Protein AF-0000000079073037 (afdb_homodimer)

Radius of gyration: 27.45 Å; Cα contacts (8 Å, |Δi|>4): 880; chains: 2; bounding box: 109×73×73 Å

Structure (mmCIF, N/CA/C/O backbone):
data_AF-0000000079073037-model_v1
#
loop_
_entity.id
_entity.type
_entity.pdbx_description
1 polymer 'Class 1b ribonucleoside-diphosphate reductase subunit beta'
#
loop_
_atom_site.group_PDB
_atom_site.id
_atom_site.type_symbol
_atom_site.label_atom_id
_atom_site.label_alt_id
_atom_site.label_comp_id
_atom_site.label_asym_id
_atom_site.label_entity_id
_atom_site.label_seq_id
_atom_site.pdbx_PDB_ins_code
_atom_site.Cartn_x
_atom_site.Cartn_y
_atom_site.Cartn_z
_atom_site.occupancy
_atom_site.B_iso_or_equiv
_atom_site.auth_seq_id
_atom_site.auth_comp_id
_atom_site.auth_asym_id
_atom_site.auth_atom_id
_atom_site.pdbx_PDB_model_num
ATOM 1 N N . MET A 1 1 ? 26.812 14.773 14.258 1 72.56 1 MET A N 1
ATOM 2 C CA . MET A 1 1 ? 25.891 13.68 13.961 1 72.56 1 MET A CA 1
ATOM 3 C C . MET A 1 1 ? 24.547 14.211 13.445 1 72.56 1 MET A C 1
ATOM 5 O O . MET A 1 1 ? 24.031 15.195 13.977 1 72.56 1 MET A O 1
ATOM 9 N N . GLY A 1 2 ? 24.109 13.812 12.242 1 87.69 2 GLY A N 1
ATOM 10 C CA . GLY A 1 2 ? 22.922 14.336 11.602 1 87.69 2 GLY A CA 1
ATOM 11 C C . GLY A 1 2 ? 21.641 13.797 12.211 1 87.69 2 GLY A C 1
ATOM 12 O O . GLY A 1 2 ? 21.672 12.891 13.047 1 87.69 2 GLY A O 1
ATOM 13 N N . TYR A 1 3 ? 20.531 14.398 12.07 1 95.12 3 TYR A N 1
ATOM 14 C CA . TYR A 1 3 ? 19.234 14.062 12.648 1 95.12 3 TYR A CA 1
ATOM 15 C C . TYR A 1 3 ? 18.953 12.57 12.531 1 95.12 3 TYR A C 1
ATOM 17 O O . TYR A 1 3 ? 18.281 11.992 13.383 1 95.12 3 TYR A O 1
ATOM 25 N N . TYR A 1 4 ? 19.484 11.969 11.516 1 93.81 4 TYR A N 1
ATOM 26 C CA . TYR A 1 4 ? 19.219 10.562 11.25 1 93.81 4 TYR A CA 1
ATOM 27 C C . TYR A 1 4 ? 19.797 9.68 12.352 1 93.81 4 TYR A C 1
ATOM 29 O O . TYR A 1 4 ? 19.156 8.695 12.75 1 93.81 4 TYR A O 1
ATOM 37 N N . ASP A 1 5 ? 20.891 10.008 12.922 1 93.75 5 ASP A N 1
ATOM 38 C CA . ASP A 1 5 ? 21.609 9.195 13.898 1 93.75 5 ASP A CA 1
ATOM 39 C C . ASP A 1 5 ? 20.922 9.242 15.258 1 93.75 5 ASP A C 1
ATOM 41 O O . ASP A 1 5 ? 21.016 8.297 16.047 1 93.75 5 ASP A O 1
ATOM 45 N N . HIS A 1 6 ? 20.219 10.281 15.562 1 96.5 6 HIS A N 1
ATOM 46 C CA . HIS A 1 6 ? 19.625 10.375 16.891 1 96.5 6 HIS A CA 1
ATOM 47 C C . HIS A 1 6 ? 18.094 10.359 16.812 1 96.5 6 HIS A C 1
ATOM 49 O O . HIS A 1 6 ? 17.422 10.953 17.656 1 96.5 6 HIS A O 1
ATOM 55 N N . SER A 1 7 ? 17.609 9.812 15.781 1 98.25 7 SER A N 1
ATOM 56 C CA . SER A 1 7 ? 16.172 9.656 15.594 1 98.25 7 SER A CA 1
ATOM 57 C C . SER A 1 7 ? 15.82 8.234 15.18 1 98.25 7 SER A C 1
ATOM 59 O O . SER A 1 7 ? 16.703 7.391 15.016 1 98.25 7 SER A O 1
ATOM 61 N N . GLN A 1 8 ? 14.562 7.938 15.117 1 98.31 8 GLN A N 1
ATOM 62 C CA . GLN A 1 8 ? 14.039 6.664 14.633 1 98.31 8 GLN A CA 1
ATOM 63 C C . GLN A 1 8 ? 12.844 6.871 13.711 1 98.31 8 GLN A C 1
ATOM 65 O O . GLN A 1 8 ? 12.219 7.934 13.727 1 98.31 8 GLN A O 1
ATOM 70 N N . SER A 1 9 ? 12.547 5.863 12.867 1 98.25 9 SER A N 1
ATOM 71 C CA . SER A 1 9 ? 11.359 5.961 12.023 1 98.25 9 SER A CA 1
ATOM 72 C C . SER A 1 9 ? 10.086 5.742 12.828 1 98.25 9 SER A C 1
ATOM 74 O O . SER A 1 9 ? 10.125 5.156 13.914 1 98.25 9 SER A O 1
ATOM 76 N N . PRO A 1 10 ? 8.945 6.184 12.305 1 98.81 10 PRO A N 1
ATOM 77 C CA . PRO A 1 10 ? 7.676 5.875 12.969 1 98.81 10 PRO A CA 1
ATOM 78 C C . PRO A 1 10 ? 7.449 4.375 13.148 1 98.81 10 PRO A C 1
ATOM 80 O O . PRO A 1 10 ? 6.859 3.949 14.141 1 98.81 10 PRO A O 1
ATOM 83 N N . VAL A 1 11 ? 7.941 3.6 12.211 1 98.62 11 VAL A N 1
ATOM 84 C CA . VAL A 1 11 ? 7.832 2.148 12.297 1 98.62 11 VAL A CA 1
ATOM 85 C C . VAL A 1 11 ? 8.625 1.64 13.5 1 98.62 11 VAL A C 1
ATOM 87 O O . VAL A 1 11 ? 8.125 0.826 14.281 1 98.62 11 VAL A O 1
ATOM 90 N N . GLU A 1 12 ? 9.836 2.125 13.625 1 98.12 12 GLU A N 1
ATOM 91 C CA . GLU A 1 12 ? 10.648 1.743 14.781 1 98.12 12 GLU A CA 1
ATOM 92 C C . GLU A 1 12 ? 9.984 2.172 16.078 1 98.12 12 GLU A C 1
ATOM 94 O O . GLU A 1 12 ? 9.953 1.409 17.047 1 98.12 12 GLU A O 1
ATOM 99 N N . PHE A 1 13 ? 9.453 3.377 16.094 1 98.69 13 PHE A N 1
ATOM 100 C CA . PHE A 1 13 ? 8.766 3.861 17.297 1 98.69 13 PHE A CA 1
ATOM 101 C C . PHE A 1 13 ? 7.598 2.949 17.656 1 98.69 13 PHE A C 1
ATOM 103 O O . PHE A 1 13 ? 7.398 2.621 18.828 1 98.69 13 PHE A O 1
ATOM 110 N N . ALA A 1 14 ? 6.871 2.496 16.656 1 98.25 14 ALA A N 1
ATOM 111 C CA . ALA A 1 14 ? 5.66 1.704 16.859 1 98.25 14 ALA A CA 1
ATOM 112 C C . ALA A 1 14 ? 6 0.288 17.312 1 98.25 14 ALA A C 1
ATOM 114 O O . ALA A 1 14 ? 5.285 -0.293 18.141 1 98.25 14 ALA A O 1
ATOM 115 N N . TYR A 1 15 ? 7.137 -0.267 16.812 1 96.5 15 TYR A N 1
ATOM 116 C CA . TYR A 1 15 ? 7.309 -1.707 16.969 1 96.5 15 TYR A CA 1
ATOM 117 C C . TYR A 1 15 ? 8.609 -2.025 17.688 1 96.5 15 TYR A C 1
ATOM 119 O O . TYR A 1 15 ? 8.789 -3.129 18.219 1 96.5 15 TYR A O 1
ATOM 127 N N . ASN A 1 16 ? 9.562 -1.134 17.656 1 95.44 16 ASN A N 1
ATOM 128 C CA . ASN A 1 16 ? 10.859 -1.312 18.297 1 95.44 16 ASN A CA 1
ATOM 129 C C . ASN A 1 16 ? 11.391 0.003 18.844 1 95.44 16 ASN A C 1
ATOM 131 O O . ASN A 1 16 ? 12.516 0.404 18.547 1 95.44 16 ASN A O 1
ATOM 135 N N . ASN A 1 17 ? 10.633 0.643 19.719 1 96.94 17 ASN A N 1
ATOM 136 C CA . ASN A 1 17 ? 10.938 1.979 20.219 1 96.94 17 ASN A CA 1
ATOM 137 C C . ASN A 1 17 ? 12.266 2.006 20.969 1 96.94 17 ASN A C 1
ATOM 139 O O . ASN A 1 17 ? 12.453 1.277 21.953 1 96.94 17 ASN A O 1
ATOM 143 N N . ASN A 1 18 ? 13.164 2.811 20.547 1 96.31 18 ASN A N 1
ATOM 144 C CA . ASN A 1 18 ? 14.477 2.902 21.156 1 96.31 18 ASN A CA 1
ATOM 145 C C . ASN A 1 18 ? 14.625 4.18 21.984 1 96.31 18 ASN A C 1
ATOM 147 O O . ASN A 1 18 ? 15.742 4.594 22.297 1 96.31 18 ASN A O 1
ATOM 151 N N . GLY A 1 19 ? 13.523 4.91 22.156 1 97 19 GLY A N 1
ATOM 152 C CA . GLY A 1 19 ? 13.5 6.059 23.047 1 97 19 GLY A CA 1
ATOM 153 C C . GLY A 1 19 ? 13.766 7.371 22.328 1 97 19 GLY A C 1
ATOM 154 O O . GLY A 1 19 ? 13.656 8.445 22.938 1 97 19 GLY A O 1
ATOM 155 N N . LYS A 1 20 ? 14.078 7.363 21.062 1 97.94 20 LYS A N 1
ATOM 156 C CA . LYS A 1 20 ? 14.367 8.578 20.297 1 97.94 20 LYS A CA 1
ATOM 157 C C . LYS A 1 20 ? 13.086 9.156 19.688 1 97.94 20 LYS A C 1
ATOM 159 O O . LYS A 1 20 ? 12.07 8.469 19.609 1 97.94 20 LYS A O 1
ATOM 164 N N . ASN A 1 21 ? 13.195 10.383 19.312 1 98.56 21 ASN A N 1
ATOM 165 C CA . ASN A 1 21 ? 12.117 11.008 18.547 1 98.56 21 ASN A CA 1
ATOM 166 C C . ASN A 1 21 ? 12.047 10.461 17.125 1 98.56 21 ASN A C 1
ATOM 168 O O . ASN A 1 21 ? 13 9.844 16.641 1 98.56 21 ASN A O 1
ATOM 172 N N . MET A 1 22 ? 10.906 10.719 16.547 1 98.81 22 MET A N 1
ATOM 173 C CA . MET A 1 22 ? 10.68 10.18 15.211 1 98.81 22 MET A CA 1
ATOM 174 C C . MET A 1 22 ? 11.18 11.141 14.141 1 98.81 22 MET A C 1
ATOM 176 O O . MET A 1 22 ? 11.07 12.359 14.297 1 98.81 22 MET A O 1
ATOM 180 N N . ARG A 1 23 ? 11.688 10.602 13.055 1 98.75 23 ARG A N 1
ATOM 181 C CA . ARG A 1 23 ? 12.07 11.375 11.875 1 98.75 23 ARG A CA 1
ATOM 182 C C . ARG A 1 23 ? 11.07 11.188 10.742 1 98.75 23 ARG A C 1
ATOM 184 O O . ARG A 1 23 ? 10.383 10.164 10.68 1 98.75 23 ARG A O 1
ATOM 191 N N . ALA A 1 24 ? 11.016 12.133 9.906 1 98.62 24 ALA A N 1
ATOM 192 C CA . ALA A 1 24 ? 10.289 12.031 8.641 1 98.62 24 ALA A CA 1
ATOM 193 C C . ALA A 1 24 ? 11.141 11.32 7.582 1 98.62 24 ALA A C 1
ATOM 195 O O . ALA A 1 24 ? 12.359 11.469 7.559 1 98.62 24 ALA A O 1
ATOM 196 N N . ILE A 1 25 ? 10.461 10.57 6.77 1 98.75 25 ILE A N 1
ATOM 197 C CA . ILE A 1 25 ? 11.172 10.023 5.617 1 98.75 25 ILE A CA 1
ATOM 198 C C . ILE A 1 25 ? 11.797 11.164 4.812 1 98.75 25 ILE A C 1
ATOM 200 O O . ILE A 1 25 ? 11.172 12.203 4.594 1 98.75 25 ILE A O 1
ATOM 204 N N . ASN A 1 26 ? 13.055 11.008 4.492 1 98.44 26 ASN A N 1
ATOM 205 C CA . ASN A 1 26 ? 13.766 12.023 3.73 1 98.44 26 ASN A CA 1
ATOM 206 C C . ASN A 1 26 ? 14.117 11.531 2.328 1 98.44 26 ASN A C 1
ATOM 208 O O . ASN A 1 26 ? 15.078 10.773 2.154 1 98.44 26 ASN A O 1
ATOM 212 N N . TRP A 1 27 ? 13.43 12.016 1.354 1 97.56 27 TRP A N 1
ATOM 213 C CA . TRP A 1 27 ? 13.602 11.609 -0.038 1 97.56 27 TRP A CA 1
ATOM 214 C C . TRP A 1 27 ? 14.773 12.352 -0.679 1 97.56 27 TRP A C 1
ATOM 216 O O . TRP A 1 27 ? 15.109 12.109 -1.839 1 97.56 27 TRP A O 1
ATOM 226 N N . ASN A 1 28 ? 15.383 13.273 0.099 1 97.06 28 ASN A N 1
ATOM 227 C CA . ASN A 1 28 ? 16.5 14.062 -0.389 1 97.06 28 ASN A CA 1
ATOM 228 C C . ASN A 1 28 ? 17.828 13.609 0.24 1 97.06 28 ASN A C 1
ATOM 230 O O . ASN A 1 28 ? 18.859 14.219 0.011 1 97.06 28 ASN A O 1
ATOM 234 N N . ASP A 1 29 ? 17.766 12.617 1.079 1 95.62 29 ASP A N 1
ATOM 235 C CA . ASP A 1 29 ? 18.922 11.938 1.638 1 95.62 29 ASP A CA 1
ATOM 236 C C . ASP A 1 29 ? 18.781 10.422 1.524 1 95.62 29 ASP A C 1
ATOM 238 O O . ASP A 1 29 ? 18.406 9.758 2.492 1 95.62 29 ASP A O 1
ATOM 242 N N . ILE A 1 30 ? 19.219 9.93 0.396 1 96.25 30 ILE A N 1
ATOM 243 C CA . ILE A 1 30 ? 19.016 8.531 0.024 1 96.25 30 ILE A CA 1
ATOM 244 C C . ILE A 1 30 ? 20.062 7.66 0.697 1 96.25 30 ILE A C 1
ATOM 246 O O . ILE A 1 30 ? 21.266 7.863 0.499 1 96.25 30 ILE A O 1
ATOM 250 N N . LYS A 1 31 ? 19.594 6.676 1.419 1 95.75 31 LYS A N 1
ATOM 251 C CA . LYS A 1 31 ? 20.5 5.809 2.166 1 95.75 31 LYS A CA 1
ATOM 252 C C . LYS A 1 31 ? 20.922 4.602 1.331 1 95.75 31 LYS A C 1
ATOM 254 O O . LYS A 1 31 ? 21.984 4.02 1.564 1 95.75 31 LYS A O 1
ATOM 259 N N . ASP A 1 32 ? 20.109 4.184 0.413 1 97.69 32 ASP A N 1
ATOM 260 C CA . ASP A 1 32 ? 20.328 3.104 -0.542 1 97.69 32 ASP A CA 1
ATOM 261 C C . ASP A 1 32 ? 19.859 3.496 -1.938 1 97.69 32 ASP A C 1
ATOM 263 O O . ASP A 1 32 ? 18.656 3.535 -2.201 1 97.69 32 ASP A O 1
ATOM 267 N N . ASP A 1 33 ? 20.75 3.674 -2.865 1 97.62 33 ASP A N 1
ATOM 268 C CA . ASP A 1 33 ? 20.438 4.164 -4.203 1 97.62 33 ASP A CA 1
ATOM 269 C C . ASP A 1 33 ? 19.453 3.234 -4.91 1 97.62 33 ASP A C 1
ATOM 271 O O . ASP A 1 33 ? 18.625 3.686 -5.715 1 97.62 33 ASP A O 1
ATOM 275 N N . LYS A 1 34 ? 19.516 1.991 -4.605 1 98.44 34 LYS A N 1
ATOM 276 C CA . LYS A 1 34 ? 18.609 1.03 -5.227 1 98.44 34 LYS A CA 1
ATOM 277 C C . LYS A 1 34 ? 17.172 1.29 -4.82 1 98.44 34 LYS A C 1
ATOM 279 O O . LYS A 1 34 ? 16.234 1.026 -5.59 1 98.44 34 LYS A O 1
ATOM 284 N N . ASP A 1 35 ? 16.984 1.847 -3.602 1 98.62 35 ASP A N 1
ATOM 285 C CA . ASP A 1 35 ? 15.641 2.201 -3.164 1 98.62 35 ASP A CA 1
ATOM 286 C C . ASP A 1 35 ? 14.992 3.197 -4.125 1 98.62 35 ASP A C 1
ATOM 288 O O . ASP A 1 35 ? 13.859 2.992 -4.57 1 98.62 35 ASP A O 1
ATOM 292 N N . LEU A 1 36 ? 15.734 4.207 -4.418 1 98.06 36 LEU A N 1
ATOM 293 C CA . LEU A 1 36 ? 15.188 5.234 -5.301 1 98.06 36 LEU A CA 1
ATOM 294 C C . LEU A 1 36 ? 14.953 4.68 -6.699 1 98.06 36 LEU A C 1
ATOM 296 O O . LEU A 1 36 ? 13.938 4.984 -7.328 1 98.06 36 LEU A O 1
ATOM 300 N N . GLU A 1 37 ? 15.875 3.912 -7.191 1 98.31 37 GLU A N 1
ATOM 301 C CA . GLU A 1 37 ? 15.734 3.293 -8.508 1 98.31 37 GLU A CA 1
ATOM 302 C C . GLU A 1 37 ? 14.461 2.457 -8.586 1 98.31 37 GLU A C 1
ATOM 304 O O . GLU A 1 37 ? 13.68 2.592 -9.531 1 98.31 37 GLU A O 1
ATOM 309 N N . VAL A 1 38 ? 14.266 1.644 -7.582 1 98.75 38 VAL A N 1
ATOM 310 C CA . VAL A 1 38 ? 13.117 0.751 -7.562 1 98.75 38 VAL A CA 1
ATOM 311 C C . VAL A 1 38 ? 11.836 1.567 -7.402 1 98.75 38 VAL A C 1
ATOM 313 O O . VAL A 1 38 ? 10.844 1.325 -8.102 1 98.75 38 VAL A O 1
ATOM 316 N N . TRP A 1 39 ? 11.852 2.572 -6.477 1 98.75 39 TRP A N 1
ATOM 317 C CA . TRP A 1 39 ? 10.688 3.443 -6.312 1 98.75 39 TRP A CA 1
ATOM 318 C C . TRP A 1 39 ? 10.273 4.055 -7.645 1 98.75 39 TRP A C 1
ATOM 320 O O . TRP A 1 39 ? 9.102 3.992 -8.023 1 98.75 39 TRP A O 1
ATOM 330 N N . ASN A 1 40 ? 11.227 4.629 -8.344 1 97.88 40 ASN A N 1
ATOM 331 C CA . ASN A 1 40 ? 10.938 5.277 -9.617 1 97.88 40 ASN A CA 1
ATOM 332 C C . ASN A 1 40 ? 10.375 4.289 -10.633 1 97.88 40 ASN A C 1
ATOM 334 O O . ASN A 1 40 ? 9.398 4.594 -11.328 1 97.88 40 ASN A O 1
ATOM 338 N N . ARG A 1 41 ? 10.914 3.104 -10.648 1 98 41 ARG A N 1
ATOM 339 C CA . ARG A 1 41 ? 10.484 2.1 -11.617 1 98 41 ARG A CA 1
ATOM 340 C C . ARG A 1 41 ? 9.062 1.635 -11.328 1 98 41 ARG A C 1
ATOM 342 O O . ARG A 1 41 ? 8.219 1.611 -12.227 1 98 41 ARG A O 1
ATOM 349 N N . VAL A 1 42 ? 8.758 1.312 -10.086 1 98.44 42 VAL A N 1
ATOM 350 C CA . VAL A 1 42 ? 7.473 0.703 -9.773 1 98.44 42 VAL A CA 1
ATOM 351 C C . VAL A 1 42 ? 6.367 1.755 -9.852 1 98.44 42 VAL A C 1
ATOM 353 O O . VAL A 1 42 ? 5.219 1.435 -10.164 1 98.44 42 VAL A O 1
ATOM 356 N N . THR A 1 43 ? 6.668 3.027 -9.609 1 98.12 43 THR A N 1
ATOM 357 C CA . THR A 1 43 ? 5.645 4.062 -9.695 1 98.12 43 THR A CA 1
ATOM 358 C C . THR A 1 43 ? 5.391 4.445 -11.148 1 98.12 43 THR A C 1
ATOM 360 O O . THR A 1 43 ? 4.25 4.703 -11.539 1 98.12 43 THR A O 1
ATOM 363 N N . GLN A 1 44 ? 6.387 4.406 -11.969 1 95.75 44 GLN A N 1
ATOM 364 C CA . GLN A 1 44 ? 6.234 4.715 -13.391 1 95.75 44 GLN A CA 1
ATOM 365 C C . GLN A 1 44 ? 5.516 3.588 -14.125 1 95.75 44 GLN A C 1
ATOM 367 O O . GLN A 1 44 ? 4.84 3.826 -15.125 1 95.75 44 GLN A O 1
ATOM 372 N N . ASN A 1 45 ? 5.664 2.422 -13.594 1 95.5 45 ASN A N 1
ATOM 373 C CA . ASN A 1 45 ? 5.086 1.236 -14.219 1 95.5 45 ASN A CA 1
ATOM 374 C C . ASN A 1 45 ? 3.625 1.047 -13.812 1 95.5 45 ASN A C 1
ATOM 376 O O . ASN A 1 45 ? 3.021 0.016 -14.117 1 95.5 45 ASN A O 1
ATOM 380 N N . PHE A 1 46 ? 3.041 2.014 -13.203 1 97.56 46 PHE A N 1
ATOM 381 C CA . PHE A 1 46 ? 1.674 1.868 -12.719 1 97.56 46 PHE A CA 1
ATOM 382 C C . PHE A 1 46 ? 0.731 1.5 -13.859 1 97.56 46 PHE A C 1
ATOM 384 O O . PHE A 1 46 ? 0.838 2.043 -14.961 1 97.56 46 PHE A O 1
ATOM 391 N N . TRP A 1 47 ? -0.176 0.562 -13.633 1 97.44 47 TRP A N 1
ATOM 392 C CA . TRP A 1 47 ? -1.188 0.148 -14.594 1 97.44 47 TRP A CA 1
ATOM 393 C C . TRP A 1 47 ? -2.436 -0.371 -13.891 1 97.44 47 TRP A C 1
ATOM 395 O O . 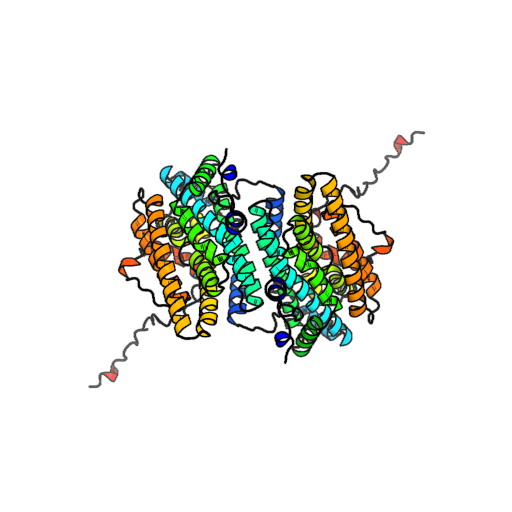TRP A 1 47 ? -2.391 -0.705 -12.703 1 97.44 47 TRP A O 1
ATOM 405 N N . LEU A 1 48 ? -3.568 -0.328 -14.57 1 98.12 48 LEU A N 1
ATOM 406 C CA . LEU A 1 48 ? -4.836 -0.888 -14.109 1 98.12 48 LEU A CA 1
ATOM 407 C C . LEU A 1 48 ? -5.426 -1.819 -15.164 1 98.12 48 LEU A C 1
ATOM 409 O O . LEU A 1 48 ? -5.27 -1.587 -16.359 1 98.12 48 LEU A O 1
ATOM 413 N N . PRO A 1 49 ? -6.07 -2.855 -14.719 1 97.62 49 PRO A N 1
ATOM 414 C CA . PRO A 1 49 ? -6.586 -3.842 -15.672 1 97.62 49 PRO A CA 1
ATOM 415 C C . PRO A 1 49 ? -7.668 -3.271 -16.578 1 97.62 49 PRO A C 1
ATOM 417 O O . PRO A 1 49 ? -7.879 -3.775 -17.688 1 97.62 49 PRO A O 1
ATOM 420 N N . GLU A 1 50 ? -8.289 -2.162 -16.203 1 95.06 50 GLU A N 1
ATOM 421 C CA . GLU A 1 50 ? -9.383 -1.574 -16.969 1 95.06 50 GLU A CA 1
ATOM 422 C C . GLU A 1 50 ? -8.891 -1.001 -18.297 1 95.06 50 GLU A C 1
ATOM 424 O O . GLU A 1 50 ? -9.68 -0.763 -19.203 1 95.06 50 GLU A O 1
ATOM 429 N N . LYS A 1 51 ? -7.652 -0.833 -18.359 1 95.06 51 LYS A N 1
ATOM 430 C CA . LYS A 1 51 ? -7.082 -0.258 -19.578 1 95.06 51 LYS A CA 1
ATOM 431 C C . LYS A 1 51 ? -6.789 -1.341 -20.609 1 95.06 51 LYS A C 1
ATOM 433 O O . LYS A 1 51 ? -6.41 -1.037 -21.75 1 95.06 51 LYS A O 1
ATOM 438 N N . ILE A 1 52 ? -6.914 -2.656 -20.281 1 96.94 52 ILE A N 1
ATOM 439 C CA . ILE A 1 52 ? -6.684 -3.781 -21.188 1 96.94 52 ILE A CA 1
ATOM 440 C C . ILE A 1 52 ? -8.016 -4.297 -21.719 1 96.94 52 ILE A C 1
ATOM 442 O O . ILE A 1 52 ? -8.93 -4.59 -20.938 1 96.94 52 ILE A O 1
ATOM 446 N N . PRO A 1 53 ? -8.172 -4.414 -23 1 97.62 53 PRO A N 1
ATOM 447 C CA . PRO A 1 53 ? -9.461 -4.812 -23.578 1 97.62 53 PRO A CA 1
ATOM 448 C C . PRO A 1 53 ? -9.68 -6.324 -23.547 1 97.62 53 PRO A C 1
ATOM 450 O O . PRO A 1 53 ? -9.758 -6.969 -24.594 1 97.62 53 PRO A O 1
ATOM 453 N N . VAL A 1 54 ? -9.977 -6.879 -22.453 1 98.12 54 VAL A N 1
ATOM 454 C CA . VAL A 1 54 ? -10.188 -8.312 -22.25 1 98.12 54 VAL A CA 1
ATOM 455 C C . VAL A 1 54 ? -11.422 -8.773 -23.016 1 98.12 54 VAL A C 1
ATOM 457 O O . VAL A 1 54 ? -11.539 -9.945 -23.359 1 98.12 54 VAL A O 1
ATOM 460 N N . SER A 1 55 ? -12.305 -7.855 -23.312 1 98.12 55 SER A N 1
ATOM 461 C CA . SER A 1 55 ? -13.516 -8.18 -24.062 1 98.12 55 SER A CA 1
ATOM 462 C C . SER A 1 55 ? -13.195 -8.75 -25.438 1 98.12 55 SER A C 1
ATOM 464 O O . SER A 1 55 ? -13.977 -9.523 -25.984 1 98.12 55 SER A O 1
ATOM 466 N N . ASN A 1 56 ? -12.086 -8.43 -25.953 1 98.31 56 ASN A N 1
ATOM 467 C CA . ASN A 1 56 ? -11.656 -8.945 -27.25 1 98.31 56 ASN A CA 1
ATOM 468 C C . ASN A 1 56 ? -11.352 -10.445 -27.172 1 98.31 56 ASN A C 1
ATOM 470 O O . ASN A 1 56 ? -11.227 -11.102 -28.219 1 98.31 56 ASN A O 1
ATOM 474 N N . ASP A 1 57 ? -11.305 -11.055 -26 1 98.62 57 ASP A N 1
ATOM 475 C CA . ASP A 1 57 ? -10.992 -12.469 -25.828 1 98.62 57 ASP A CA 1
ATOM 476 C C . ASP A 1 57 ? -12.273 -13.305 -25.781 1 98.62 57 ASP A C 1
ATOM 478 O O . ASP A 1 57 ? -12.211 -14.531 -25.672 1 98.62 57 ASP A O 1
ATOM 482 N N . ILE A 1 58 ? -13.43 -12.711 -25.891 1 98.62 58 ILE A N 1
ATOM 483 C CA . ILE A 1 58 ? -14.695 -13.414 -25.688 1 98.62 58 ILE A CA 1
ATOM 484 C C . ILE A 1 58 ? -14.836 -14.523 -26.734 1 98.62 58 ILE A C 1
ATOM 486 O O . ILE A 1 58 ? -15.219 -15.648 -26.391 1 98.62 58 ILE A O 1
ATOM 490 N N . SER A 1 59 ? -14.562 -14.219 -27.969 1 98.19 59 SER A N 1
ATOM 491 C CA . SER A 1 59 ? -14.672 -15.234 -29.016 1 98.19 59 SER A CA 1
ATOM 492 C C . SER A 1 59 ? -13.727 -16.406 -28.75 1 98.19 59 SER A C 1
ATOM 494 O O . SER A 1 59 ? -14.125 -17.562 -28.859 1 98.19 59 SER A O 1
ATOM 496 N N . SER A 1 60 ? -12.516 -16.094 -28.438 1 98.31 60 SER A N 1
ATOM 497 C CA . SER A 1 60 ? -11.531 -17.125 -28.109 1 98.31 60 SER A CA 1
ATOM 498 C C . SER A 1 60 ? -11.977 -17.953 -26.906 1 98.31 60 SER A C 1
ATOM 500 O O . SER A 1 60 ? -11.859 -19.172 -26.906 1 98.31 60 SER A O 1
ATOM 502 N N . TRP A 1 61 ? -12.516 -17.359 -25.875 1 98.69 61 TRP A N 1
ATOM 503 C CA . TRP A 1 61 ? -13 -18 -24.656 1 98.69 61 TRP A CA 1
ATOM 504 C C . TRP A 1 61 ? -14.141 -18.969 -24.969 1 98.69 61 TRP A C 1
ATOM 506 O O . TRP A 1 61 ? -14.133 -20.109 -24.516 1 98.69 61 TRP A O 1
ATOM 516 N N . ASN A 1 62 ? -14.992 -18.547 -25.828 1 98.25 62 ASN A N 1
ATOM 517 C CA . ASN A 1 62 ? -16.172 -19.328 -26.156 1 98.25 62 ASN A CA 1
ATOM 518 C C . ASN A 1 62 ? -15.828 -20.562 -26.984 1 98.25 62 ASN A C 1
ATOM 520 O O . ASN A 1 62 ? -16.625 -21.5 -27.094 1 98.25 62 ASN A O 1
ATOM 524 N N . GLN A 1 63 ? -14.68 -20.547 -27.578 1 97.94 63 GLN A N 1
ATOM 525 C CA . GLN A 1 63 ? -14.25 -21.688 -28.391 1 97.94 63 GLN A CA 1
ATOM 526 C C . GLN A 1 63 ? -13.602 -22.766 -27.531 1 97.94 63 GLN A C 1
ATOM 528 O O . GLN A 1 63 ? -13.406 -23.891 -27.984 1 97.94 63 GLN A O 1
ATOM 533 N N . LEU A 1 64 ? -13.312 -22.438 -26.297 1 98.31 64 LEU A N 1
ATOM 534 C CA . LEU A 1 64 ? -12.703 -23.391 -25.391 1 98.31 64 LEU A CA 1
ATOM 535 C C . LEU A 1 64 ? -13.758 -24.344 -24.828 1 98.31 64 LEU A C 1
ATOM 537 O O . LEU A 1 64 ? -14.914 -23.953 -24.641 1 98.31 64 LEU A O 1
ATOM 541 N N . SER A 1 65 ? -13.32 -25.578 -24.578 1 97.88 65 SER A N 1
ATOM 542 C CA . SER A 1 65 ? -14.211 -26.531 -23.906 1 97.88 65 SER A CA 1
ATOM 543 C C . SER A 1 65 ? -14.461 -26.125 -22.469 1 97.88 65 SER A C 1
ATOM 545 O O . SER A 1 65 ? -13.711 -25.312 -21.906 1 97.88 65 SER A O 1
ATOM 547 N N . ASP A 1 66 ? -15.445 -26.734 -21.828 1 97.88 66 ASP A N 1
ATOM 548 C CA . ASP A 1 66 ? -15.773 -26.469 -20.422 1 97.88 66 ASP A CA 1
ATOM 549 C C . ASP A 1 66 ? -14.594 -26.828 -19.516 1 97.88 66 ASP A C 1
ATOM 551 O O . ASP A 1 66 ? -14.336 -26.125 -18.531 1 97.88 66 ASP A O 1
ATOM 555 N N . ASP A 1 67 ? -13.914 -27.891 -19.859 1 97.94 67 ASP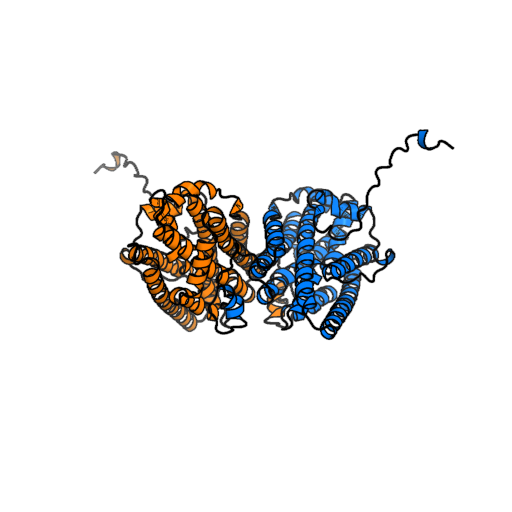 A N 1
ATOM 556 C CA . ASP A 1 67 ? -12.789 -28.328 -19.047 1 97.94 67 ASP A CA 1
ATOM 557 C C . ASP A 1 67 ? -11.664 -27.281 -19.062 1 97.94 67 ASP A C 1
ATOM 559 O O . ASP A 1 67 ? -11.07 -27 -18.016 1 97.94 67 ASP A O 1
ATOM 563 N N . TRP A 1 68 ? -11.438 -26.734 -20.203 1 98.44 68 TRP A N 1
ATOM 564 C CA . TRP A 1 68 ? -10.398 -25.719 -20.328 1 98.44 68 TRP A CA 1
ATOM 565 C C . TRP A 1 68 ? -10.805 -24.438 -19.625 1 98.44 68 TRP A C 1
ATOM 567 O O . TRP A 1 68 ? -9.984 -23.797 -18.953 1 98.44 68 TRP A O 1
ATOM 577 N N . GLN A 1 69 ? -12.039 -24.047 -19.781 1 98.75 69 GLN A N 1
ATOM 578 C CA . GLN A 1 69 ? -12.523 -22.859 -19.094 1 98.75 69 GLN A CA 1
ATOM 579 C C . GLN A 1 69 ? -12.43 -23.031 -17.578 1 98.75 69 GLN A C 1
ATOM 581 O O . GLN A 1 69 ? -12.023 -22.109 -16.875 1 98.75 69 GLN A O 1
ATOM 586 N N . GLN A 1 70 ? -12.742 -24.203 -17.141 1 98.62 70 GLN A N 1
ATOM 587 C CA . GLN A 1 70 ? -12.648 -24.484 -15.711 1 98.62 70 GLN A CA 1
ATOM 588 C C . GLN A 1 70 ? -11.203 -24.422 -15.227 1 98.62 70 GLN A C 1
ATOM 590 O O . GLN A 1 70 ? -10.914 -23.859 -14.172 1 98.62 70 GLN A O 1
ATOM 595 N N . LEU A 1 71 ? -10.297 -25 -15.984 1 98.69 71 LEU A N 1
ATOM 596 C CA . LEU A 1 71 ? -8.883 -24.969 -15.633 1 98.69 71 LEU A CA 1
ATOM 597 C C . LEU A 1 71 ? -8.375 -23.531 -15.516 1 98.69 71 LEU A C 1
ATOM 599 O O . LEU A 1 71 ? -7.719 -23.188 -14.531 1 98.69 71 LEU A O 1
ATOM 603 N N . ILE A 1 72 ? -8.734 -22.734 -16.5 1 98.81 72 ILE A N 1
ATOM 604 C CA . ILE A 1 72 ? -8.273 -21.359 -16.547 1 98.81 72 ILE A CA 1
ATOM 605 C C . ILE A 1 72 ? -8.828 -20.578 -15.352 1 98.81 72 ILE A C 1
ATOM 607 O O . ILE A 1 72 ? -8.086 -19.891 -14.648 1 98.81 72 ILE A O 1
ATOM 611 N N . THR A 1 73 ? -10.094 -20.75 -15.086 1 98.81 73 THR A N 1
ATOM 612 C CA . THR A 1 73 ? -10.75 -20.016 -14 1 98.81 73 THR A CA 1
ATOM 613 C C . THR A 1 73 ? -10.18 -20.438 -12.648 1 98.81 73 THR A C 1
ATOM 615 O O . THR A 1 73 ? -9.891 -19.594 -11.797 1 98.81 73 THR A O 1
ATOM 618 N N . ARG A 1 74 ? -9.93 -21.734 -12.461 1 98.69 74 ARG A N 1
ATOM 619 C CA . ARG A 1 74 ? -9.352 -22.25 -11.219 1 98.69 74 ARG A CA 1
ATOM 620 C C . ARG A 1 74 ? -7.91 -21.766 -11.055 1 98.69 74 ARG A C 1
ATOM 622 O O . ARG A 1 74 ? -7.504 -21.375 -9.961 1 98.69 74 ARG A O 1
ATOM 629 N N . THR A 1 75 ? -7.184 -21.766 -12.125 1 98.81 75 THR A N 1
ATOM 630 C CA . THR A 1 75 ? -5.797 -21.312 -12.078 1 98.81 75 THR A CA 1
ATOM 631 C C . THR A 1 75 ? -5.715 -19.859 -11.656 1 98.81 75 THR A C 1
ATOM 633 O O . THR A 1 75 ? -4.973 -19.516 -10.734 1 98.81 75 THR A O 1
ATOM 636 N N . PHE A 1 76 ? -6.566 -19.016 -12.273 1 98.88 76 PHE A N 1
ATOM 637 C CA . PHE A 1 76 ? -6.523 -17.594 -11.969 1 98.88 76 PHE A CA 1
ATOM 638 C C . PHE A 1 76 ? -7.066 -17.312 -10.57 1 98.88 76 PHE A C 1
ATOM 640 O O . PHE A 1 76 ? -6.605 -16.406 -9.883 1 98.88 76 PHE A O 1
ATOM 647 N N . THR A 1 77 ? -8.031 -18.109 -10.125 1 98.88 77 THR A N 1
ATOM 648 C CA . THR A 1 77 ? -8.523 -17.953 -8.758 1 98.88 77 THR A CA 1
ATOM 649 C C . THR A 1 77 ? -7.465 -18.359 -7.746 1 98.88 77 THR A C 1
ATOM 651 O O . THR A 1 77 ? -7.309 -17.719 -6.703 1 98.88 77 THR A O 1
ATOM 654 N N . GLY A 1 78 ? -6.734 -19.438 -8.031 1 98.81 78 GLY A N 1
ATOM 655 C CA . GLY A 1 78 ? -5.613 -19.812 -7.191 1 98.81 78 GLY A CA 1
ATOM 656 C C . GLY A 1 78 ? -4.531 -18.75 -7.113 1 98.81 78 GLY A C 1
ATOM 657 O O . GLY A 1 78 ? -4 -18.484 -6.035 1 98.81 78 GLY A O 1
ATOM 658 N N . LEU A 1 79 ? -4.203 -18.172 -8.266 1 98.88 79 LEU A N 1
ATOM 659 C CA . LEU A 1 79 ? -3.244 -17.078 -8.305 1 98.88 79 LEU A CA 1
ATOM 660 C C . LEU A 1 79 ? -3.752 -15.883 -7.496 1 98.88 79 LEU A C 1
ATOM 662 O O . LEU A 1 79 ? -2.969 -15.195 -6.836 1 98.88 79 LEU A O 1
ATOM 666 N N . THR A 1 80 ? -5.055 -15.648 -7.535 1 98.88 80 THR A N 1
ATOM 667 C CA . THR A 1 80 ? -5.66 -14.586 -6.734 1 98.88 80 THR A CA 1
ATOM 668 C C . THR A 1 80 ? -5.414 -14.82 -5.25 1 98.88 80 THR A C 1
ATOM 670 O O . THR A 1 80 ? -5.105 -13.883 -4.512 1 98.88 80 THR A O 1
ATOM 673 N N . LEU A 1 81 ? -5.535 -16.062 -4.805 1 98.88 81 LEU A N 1
ATOM 674 C CA . LEU A 1 81 ? -5.297 -16.375 -3.4 1 98.88 81 LEU A CA 1
ATOM 675 C C . LEU A 1 81 ? -3.865 -16.031 -3.004 1 98.88 81 LEU A C 1
ATOM 677 O O . LEU A 1 81 ? -3.637 -15.406 -1.97 1 98.88 81 LEU A O 1
ATOM 681 N N . LEU A 1 82 ? -2.941 -16.438 -3.811 1 98.88 82 LEU A N 1
ATOM 682 C CA . LEU A 1 82 ? -1.533 -16.203 -3.51 1 98.88 82 LEU A CA 1
ATOM 683 C C . LEU A 1 82 ? -1.228 -14.703 -3.5 1 98.88 82 LEU A C 1
ATOM 685 O O . LEU A 1 82 ? -0.533 -14.211 -2.605 1 98.88 82 LEU A O 1
ATOM 689 N N . ASP A 1 83 ? -1.803 -13.961 -4.453 1 98.88 83 ASP A N 1
ATOM 690 C CA . ASP A 1 83 ? -1.61 -12.516 -4.492 1 98.88 83 ASP A CA 1
ATOM 691 C C . ASP A 1 83 ? -2.297 -11.844 -3.307 1 98.88 83 ASP A C 1
ATOM 693 O O . ASP A 1 83 ? -1.785 -10.859 -2.764 1 98.88 83 ASP A O 1
ATOM 697 N N . THR A 1 84 ? -3.486 -12.336 -2.973 1 98.88 84 THR A N 1
ATOM 698 C CA . THR A 1 84 ? -4.164 -11.812 -1.791 1 98.88 84 THR A CA 1
ATOM 699 C C . THR A 1 84 ? -3.297 -11.992 -0.548 1 98.88 84 THR A C 1
ATOM 701 O O . THR A 1 84 ? -3.168 -11.078 0.264 1 98.88 84 THR A O 1
ATOM 704 N N . THR A 1 85 ? -2.666 -13.133 -0.412 1 98.88 85 THR A N 1
ATOM 705 C CA . THR A 1 85 ? -1.793 -13.445 0.714 1 98.88 85 THR A CA 1
ATOM 706 C C . THR A 1 85 ? -0.584 -12.516 0.739 1 98.88 85 THR A C 1
ATOM 708 O O . THR A 1 85 ? -0.249 -11.953 1.782 1 98.88 85 THR A O 1
ATOM 711 N N . GLN A 1 86 ? -0.029 -12.344 -0.43 1 98.88 86 GLN A N 1
ATOM 712 C CA . GLN A 1 86 ? 1.173 -11.523 -0.527 1 98.88 86 GLN A CA 1
ATOM 713 C C . GLN A 1 86 ? 0.857 -10.055 -0.259 1 98.88 86 GLN A C 1
ATOM 715 O O . GLN A 1 86 ? 1.574 -9.383 0.49 1 98.88 86 GLN A O 1
ATOM 720 N N . SER A 1 87 ? -0.206 -9.5 -0.809 1 98.81 87 SER A N 1
ATOM 721 C CA . SER A 1 87 ? -0.539 -8.086 -0.716 1 98.81 87 SER A CA 1
ATOM 722 C C . SER A 1 87 ? -0.995 -7.715 0.691 1 98.81 87 SER A C 1
ATOM 724 O O . SER A 1 87 ? -0.712 -6.613 1.171 1 98.81 87 SER A O 1
ATOM 726 N N . SER A 1 88 ? -1.646 -8.664 1.402 1 98.75 88 SER A N 1
ATOM 727 C CA . SER A 1 88 ? -2.311 -8.305 2.65 1 98.75 88 SER A CA 1
ATOM 728 C C . SER A 1 88 ? -1.49 -8.742 3.859 1 98.75 88 SER A C 1
ATOM 73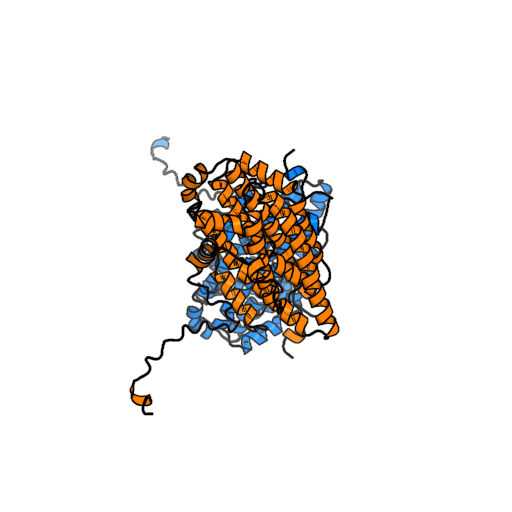0 O O . SER A 1 88 ? -1.715 -8.266 4.973 1 98.75 88 SER A O 1
ATOM 732 N N . VAL A 1 89 ? -0.527 -9.688 3.648 1 98.81 89 VAL A N 1
ATOM 733 C CA . VAL A 1 89 ? 0.262 -10.164 4.777 1 98.81 89 VAL A CA 1
ATOM 734 C C . VAL A 1 89 ? 1.75 -10.031 4.461 1 98.81 89 VAL A C 1
ATOM 736 O O . VAL A 1 89 ? 2.488 -9.359 5.184 1 98.81 89 VAL A O 1
ATOM 739 N N . GLY A 1 90 ? 2.188 -10.602 3.332 1 98.75 90 GLY A N 1
ATOM 740 C CA . GLY A 1 90 ? 3.602 -10.719 3.014 1 98.75 90 GLY A CA 1
ATOM 741 C C . GLY A 1 90 ? 4.281 -9.375 2.83 1 98.75 90 GLY A C 1
ATOM 742 O O . GLY A 1 90 ? 5.219 -9.039 3.557 1 98.75 90 GLY A O 1
ATOM 743 N N . ASP A 1 91 ? 3.777 -8.609 1.847 1 98.81 91 ASP A N 1
ATOM 744 C CA . ASP A 1 91 ? 4.367 -7.309 1.556 1 98.81 91 ASP A CA 1
ATOM 745 C C . ASP A 1 91 ? 4.195 -6.355 2.734 1 98.81 91 ASP A C 1
ATOM 747 O O . ASP A 1 91 ? 5.098 -5.574 3.045 1 98.81 91 ASP A O 1
ATOM 751 N N . VAL A 1 92 ? 3.131 -6.461 3.436 1 98.5 92 VAL A N 1
ATOM 752 C CA . VAL A 1 92 ? 2.828 -5.629 4.598 1 98.5 92 VAL A CA 1
ATOM 753 C C . VAL A 1 92 ? 3.844 -5.898 5.703 1 98.5 92 VAL A C 1
ATOM 755 O O . VAL A 1 92 ? 4.332 -4.969 6.352 1 98.5 92 VAL A O 1
ATOM 758 N N . ALA A 1 93 ? 4.176 -7.113 5.898 1 98.38 93 ALA A N 1
ATOM 759 C CA . ALA A 1 93 ? 5.137 -7.5 6.93 1 98.38 93 ALA A CA 1
ATOM 760 C C . ALA A 1 93 ? 6.508 -6.887 6.664 1 98.38 93 ALA A C 1
ATOM 762 O O . ALA A 1 93 ? 7.262 -6.609 7.602 1 98.38 93 ALA A O 1
ATOM 763 N N . GLN A 1 94 ? 6.797 -6.609 5.406 1 98.75 94 GLN A N 1
ATOM 764 C CA . GLN A 1 94 ? 8.125 -6.113 5.059 1 98.75 94 GLN A CA 1
ATOM 765 C C . GLN A 1 94 ? 8.266 -4.633 5.402 1 98.75 94 GLN A C 1
ATOM 767 O O . GLN A 1 94 ? 9.383 -4.105 5.449 1 98.75 94 GLN A O 1
ATOM 772 N N . ILE A 1 95 ? 7.168 -3.953 5.613 1 98.62 95 ILE A N 1
ATOM 773 C CA . ILE A 1 95 ? 7.238 -2.562 6.047 1 98.62 95 ILE A CA 1
ATOM 774 C C . ILE A 1 95 ? 7.883 -2.482 7.43 1 98.62 95 ILE A C 1
ATOM 776 O O . ILE A 1 95 ? 8.797 -1.686 7.648 1 98.62 95 ILE A O 1
ATOM 780 N N . LYS A 1 96 ? 7.504 -3.383 8.289 1 96.88 96 LYS A N 1
ATOM 781 C CA . LYS A 1 96 ? 8.094 -3.465 9.625 1 96.88 96 LYS A CA 1
ATOM 782 C C . LYS A 1 96 ? 9.531 -3.969 9.562 1 96.88 96 LYS A C 1
ATOM 784 O O . LYS A 1 96 ? 10.367 -3.578 10.375 1 96.88 96 LYS A O 1
ATOM 789 N N . ASN A 1 97 ? 9.805 -4.75 8.555 1 97.56 97 ASN A N 1
ATOM 790 C CA . ASN A 1 97 ? 11.102 -5.418 8.469 1 97.56 97 ASN A CA 1
ATOM 791 C C . ASN A 1 97 ? 12.047 -4.684 7.52 1 97.56 97 ASN A C 1
ATOM 793 O O . ASN A 1 97 ? 13.023 -5.262 7.043 1 97.56 97 ASN A O 1
ATOM 797 N N . SER A 1 98 ? 11.781 -3.436 7.238 1 97.94 98 SER A N 1
ATOM 798 C CA . SER A 1 98 ? 12.57 -2.66 6.285 1 97.94 98 SER A CA 1
ATOM 799 C C . SER A 1 98 ? 13.906 -2.24 6.883 1 97.94 98 SER A C 1
ATOM 801 O O . SER A 1 98 ? 14.031 -2.08 8.102 1 97.94 98 SER A O 1
ATOM 803 N N . GLN A 1 99 ? 14.898 -2.064 6.023 1 97.38 99 GLN A N 1
ATOM 804 C CA . GLN A 1 99 ? 16.234 -1.636 6.418 1 97.38 99 GLN A CA 1
ATOM 805 C C . GLN A 1 99 ? 16.391 -0.123 6.285 1 97.38 99 GLN A C 1
ATOM 807 O O . GLN A 1 99 ? 17.312 0.464 6.852 1 97.38 99 GLN A O 1
ATOM 812 N N . THR A 1 100 ? 15.602 0.523 5.469 1 98.12 100 THR A N 1
ATOM 813 C CA . THR A 1 100 ? 15.586 1.969 5.273 1 98.12 100 THR A CA 1
ATOM 814 C C . THR A 1 100 ? 14.156 2.5 5.27 1 98.12 100 THR A C 1
ATOM 816 O O . THR A 1 100 ? 13.203 1.739 5.07 1 98.12 100 THR A O 1
ATOM 819 N N . ASP A 1 101 ? 13.984 3.752 5.5 1 98.19 101 ASP A N 1
ATOM 820 C CA . ASP A 1 101 ? 12.664 4.367 5.5 1 98.19 101 ASP A CA 1
ATOM 821 C C . ASP A 1 101 ? 12.016 4.277 4.121 1 98.19 101 ASP A C 1
ATOM 823 O O . ASP A 1 101 ? 10.82 4.004 4.008 1 98.19 101 ASP A O 1
ATOM 827 N N . ILE A 1 102 ? 12.797 4.48 3.064 1 98.75 102 ILE A N 1
ATOM 828 C CA . ILE A 1 102 ? 12.273 4.469 1.704 1 98.75 102 ILE A CA 1
ATOM 829 C C . ILE A 1 102 ? 11.82 3.055 1.336 1 98.75 102 ILE A C 1
ATOM 831 O O . ILE A 1 102 ? 10.844 2.879 0.609 1 98.75 102 ILE A O 1
ATOM 835 N N . GLU A 1 103 ? 12.477 1.995 1.903 1 98.88 103 GLU A N 1
ATOM 836 C CA . GLU A 1 103 ? 12.047 0.614 1.696 1 98.88 103 GLU A CA 1
ATOM 837 C C . GLU A 1 103 ? 10.617 0.399 2.186 1 98.88 103 GLU A C 1
ATOM 839 O O . GLU A 1 103 ? 9.859 -0.37 1.59 1 98.88 103 GLU A O 1
ATOM 844 N N . GLN A 1 104 ? 10.258 1.109 3.273 1 98.88 104 GLN A N 1
ATOM 845 C CA . GLN A 1 104 ? 8.891 1.022 3.783 1 98.88 104 GLN A CA 1
ATOM 846 C C . GLN A 1 104 ? 7.883 1.492 2.738 1 98.88 104 GLN A C 1
ATOM 848 O O . GLN A 1 104 ? 6.867 0.836 2.51 1 98.88 104 GLN A O 1
ATOM 853 N N . ALA A 1 105 ? 8.195 2.578 2.088 1 98.94 105 ALA A N 1
ATOM 854 C CA . ALA A 1 105 ? 7.328 3.133 1.054 1 98.94 105 ALA A CA 1
ATOM 855 C C . ALA A 1 105 ? 7.23 2.191 -0.144 1 98.94 105 ALA A C 1
ATOM 857 O O . ALA A 1 105 ? 6.16 2.037 -0.735 1 98.94 105 ALA A O 1
ATOM 858 N N . ILE A 1 106 ? 8.328 1.589 -0.494 1 98.94 106 ILE A N 1
ATOM 859 C CA . ILE A 1 106 ? 8.367 0.68 -1.635 1 98.94 106 ILE A CA 1
ATOM 860 C C . ILE A 1 106 ? 7.469 -0.524 -1.366 1 98.94 106 ILE A C 1
ATOM 862 O O . ILE A 1 106 ? 6.695 -0.933 -2.234 1 98.94 106 ILE A O 1
ATOM 866 N N . TYR A 1 107 ? 7.527 -1.07 -0.148 1 98.94 107 TYR A N 1
ATOM 867 C CA . TYR A 1 107 ? 6.703 -2.234 0.151 1 98.94 107 TYR A CA 1
ATOM 868 C C . TYR A 1 107 ? 5.23 -1.85 0.254 1 98.94 107 TYR A C 1
ATOM 870 O O . TYR A 1 107 ? 4.348 -2.676 0.01 1 98.94 107 TYR A O 1
ATOM 878 N N . ALA A 1 108 ? 4.957 -0.593 0.583 1 98.94 108 ALA A N 1
ATOM 879 C CA . ALA A 1 108 ? 3.576 -0.131 0.473 1 98.94 108 ALA A CA 1
ATOM 880 C C . ALA A 1 108 ? 3.1 -0.166 -0.977 1 98.94 108 ALA A C 1
ATOM 882 O O . ALA A 1 108 ? 1.96 -0.545 -1.253 1 98.94 108 ALA A O 1
ATOM 883 N N . ASN A 1 109 ? 3.992 0.224 -1.876 1 98.94 109 ASN A N 1
ATOM 884 C CA . ASN A 1 109 ? 3.668 0.111 -3.293 1 98.94 109 ASN A CA 1
ATOM 885 C C . ASN A 1 109 ? 3.455 -1.342 -3.707 1 98.94 109 ASN A C 1
ATOM 887 O O . ASN A 1 109 ? 2.504 -1.656 -4.422 1 98.94 109 ASN A O 1
ATOM 891 N N . PHE A 1 110 ? 4.363 -2.24 -3.25 1 98.94 110 PHE A N 1
ATOM 892 C CA . PHE A 1 110 ? 4.238 -3.65 -3.596 1 98.94 110 PHE A CA 1
ATOM 893 C C . PHE A 1 110 ? 2.885 -4.199 -3.156 1 98.94 110 PHE A C 1
ATOM 895 O O . PHE A 1 110 ? 2.188 -4.848 -3.938 1 98.94 110 PHE A O 1
ATOM 902 N N . ALA A 1 111 ? 2.51 -3.881 -1.938 1 98.94 111 ALA A N 1
ATOM 903 C CA . ALA A 1 111 ? 1.239 -4.375 -1.414 1 98.94 111 ALA A CA 1
ATOM 904 C C . ALA A 1 111 ? 0.071 -3.906 -2.277 1 98.94 111 ALA A C 1
ATOM 906 O O . ALA A 1 111 ? -0.813 -4.695 -2.617 1 98.94 111 ALA A O 1
ATOM 907 N N . PHE A 1 112 ? 0.112 -2.664 -2.666 1 98.94 112 PHE A N 1
ATOM 908 C CA . PHE A 1 112 ? -0.959 -2.098 -3.477 1 98.94 112 PHE A CA 1
ATOM 909 C C . PHE A 1 112 ? -0.974 -2.721 -4.867 1 98.94 112 PHE A C 1
ATOM 911 O O . PHE A 1 112 ? -2.023 -3.148 -5.352 1 98.94 112 PHE A O 1
ATOM 918 N N . MET A 1 113 ? 0.162 -2.775 -5.516 1 98.94 113 MET A N 1
ATOM 919 C CA . MET A 1 113 ? 0.19 -3.281 -6.883 1 98.94 113 MET A CA 1
ATOM 920 C C . MET A 1 113 ? -0.156 -4.766 -6.922 1 98.94 113 MET A C 1
ATOM 922 O O . MET A 1 113 ? -0.776 -5.238 -7.875 1 98.94 113 MET A O 1
ATOM 926 N N . VAL A 1 114 ? 0.241 -5.531 -5.914 1 98.94 114 VAL A N 1
ATOM 927 C CA . VAL A 1 114 ? -0.149 -6.938 -5.859 1 98.94 114 VAL A CA 1
ATOM 928 C C . VAL A 1 114 ? -1.658 -7.047 -5.652 1 98.94 114 VAL A C 1
ATOM 930 O O . VAL A 1 114 ? -2.299 -7.957 -6.188 1 98.94 114 VAL A O 1
ATOM 933 N N . ALA A 1 115 ? -2.234 -6.109 -4.941 1 98.94 115 ALA A N 1
ATOM 934 C CA . ALA A 1 115 ? -3.691 -6.059 -4.863 1 98.94 115 ALA A CA 1
ATOM 935 C C . ALA A 1 115 ? -4.305 -5.77 -6.23 1 98.94 115 ALA A C 1
ATOM 937 O O . ALA A 1 115 ? -5.363 -6.305 -6.57 1 98.94 115 ALA A O 1
ATOM 938 N N . VAL A 1 116 ? -3.656 -4.926 -7 1 98.88 116 VAL A N 1
ATOM 939 C CA . VAL A 1 116 ? -4.094 -4.66 -8.367 1 98.88 116 VAL A CA 1
ATOM 940 C C . VAL A 1 116 ? -4.02 -5.945 -9.195 1 98.88 116 VAL A C 1
ATOM 942 O O . VAL A 1 116 ? -4.91 -6.223 -10 1 98.88 116 VAL A O 1
ATOM 945 N N . HIS A 1 117 ? -2.918 -6.766 -8.984 1 98.88 117 HIS A N 1
ATOM 946 C CA . HIS A 1 117 ? -2.834 -8.062 -9.648 1 98.88 117 HIS A CA 1
ATOM 947 C C . HIS A 1 117 ? -4.047 -8.93 -9.328 1 98.88 117 HIS A C 1
ATOM 949 O O . HIS A 1 117 ? -4.676 -9.484 -10.227 1 98.88 117 HIS A O 1
ATOM 955 N N . ALA A 1 118 ? -4.383 -8.984 -8.031 1 98.81 118 ALA A N 1
ATOM 956 C CA . ALA A 1 118 ? -5.543 -9.766 -7.602 1 98.81 118 ALA A CA 1
ATOM 957 C C . ALA A 1 118 ? -6.824 -9.242 -8.242 1 98.81 118 ALA A C 1
ATOM 959 O O . ALA A 1 118 ? -7.68 -10.031 -8.664 1 98.81 118 ALA A O 1
ATOM 960 N N . ARG A 1 119 ? -6.945 -7.957 -8.312 1 98.56 119 ARG A N 1
ATOM 961 C CA . ARG A 1 119 ? -8.094 -7.336 -8.969 1 98.56 119 ARG A CA 1
ATOM 962 C C . ARG A 1 119 ? -8.125 -7.668 -10.461 1 98.56 119 ARG A C 1
ATOM 964 O O . ARG A 1 119 ? -9.195 -7.82 -11.047 1 98.56 119 ARG A O 1
ATOM 971 N N . SER A 1 120 ? -7.043 -7.766 -11.086 1 98.81 120 SER A N 1
ATOM 972 C CA . SER A 1 120 ? -6.941 -8.023 -12.516 1 98.81 120 SER A CA 1
ATOM 973 C C . SER A 1 120 ? -7.566 -9.359 -12.891 1 98.81 120 SER A C 1
ATOM 975 O O . SER A 1 120 ? -8.227 -9.477 -13.922 1 98.81 120 SER A O 1
ATOM 977 N N . TYR A 1 121 ? -7.387 -10.375 -12.023 1 98.81 121 TYR A N 1
ATOM 978 C CA . TYR A 1 121 ? -8.062 -11.641 -12.273 1 98.81 121 TYR A CA 1
ATOM 979 C C . TYR A 1 121 ? -9.57 -11.477 -12.219 1 98.81 121 TYR A C 1
ATOM 981 O O . TYR A 1 121 ? -10.297 -12.062 -13.031 1 98.81 121 TYR A O 1
ATOM 989 N N . GLY A 1 122 ? -9.992 -10.633 -11.258 1 98.19 122 GLY A N 1
ATOM 990 C CA . GLY A 1 122 ? -11.414 -10.328 -11.188 1 98.19 122 GLY A CA 1
ATOM 991 C C . GLY A 1 122 ? -11.953 -9.688 -12.445 1 98.19 122 GLY A C 1
ATOM 992 O O . GLY A 1 122 ? -13.07 -9.977 -12.875 1 98.19 122 GLY A O 1
ATOM 993 N N . THR A 1 123 ? -11.172 -8.875 -13.023 1 98 123 THR A N 1
ATOM 994 C CA . THR A 1 123 ? -11.555 -8.211 -14.266 1 98 123 THR A CA 1
ATOM 995 C C . THR A 1 123 ? -11.68 -9.227 -15.406 1 98 123 THR A C 1
ATOM 997 O O . THR A 1 123 ? -12.617 -9.164 -16.203 1 98 123 THR A O 1
ATOM 1000 N N . ILE A 1 124 ? -10.797 -10.148 -15.453 1 98.75 124 ILE A N 1
ATOM 1001 C CA . ILE A 1 124 ? -10.867 -11.227 -16.438 1 98.75 124 ILE A CA 1
ATOM 1002 C C . ILE A 1 124 ? -12.141 -12.031 -16.234 1 98.75 124 ILE A C 1
ATOM 1004 O O . ILE A 1 124 ? -12.883 -12.297 -17.188 1 98.75 124 ILE A O 1
ATOM 1008 N N . PHE A 1 125 ? -12.461 -12.359 -14.969 1 98.62 125 PHE A N 1
ATOM 1009 C CA . PHE A 1 125 ? -13.633 -13.164 -14.633 1 98.62 125 PHE A CA 1
ATOM 1010 C C . PHE A 1 125 ? -14.914 -12.438 -15.023 1 98.62 125 PHE A C 1
ATOM 1012 O O . PHE A 1 125 ? -15.805 -13.031 -15.633 1 98.62 125 PHE A O 1
ATOM 1019 N N . SER A 1 126 ? -14.953 -11.172 -14.672 1 97.44 126 SER A N 1
ATOM 1020 C CA . SER A 1 126 ? -16.172 -10.414 -14.914 1 97.44 126 SER A CA 1
ATOM 1021 C C . SER A 1 126 ? -16.469 -10.305 -16.406 1 97.44 126 SER A C 1
ATOM 1023 O O . SER A 1 126 ? -17.625 -10.172 -16.812 1 97.44 126 SER A O 1
ATOM 1025 N N . THR A 1 127 ? -15.438 -10.398 -17.219 1 98.12 127 THR A N 1
ATOM 1026 C CA . THR A 1 127 ? -15.578 -10.25 -18.656 1 98.12 127 THR A CA 1
ATOM 1027 C C . THR A 1 127 ? -15.875 -11.594 -19.312 1 98.12 127 THR A C 1
ATOM 1029 O O . THR A 1 127 ? -16.719 -11.688 -20.203 1 98.12 127 THR A O 1
ATOM 1032 N N . LEU A 1 128 ? -15.305 -12.711 -18.859 1 98.62 128 LEU A N 1
ATOM 1033 C CA . LEU A 1 128 ? -15.289 -13.953 -19.641 1 98.62 128 LEU A CA 1
ATOM 1034 C C . LEU A 1 128 ? -16.172 -15.016 -18.969 1 98.62 128 LEU A C 1
ATOM 1036 O O . LEU A 1 128 ? -16.688 -15.906 -19.641 1 98.62 128 LEU A O 1
ATOM 1040 N N . CYS A 1 129 ? -16.328 -14.914 -17.688 1 98.62 129 CYS A N 1
ATOM 1041 C CA . CYS A 1 129 ? -16.891 -16.047 -16.953 1 98.62 129 CYS A CA 1
ATOM 1042 C C . CYS A 1 129 ? -18.312 -15.75 -16.516 1 98.62 129 CYS A C 1
ATOM 1044 O O . CYS A 1 129 ? -18.688 -14.586 -16.297 1 98.62 129 CYS A O 1
ATOM 1046 N N . THR A 1 130 ? -19.125 -16.828 -16.344 1 97.81 130 THR A N 1
ATOM 1047 C CA . THR A 1 130 ? -20.422 -16.719 -15.672 1 97.81 130 THR A CA 1
ATOM 1048 C C . THR A 1 130 ? -20.25 -16.703 -14.156 1 97.81 130 THR A C 1
ATOM 1050 O O . THR A 1 130 ? -19.203 -17.078 -13.641 1 97.81 130 THR A O 1
ATOM 1053 N N . SER A 1 131 ? -21.266 -16.297 -13.453 1 96.75 131 SER A N 1
ATOM 1054 C CA . SER A 1 131 ? -21.25 -16.266 -11.992 1 96.75 131 SER A CA 1
ATOM 1055 C C . SER A 1 131 ? -21.062 -17.672 -11.414 1 96.75 131 SER A C 1
ATOM 1057 O O . SER A 1 131 ? -20.406 -17.844 -10.383 1 96.75 131 SER A O 1
ATOM 1059 N N . GLU A 1 132 ? -21.609 -18.609 -12.07 1 97.31 132 GLU A N 1
ATOM 1060 C CA . GLU A 1 132 ? -21.5 -20 -11.625 1 97.31 132 GLU A CA 1
ATOM 1061 C C . GLU A 1 132 ? -20.062 -20.5 -11.719 1 97.31 132 GLU A C 1
ATOM 1063 O O . GLU A 1 132 ? -19.578 -21.172 -10.812 1 97.31 132 GLU A O 1
ATOM 1068 N N . GLN A 1 133 ? -19.391 -20.156 -12.812 1 98.44 133 GLN A N 1
ATOM 1069 C CA . GLN A 1 133 ? -18 -20.531 -13 1 98.44 133 GLN A CA 1
ATOM 1070 C C . GLN A 1 133 ? -17.109 -19.906 -11.922 1 98.44 133 GLN A C 1
ATOM 1072 O O . GLN A 1 133 ? -16.234 -20.562 -11.367 1 98.44 133 GLN A O 1
ATOM 1077 N N . ILE A 1 134 ? -17.375 -18.672 -11.617 1 98.44 134 ILE A N 1
ATOM 1078 C CA . ILE A 1 134 ? -16.594 -17.938 -10.625 1 98.44 134 ILE A CA 1
ATOM 1079 C C . ILE A 1 134 ? -16.812 -18.547 -9.242 1 98.44 134 ILE A C 1
ATOM 1081 O O . ILE A 1 134 ? -15.852 -18.812 -8.516 1 98.44 134 ILE A O 1
ATOM 1085 N N . GLU A 1 135 ? -18.016 -18.812 -8.898 1 97.75 135 GLU A N 1
ATOM 1086 C CA . GLU A 1 135 ? -18.344 -19.406 -7.605 1 97.75 135 GLU A CA 1
ATOM 1087 C C . GLU A 1 135 ? -17.688 -20.781 -7.449 1 97.75 135 GLU A C 1
ATOM 1089 O O . GLU A 1 135 ? -17.156 -21.094 -6.387 1 97.75 135 GLU A O 1
ATOM 1094 N N . GLU A 1 136 ? -17.797 -21.516 -8.461 1 98.25 136 GLU A N 1
ATOM 1095 C CA . GLU A 1 136 ? -17.188 -22.844 -8.438 1 98.25 136 GLU A CA 1
ATOM 1096 C C . GLU A 1 136 ? -15.688 -22.766 -8.203 1 98.25 136 GLU A C 1
ATOM 1098 O O . GLU A 1 136 ? -15.133 -23.547 -7.43 1 98.25 136 GLU A O 1
ATOM 1103 N N . ALA A 1 137 ? -15.031 -21.859 -8.867 1 98.62 137 ALA A N 1
ATOM 1104 C CA . ALA A 1 137 ? -13.578 -21.719 -8.75 1 98.62 137 ALA A CA 1
ATOM 1105 C C . ALA A 1 137 ? -13.188 -21.266 -7.344 1 98.62 137 ALA A C 1
ATOM 1107 O O . ALA A 1 137 ? -12.195 -21.75 -6.789 1 98.62 137 ALA A O 1
ATOM 1108 N N . HIS A 1 138 ? -13.922 -20.344 -6.762 1 98.69 138 HIS A N 1
ATOM 1109 C CA . HIS A 1 138 ? -13.633 -19.906 -5.402 1 98.69 138 HIS A CA 1
ATOM 1110 C C . HIS A 1 138 ? -13.852 -21.031 -4.398 1 98.69 138 HIS A C 1
ATOM 1112 O O . HIS A 1 138 ? -13.094 -21.172 -3.439 1 98.69 138 HIS A O 1
ATOM 1118 N N . GLU A 1 139 ? -14.898 -21.828 -4.641 1 98.56 139 GLU A N 1
ATOM 1119 C CA . GLU A 1 139 ? -15.117 -23.016 -3.824 1 98.56 139 GLU A CA 1
ATOM 1120 C C . GLU A 1 139 ? -13.953 -24 -3.957 1 98.56 139 GLU A C 1
ATOM 1122 O O . GLU A 1 139 ? -13.492 -24.562 -2.961 1 98.56 139 GLU A O 1
ATOM 1127 N N . TRP A 1 140 ? -13.531 -24.156 -5.129 1 98.5 140 TRP A N 1
ATOM 1128 C CA . TRP A 1 140 ? -12.43 -25.062 -5.402 1 98.5 140 TRP A CA 1
ATOM 1129 C C . TRP A 1 140 ? -11.164 -24.625 -4.668 1 98.5 140 TRP A C 1
ATOM 1131 O O . TRP A 1 140 ? -10.477 -25.453 -4.059 1 98.5 140 TRP A O 1
ATOM 1141 N N . VAL A 1 141 ? -10.844 -23.359 -4.691 1 98.5 141 VAL A N 1
ATOM 1142 C CA . VAL A 1 141 ? -9.641 -22.812 -4.074 1 98.5 141 VAL A CA 1
ATOM 1143 C C . VAL A 1 141 ? -9.688 -23.031 -2.564 1 98.5 141 VAL A C 1
ATOM 1145 O O . VAL A 1 141 ? -8.688 -23.406 -1.953 1 98.5 141 VAL A O 1
ATOM 1148 N N . VAL A 1 142 ? -10.828 -22.828 -1.962 1 98.69 142 VAL A N 1
ATOM 1149 C CA . VAL A 1 142 ? -10.984 -23 -0.521 1 98.69 142 VAL A CA 1
ATOM 1150 C C . VAL A 1 142 ? -10.805 -24.469 -0.15 1 98.69 142 VAL A C 1
ATOM 1152 O O . VAL A 1 142 ? -10.203 -24.781 0.88 1 98.69 142 VAL A O 1
ATOM 1155 N N . ASN A 1 143 ? -11.195 -25.328 -1.063 1 98.19 143 ASN A N 1
ATOM 1156 C CA . ASN A 1 143 ? -11.234 -26.75 -0.726 1 98.19 143 ASN A CA 1
ATOM 1157 C C . ASN A 1 143 ? -10.008 -27.484 -1.261 1 98.19 143 ASN A C 1
ATOM 1159 O O . ASN A 1 143 ? -9.867 -28.688 -1.059 1 98.19 143 ASN A O 1
ATOM 1163 N N . ASN A 1 144 ? -9.117 -26.828 -1.938 1 98.31 144 ASN A N 1
ATOM 1164 C CA . ASN A 1 144 ? -7.934 -27.484 -2.488 1 98.31 144 ASN A CA 1
ATOM 1165 C C . ASN A 1 144 ? -6.77 -27.453 -1.503 1 98.31 144 ASN A C 1
ATOM 1167 O O . ASN A 1 144 ? -6.016 -26.484 -1.448 1 98.31 144 ASN A O 1
ATOM 1171 N N . ASP A 1 145 ? -6.496 -28.562 -0.903 1 98.12 145 ASP A N 1
ATOM 1172 C CA . ASP A 1 145 ? -5.508 -28.656 0.17 1 98.12 145 ASP A CA 1
ATOM 1173 C C . ASP A 1 145 ? -4.098 -28.422 -0.361 1 98.12 145 ASP A C 1
ATOM 1175 O O . ASP A 1 145 ? -3.258 -27.844 0.331 1 98.12 145 ASP A O 1
ATOM 1179 N N . ALA A 1 146 ? -3.859 -28.875 -1.531 1 98.25 146 ALA A N 1
ATOM 1180 C CA . ALA A 1 146 ? -2.527 -28.703 -2.104 1 98.25 146 ALA A CA 1
ATOM 1181 C C . ALA A 1 146 ? -2.23 -27.234 -2.352 1 98.25 146 ALA A C 1
ATOM 1183 O O . ALA A 1 146 ? -1.122 -26.766 -2.082 1 98.25 146 ALA A O 1
ATOM 1184 N N . LEU A 1 147 ? -3.201 -26.516 -2.871 1 98.38 147 LEU A N 1
ATOM 1185 C CA . LEU A 1 147 ? -3.062 -25.078 -3.07 1 98.38 147 LEU A CA 1
ATOM 1186 C C . LEU A 1 147 ? -2.898 -24.359 -1.738 1 98.38 147 LEU A C 1
ATOM 1188 O O . LEU A 1 147 ? -2.01 -23.516 -1.589 1 98.38 147 LEU A O 1
ATOM 1192 N N . GLN A 1 148 ? -3.689 -24.734 -0.743 1 98.75 148 GLN A N 1
ATOM 1193 C CA . GLN A 1 148 ? -3.674 -24.109 0.582 1 98.75 148 GLN A CA 1
ATOM 1194 C C . GLN A 1 148 ? -2.326 -24.312 1.267 1 98.75 148 GLN A C 1
ATOM 1196 O O . GLN A 1 148 ? -1.83 -23.422 1.951 1 98.75 148 GLN A O 1
ATOM 1201 N N . ALA A 1 149 ? -1.738 -25.422 1.081 1 98.69 149 ALA A N 1
ATOM 1202 C CA . ALA A 1 149 ? -0.515 -25.812 1.781 1 98.69 149 ALA A CA 1
ATOM 1203 C C . ALA A 1 149 ? 0.636 -24.875 1.425 1 98.69 149 ALA A C 1
ATOM 1205 O O . ALA A 1 149 ? 1.494 -24.594 2.264 1 98.69 149 ALA A O 1
ATOM 1206 N N . ARG A 1 150 ? 0.681 -24.391 0.233 1 98.19 150 ARG A N 1
ATOM 1207 C CA . ARG A 1 150 ? 1.748 -23.5 -0.211 1 98.19 150 ARG A CA 1
ATOM 1208 C C . ARG A 1 150 ? 1.68 -22.156 0.517 1 98.19 150 ARG A C 1
ATOM 1210 O O . ARG A 1 150 ? 2.68 -21.703 1.07 1 98.19 150 ARG A O 1
ATOM 1217 N N . ALA A 1 151 ? 0.445 -21.578 0.537 1 98.12 151 ALA A N 1
ATOM 1218 C CA . ALA A 1 151 ? 0.262 -20.312 1.255 1 98.12 151 ALA A CA 1
ATOM 1219 C C . ALA A 1 151 ? 0.5 -20.5 2.75 1 98.12 151 ALA A C 1
ATOM 1221 O O . ALA A 1 151 ? 1.149 -19.656 3.389 1 98.12 151 ALA A O 1
ATOM 1222 N N . LYS A 1 152 ? 0.038 -21.641 3.312 1 98.56 152 LYS A N 1
ATOM 1223 C CA . LYS A 1 152 ? 0.174 -21.938 4.738 1 98.56 152 LYS A CA 1
ATOM 1224 C C . LYS A 1 152 ? 1.64 -22.109 5.125 1 98.56 152 LYS A C 1
ATOM 1226 O O . LYS A 1 152 ? 2.029 -21.812 6.254 1 98.56 152 LY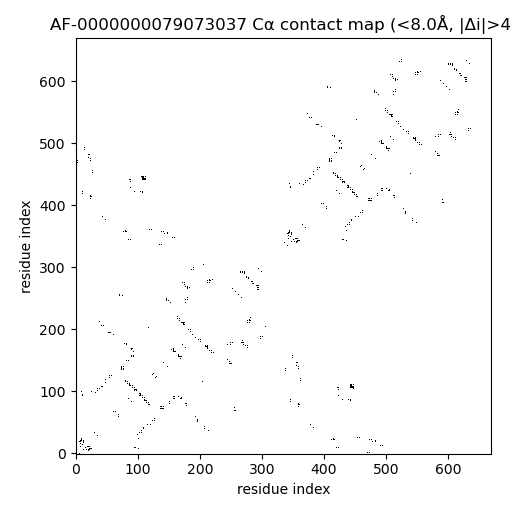S A O 1
ATOM 1231 N N . ALA A 1 153 ? 2.426 -22.516 4.207 1 98.62 153 ALA A N 1
ATOM 1232 C CA . ALA A 1 153 ? 3.84 -22.766 4.477 1 98.62 153 ALA A CA 1
ATOM 1233 C C . ALA A 1 153 ? 4.613 -21.453 4.582 1 98.62 153 ALA A C 1
ATOM 1235 O O . ALA A 1 153 ? 5.602 -21.359 5.312 1 98.62 153 ALA A O 1
ATOM 1236 N N . VAL A 1 154 ? 4.199 -20.406 3.883 1 98.62 154 VAL A N 1
ATOM 1237 C CA . VAL A 1 154 ? 5 -19.188 3.777 1 98.62 154 VAL A CA 1
ATOM 1238 C C . VAL A 1 154 ? 4.559 -18.188 4.836 1 98.62 154 VAL A C 1
ATOM 1240 O O . VAL A 1 154 ? 5.371 -17.406 5.344 1 98.62 154 VAL A O 1
ATOM 1243 N N . ILE A 1 155 ? 3.297 -18.172 5.305 1 98.69 155 ILE A N 1
ATOM 1244 C CA . ILE A 1 155 ? 2.682 -17.125 6.125 1 98.69 155 ILE A CA 1
ATOM 1245 C C . ILE A 1 155 ? 3.387 -17.047 7.477 1 98.69 155 ILE A C 1
ATOM 1247 O O . ILE A 1 155 ? 3.641 -15.961 7.992 1 98.69 155 ILE A O 1
ATOM 1251 N N . PRO A 1 156 ? 3.836 -18.219 8.086 1 98.38 156 PRO A N 1
ATOM 1252 C CA . PRO A 1 156 ? 4.512 -18.125 9.383 1 98.38 156 PRO A CA 1
ATOM 1253 C C . PRO A 1 156 ? 5.812 -17.328 9.32 1 98.38 156 PRO A C 1
ATOM 1255 O O . PRO A 1 156 ? 6.219 -16.719 10.305 1 98.38 156 PRO A O 1
ATOM 1258 N N . TYR A 1 157 ? 6.418 -17.312 8.188 1 98.62 157 TYR A N 1
ATOM 1259 C CA . TYR A 1 157 ? 7.648 -16.547 8.039 1 98.62 157 TYR A CA 1
ATOM 1260 C C . TYR A 1 157 ? 7.352 -15.062 7.82 1 98.62 157 TYR A C 1
ATOM 1262 O O . TYR A 1 157 ? 8.133 -14.195 8.227 1 98.62 157 TYR A O 1
ATOM 1270 N N . TYR A 1 158 ? 6.191 -14.742 7.145 1 98.31 158 TYR A N 1
ATOM 1271 C CA . TYR A 1 158 ? 5.773 -13.352 7.031 1 98.31 158 TYR A CA 1
ATOM 1272 C C . TYR A 1 158 ? 5.617 -12.711 8.406 1 98.31 158 TYR A C 1
ATOM 1274 O O . TYR A 1 158 ? 6.145 -11.625 8.656 1 98.31 158 TYR A O 1
ATOM 1282 N N . THR A 1 159 ? 4.969 -13.406 9.312 1 95.19 159 THR A N 1
ATOM 1283 C CA . THR A 1 159 ? 4.516 -12.828 10.57 1 95.19 159 THR A CA 1
ATOM 1284 C C . THR A 1 159 ? 5.48 -13.164 11.703 1 95.19 159 THR A C 1
ATOM 1286 O O . THR A 1 159 ? 5.293 -12.727 12.836 1 95.19 159 THR A O 1
ATOM 1289 N N . GLY A 1 160 ? 6.484 -13.992 11.375 1 95.88 160 GLY A N 1
ATOM 1290 C CA . GLY A 1 160 ? 7.445 -14.391 12.391 1 95.88 160 GLY A CA 1
ATOM 1291 C C . GLY A 1 160 ? 8.367 -13.258 12.82 1 95.88 160 GLY A C 1
ATOM 1292 O O . GLY A 1 160 ? 8.227 -12.125 12.352 1 95.88 160 GLY A O 1
ATOM 1293 N N . ASN A 1 161 ? 9.367 -13.57 13.695 1 95 161 ASN A N 1
ATOM 1294 C CA . ASN A 1 161 ? 10.195 -12.547 14.328 1 95 161 ASN A CA 1
ATOM 1295 C C . ASN A 1 161 ? 11.57 -12.461 13.68 1 95 161 ASN A C 1
ATOM 1297 O O . ASN A 1 161 ? 12.43 -11.703 14.133 1 95 161 ASN A O 1
ATOM 1301 N N . ASP A 1 162 ? 11.844 -13.234 12.664 1 97.88 162 ASP A N 1
ATOM 1302 C CA . ASP A 1 162 ? 13.117 -13.188 11.945 1 97.88 162 ASP A CA 1
ATOM 1303 C C . ASP A 1 162 ? 12.992 -12.406 10.641 1 97.88 162 ASP A C 1
ATOM 1305 O O . ASP A 1 162 ? 12.516 -12.945 9.641 1 97.88 162 ASP A O 1
ATOM 1309 N N . PRO A 1 163 ? 13.492 -11.203 10.625 1 97.62 163 PRO A N 1
ATOM 1310 C CA . PRO A 1 163 ? 13.312 -10.359 9.445 1 97.62 163 PRO A CA 1
ATOM 1311 C C . PRO A 1 163 ? 13.984 -10.938 8.203 1 97.62 163 PRO A C 1
ATOM 1313 O O . PRO A 1 163 ? 13.516 -10.703 7.082 1 97.62 163 PRO A O 1
ATOM 1316 N N . LEU A 1 164 ? 15.047 -11.703 8.352 1 98.5 164 LEU A N 1
ATOM 1317 C CA . LEU A 1 164 ? 15.727 -12.289 7.199 1 98.5 164 LEU A CA 1
ATOM 1318 C C . LEU A 1 164 ? 14.883 -13.398 6.574 1 98.5 164 LEU A C 1
ATOM 1320 O O . LEU A 1 164 ? 14.711 -13.438 5.352 1 98.5 164 LEU A O 1
ATOM 1324 N N . LYS A 1 165 ? 14.32 -14.25 7.41 1 98.75 165 LYS A N 1
ATOM 1325 C CA . LYS A 1 165 ? 13.453 -15.312 6.902 1 98.75 165 LYS A CA 1
ATOM 1326 C C . LYS A 1 165 ? 12.18 -14.734 6.301 1 98.75 165 LYS A C 1
ATOM 1328 O O . LYS A 1 165 ? 11.648 -15.266 5.316 1 98.75 165 LYS A O 1
ATOM 1333 N N . SER A 1 166 ? 11.734 -13.641 6.922 1 98.75 166 SER A N 1
ATOM 1334 C CA . SER A 1 166 ? 10.57 -12.945 6.371 1 98.75 166 SER A CA 1
ATOM 1335 C C . SER A 1 166 ? 10.867 -12.406 4.977 1 98.75 166 SER A C 1
ATOM 1337 O O . SER A 1 166 ? 10.023 -12.492 4.082 1 98.75 166 SER A O 1
ATOM 1339 N N . LYS A 1 167 ? 12.016 -11.836 4.785 1 98.81 167 LYS A N 1
ATOM 1340 C CA . LYS A 1 167 ? 12.414 -11.297 3.488 1 98.81 167 LYS A CA 1
ATOM 1341 C C . LYS A 1 167 ? 12.5 -12.406 2.438 1 98.81 167 LYS A C 1
ATOM 1343 O O . LYS A 1 167 ? 12.117 -12.203 1.284 1 98.81 167 LYS A O 1
ATOM 1348 N N . VAL A 1 168 ? 12.977 -13.578 2.812 1 98.88 168 VAL A N 1
ATOM 1349 C CA . VAL A 1 168 ? 13.047 -14.719 1.911 1 98.88 168 VAL A CA 1
ATOM 1350 C C . VAL A 1 168 ? 11.633 -15.133 1.485 1 98.88 168 VAL A C 1
ATOM 1352 O O . VAL A 1 168 ? 11.383 -15.359 0.301 1 98.88 168 VAL A O 1
ATOM 1355 N N . ALA A 1 169 ? 10.758 -15.18 2.465 1 98.75 169 ALA A N 1
ATOM 1356 C CA . ALA A 1 169 ? 9.375 -15.547 2.176 1 98.75 169 ALA A CA 1
ATOM 1357 C C . ALA A 1 169 ? 8.734 -14.539 1.23 1 98.75 169 ALA A C 1
ATOM 1359 O O . ALA A 1 169 ? 8.008 -14.914 0.309 1 98.75 169 ALA A O 1
ATOM 1360 N N . ALA A 1 170 ? 9.078 -13.25 1.46 1 98.44 170 ALA A N 1
ATOM 1361 C CA . ALA A 1 170 ? 8.531 -12.195 0.606 1 98.44 170 ALA A CA 1
ATOM 1362 C C . ALA A 1 170 ? 9.062 -12.32 -0.822 1 98.44 170 ALA A C 1
ATOM 1364 O O . ALA A 1 170 ? 8.359 -11.992 -1.779 1 98.44 170 ALA A O 1
ATOM 1365 N N . ALA A 1 171 ? 10.242 -12.805 -0.993 1 98.75 171 ALA A N 1
ATOM 1366 C CA . ALA A 1 171 ? 10.859 -12.961 -2.309 1 98.75 171 ALA A CA 1
ATOM 1367 C C . ALA A 1 171 ? 10.352 -14.219 -3.006 1 98.75 171 ALA A C 1
ATOM 1369 O O . ALA A 1 171 ? 10.227 -14.25 -4.234 1 98.75 171 ALA A O 1
ATOM 1370 N N . ILE A 1 172 ? 9.984 -15.234 -2.264 1 98.62 172 ILE A N 1
ATOM 1371 C CA . ILE A 1 172 ? 9.727 -16.531 -2.859 1 98.62 172 ILE A CA 1
ATOM 1372 C C . ILE A 1 172 ? 8.344 -16.547 -3.514 1 98.62 172 ILE A C 1
ATOM 1374 O O . ILE A 1 172 ? 8.133 -17.219 -4.527 1 98.62 172 ILE A O 1
ATOM 1378 N N . MET A 1 173 ? 7.414 -15.773 -2.977 1 98.38 173 MET A N 1
ATOM 1379 C CA . MET A 1 173 ? 6.078 -15.719 -3.562 1 98.38 173 MET A CA 1
ATOM 1380 C C . MET A 1 173 ? 6.133 -15.188 -4.992 1 98.38 173 MET A C 1
ATOM 1382 O O . MET A 1 173 ? 5.812 -15.906 -5.938 1 98.38 173 MET A O 1
ATOM 1386 N N . PRO A 1 174 ? 6.66 -13.977 -5.195 1 98.31 174 PRO A N 1
ATOM 1387 C CA . PRO A 1 174 ? 6.715 -13.484 -6.574 1 98.31 174 PRO A CA 1
ATOM 1388 C C . PRO A 1 174 ? 7.805 -14.172 -7.398 1 98.31 174 PRO A C 1
ATOM 1390 O O . PRO A 1 174 ? 7.82 -14.055 -8.625 1 98.31 174 PRO A O 1
ATOM 1393 N N . GLY A 1 175 ? 8.664 -14.922 -6.785 1 98.06 175 GLY A N 1
ATOM 1394 C CA . GLY A 1 175 ? 9.805 -15.477 -7.492 1 98.06 175 GLY A CA 1
ATOM 1395 C C . GLY A 1 175 ? 9.625 -16.938 -7.855 1 98.06 175 GLY A C 1
ATOM 1396 O O . GLY A 1 175 ? 10.336 -17.453 -8.727 1 98.06 175 GLY A O 1
ATOM 1397 N N . PHE A 1 176 ? 8.648 -17.594 -7.195 1 98.44 176 PHE A N 1
ATOM 1398 C CA . PHE A 1 176 ? 8.539 -19.031 -7.43 1 98.44 176 PHE A CA 1
ATOM 1399 C C . PHE A 1 176 ? 7.09 -19.484 -7.367 1 98.44 176 PHE A C 1
ATOM 1401 O O . PHE A 1 176 ? 6.562 -20.047 -8.328 1 98.44 176 PHE A O 1
ATOM 1408 N N . LEU A 1 177 ? 6.344 -19.156 -6.398 1 97.94 177 LEU A N 1
ATOM 1409 C CA . LEU A 1 177 ? 5.082 -19.797 -6.062 1 97.94 177 LEU A CA 1
ATOM 1410 C C . LEU A 1 177 ? 3.998 -19.453 -7.074 1 97.94 177 LEU A C 1
ATOM 1412 O O . LEU A 1 177 ? 2.979 -20.141 -7.164 1 97.94 177 LEU A O 1
ATOM 1416 N N . LEU A 1 178 ? 4.199 -18.422 -7.848 1 97.31 178 LEU A N 1
ATOM 1417 C CA . LEU A 1 178 ? 3.168 -18 -8.789 1 97.31 178 LEU A CA 1
ATOM 1418 C C . LEU A 1 178 ? 3.396 -18.609 -10.164 1 97.31 178 LEU A C 1
ATOM 1420 O O . LEU A 1 178 ? 2.479 -18.656 -10.984 1 97.31 178 LEU A O 1
ATOM 1424 N N . TYR A 1 179 ? 4.5 -19.109 -10.453 1 96.25 179 TYR A N 1
ATOM 1425 C CA . TYR A 1 179 ? 4.938 -19.328 -11.82 1 96.25 179 TYR A CA 1
ATOM 1426 C C . TYR A 1 179 ? 4.359 -20.625 -12.375 1 96.25 179 TYR A C 1
ATOM 1428 O O . TYR A 1 179 ? 4.195 -20.781 -13.586 1 96.25 179 TYR A O 1
ATOM 1436 N N . GLY A 1 180 ? 4.031 -21.609 -11.492 1 96.69 180 GLY A N 1
ATOM 1437 C CA . GLY A 1 180 ? 3.275 -22.75 -11.977 1 96.69 180 GLY A CA 1
ATOM 1438 C C . GLY A 1 180 ? 1.961 -22.359 -12.633 1 96.69 180 GLY A C 1
ATOM 1439 O O . GLY A 1 180 ? 1.572 -22.938 -13.648 1 96.69 180 GLY A O 1
ATOM 1440 N N . GLY A 1 181 ? 1.324 -21.344 -11.984 1 97.5 181 GLY A N 1
ATOM 1441 C CA . GLY A 1 181 ? 0.088 -20.812 -12.539 1 97.5 181 GLY A CA 1
ATOM 1442 C C . GLY A 1 181 ? 0.307 -19.938 -13.758 1 97.5 181 GLY A C 1
ATOM 1443 O O . GLY A 1 181 ? -0.484 -19.984 -14.703 1 97.5 181 GLY A O 1
ATOM 1444 N N . PHE A 1 182 ? 1.372 -19.25 -13.82 1 97.19 182 PHE A N 1
ATOM 1445 C CA . PHE A 1 182 ? 1.662 -18.312 -14.898 1 97.19 182 PHE A CA 1
ATOM 1446 C C . PHE A 1 182 ? 2 -19.062 -16.188 1 97.19 182 PHE A C 1
ATOM 1448 O O . PHE A 1 182 ? 1.984 -18.469 -17.266 1 97.19 182 PHE A O 1
ATOM 1455 N N . TYR A 1 183 ? 2.301 -20.359 -16.094 1 97.56 183 TYR A N 1
ATOM 1456 C CA . TYR A 1 183 ? 2.619 -21.125 -17.297 1 97.56 183 TYR A CA 1
ATOM 1457 C C . TYR A 1 183 ? 1.42 -21.188 -18.234 1 97.56 183 TYR A C 1
ATOM 1459 O O . TYR A 1 183 ? 1.572 -21.062 -19.453 1 97.56 183 TYR A O 1
ATOM 1467 N N . LEU A 1 184 ? 0.262 -21.297 -17.734 1 98.19 184 LEU A N 1
ATOM 1468 C CA . LEU A 1 184 ? -0.953 -21.594 -18.484 1 98.19 184 LEU A CA 1
ATOM 1469 C C . LEU A 1 184 ? -1.28 -20.484 -19.469 1 98.19 184 LEU A C 1
ATOM 1471 O O . LEU A 1 184 ? -1.48 -20.719 -20.656 1 98.19 184 LEU A O 1
ATOM 1475 N N . PRO A 1 185 ? -1.347 -19.203 -19.016 1 97.75 185 PRO A N 1
ATOM 1476 C CA . PRO A 1 185 ? -1.698 -18.156 -19.984 1 97.75 185 PRO A CA 1
ATOM 1477 C C . PRO A 1 185 ? -0.672 -18.016 -21.109 1 97.75 185 PRO A C 1
ATOM 1479 O O . PRO A 1 185 ? -1.032 -17.688 -22.234 1 97.75 185 PRO A O 1
ATOM 1482 N N . PHE A 1 186 ? 0.533 -18.312 -20.859 1 96.25 186 PHE A N 1
ATOM 1483 C CA . PHE A 1 186 ? 1.548 -18.203 -21.891 1 96.25 186 PHE A CA 1
ATOM 1484 C C . PHE A 1 186 ? 1.495 -19.406 -22.828 1 96.25 186 PHE A C 1
ATOM 1486 O O . PHE A 1 186 ? 1.757 -19.266 -24.031 1 96.25 186 PHE A O 1
ATOM 1493 N N . TYR A 1 187 ? 1.169 -20.562 -22.266 1 97.31 187 TYR A N 1
ATOM 1494 C CA . TYR A 1 187 ? 0.888 -21.734 -23.094 1 97.31 187 TYR A CA 1
ATOM 1495 C C . TYR A 1 187 ? -0.25 -21.453 -24.062 1 97.31 187 TYR A C 1
ATOM 1497 O O . TYR A 1 187 ? -0.147 -21.766 -25.25 1 97.31 187 TYR A O 1
ATOM 1505 N N . LEU A 1 188 ? -1.305 -20.875 -23.578 1 97.88 188 LEU A N 1
ATOM 1506 C CA . LEU A 1 188 ? -2.479 -20.562 -24.391 1 97.88 188 LEU A CA 1
ATOM 1507 C C . LEU A 1 188 ? -2.154 -19.484 -25.422 1 97.88 188 LEU A C 1
ATOM 1509 O O . LEU A 1 188 ? -2.535 -19.609 -26.594 1 97.88 188 LEU A O 1
ATOM 1513 N N . ALA A 1 189 ? -1.433 -18.484 -25 1 96.56 189 ALA A N 1
ATOM 1514 C CA . ALA A 1 189 ? -1.066 -17.406 -25.922 1 96.56 189 ALA A CA 1
ATOM 1515 C C . ALA A 1 189 ? -0.203 -17.922 -27.062 1 96.56 189 ALA A C 1
ATOM 1517 O O . ALA A 1 189 ? -0.346 -17.484 -28.203 1 96.56 189 ALA A O 1
ATOM 1518 N N . ALA A 1 190 ? 0.689 -18.812 -26.766 1 96 190 ALA A N 1
ATOM 1519 C CA . ALA A 1 190 ? 1.544 -19.422 -27.797 1 96 190 ALA A CA 1
ATOM 1520 C C . ALA A 1 190 ? 0.714 -20.156 -28.828 1 96 190 ALA A C 1
ATOM 1522 O O . ALA A 1 190 ? 1.178 -20.391 -29.953 1 96 190 ALA A O 1
ATOM 1523 N N . ARG A 1 191 ? -0.49 -20.391 -28.562 1 96.25 191 ARG A N 1
ATOM 1524 C CA . ARG A 1 191 ? -1.391 -21.125 -29.453 1 96.25 191 ARG A CA 1
ATOM 1525 C C . ARG A 1 191 ? -2.521 -20.234 -29.938 1 96.25 191 ARG A C 1
ATOM 1527 O O . ARG A 1 191 ? -3.553 -20.719 -30.406 1 96.25 191 ARG A O 1
ATOM 1534 N N . GLY A 1 192 ? -2.355 -18.938 -29.688 1 96.12 192 GLY A N 1
ATOM 1535 C CA . GLY A 1 192 ? -3.264 -17.938 -30.234 1 96.12 192 GLY A CA 1
ATOM 1536 C C . GLY A 1 192 ? -4.551 -17.812 -29.438 1 96.12 192 GLY A C 1
ATOM 1537 O O . GLY A 1 192 ? -5.574 -17.375 -29.969 1 96.12 192 GLY A O 1
ATOM 1538 N N . LYS A 1 193 ? -4.52 -18.266 -28.156 1 98.12 193 LYS A N 1
ATOM 1539 C CA . LYS A 1 193 ? -5.723 -18.203 -27.344 1 98.12 193 LYS A CA 1
ATOM 1540 C C . LYS A 1 193 ? -5.598 -17.141 -26.25 1 98.12 193 LYS A C 1
ATOM 1542 O O . LYS A 1 193 ? -4.562 -17.031 -25.594 1 98.12 193 LYS A O 1
ATOM 1547 N N . LEU A 1 194 ? -6.637 -16.281 -26.125 1 98.5 194 LEU A N 1
ATOM 1548 C CA . LEU A 1 194 ? -6.809 -15.305 -25.062 1 98.5 194 LEU A CA 1
ATOM 1549 C C . LEU A 1 194 ? -5.625 -14.344 -25.016 1 98.5 194 LEU A C 1
ATOM 1551 O O . LEU A 1 194 ? -5.016 -14.164 -23.953 1 98.5 194 LEU A O 1
ATOM 1555 N N . PRO A 1 195 ? -5.34 -13.664 -26.031 1 97.25 195 PRO A N 1
ATOM 1556 C CA . PRO A 1 195 ? -4.152 -12.805 -26.078 1 97.25 195 PRO A CA 1
ATOM 1557 C C . PRO A 1 195 ? -4.242 -11.617 -25.141 1 97.25 195 PRO A C 1
ATOM 1559 O O . PRO A 1 195 ? -3.23 -11.195 -24.562 1 97.25 195 PRO A O 1
ATOM 1562 N N . ASN A 1 196 ? -5.418 -11.016 -24.938 1 98.06 196 ASN A N 1
ATOM 1563 C CA . ASN A 1 196 ? -5.555 -9.859 -24.047 1 98.06 196 ASN A CA 1
ATOM 1564 C C . ASN A 1 196 ? -5.445 -10.25 -22.578 1 98.06 196 ASN A C 1
ATOM 1566 O O . ASN A 1 196 ? -4.902 -9.5 -21.781 1 98.06 196 ASN A O 1
ATOM 1570 N N . THR A 1 197 ? -5.961 -11.438 -22.25 1 98.38 197 THR A N 1
ATOM 1571 C CA . THR A 1 197 ? -5.73 -12.008 -20.938 1 98.38 197 THR A CA 1
ATOM 1572 C C . THR A 1 197 ? -4.238 -12.188 -20.672 1 98.38 197 THR A C 1
ATOM 1574 O O . THR A 1 197 ? -3.74 -11.836 -19.609 1 98.38 197 THR A O 1
ATOM 1577 N N . ALA A 1 198 ? -3.549 -12.656 -21.672 1 97.5 198 ALA A N 1
ATOM 1578 C CA . ALA A 1 198 ? -2.107 -12.852 -21.547 1 97.5 198 ALA A CA 1
ATOM 1579 C C . ALA A 1 198 ? -1.395 -11.516 -21.328 1 97.5 198 ALA A C 1
ATOM 1581 O O . ALA A 1 198 ? -0.385 -11.445 -20.625 1 97.5 198 ALA A O 1
ATOM 1582 N N . ASP A 1 199 ? -1.927 -10.43 -21.922 1 97.06 199 ASP A N 1
ATOM 1583 C CA . ASP A 1 199 ? -1.35 -9.102 -21.734 1 97.06 199 ASP A CA 1
ATOM 1584 C C . ASP A 1 199 ? -1.412 -8.68 -20.266 1 97.06 199 ASP A C 1
ATOM 1586 O O . ASP A 1 199 ? -0.461 -8.094 -19.75 1 97.06 199 ASP A O 1
ATOM 1590 N N . ILE A 1 200 ? -2.494 -8.969 -19.625 1 98.12 200 ILE A N 1
ATOM 1591 C CA . ILE A 1 200 ? -2.631 -8.672 -18.203 1 98.12 200 ILE A CA 1
ATOM 1592 C C . ILE A 1 200 ? -1.582 -9.453 -17.406 1 98.12 200 ILE A C 1
ATOM 1594 O O . ILE A 1 200 ? -0.914 -8.898 -16.531 1 98.12 200 ILE A O 1
ATOM 1598 N N . ILE A 1 201 ? -1.396 -10.703 -17.734 1 98.19 201 ILE A N 1
ATOM 1599 C CA . ILE A 1 201 ? -0.462 -11.555 -17 1 98.19 201 ILE A CA 1
ATOM 1600 C C . ILE A 1 201 ? 0.967 -11.078 -17.25 1 98.19 201 ILE A C 1
ATOM 1602 O O . ILE A 1 201 ? 1.805 -11.125 -16.344 1 98.19 201 ILE A O 1
ATOM 1606 N N . ARG A 1 202 ? 1.226 -10.586 -18.438 1 96.62 202 ARG A N 1
ATOM 1607 C CA . ARG A 1 202 ? 2.547 -10.039 -18.719 1 96.62 202 ARG A CA 1
ATOM 1608 C C . ARG A 1 202 ? 2.832 -8.812 -17.859 1 96.62 202 ARG A C 1
ATOM 1610 O O . ARG A 1 202 ? 3.953 -8.633 -17.375 1 96.62 202 ARG A O 1
ATOM 1617 N N . LEU A 1 203 ? 1.846 -7.949 -17.703 1 97.25 203 LEU A N 1
ATOM 1618 C CA . LEU A 1 203 ? 2.004 -6.785 -16.844 1 97.25 203 LEU A CA 1
ATOM 1619 C C . LEU A 1 203 ? 2.236 -7.203 -15.398 1 97.25 203 LEU A C 1
ATOM 1621 O O . LEU A 1 203 ? 3.076 -6.625 -14.711 1 97.25 203 LEU A O 1
ATOM 1625 N N . ILE A 1 204 ? 1.532 -8.258 -14.93 1 98.38 204 ILE A N 1
ATOM 1626 C CA . ILE A 1 204 ? 1.722 -8.789 -13.586 1 98.38 204 ILE A CA 1
ATOM 1627 C C . ILE A 1 204 ? 3.143 -9.328 -13.438 1 98.38 204 ILE A C 1
ATOM 1629 O O . ILE A 1 204 ? 3.824 -9.039 -12.453 1 98.38 204 ILE A O 1
ATOM 1633 N N . LEU A 1 205 ? 3.564 -10.031 -14.422 1 96.81 205 LEU A N 1
ATOM 1634 C CA . LEU A 1 205 ? 4.895 -10.625 -14.383 1 96.81 205 LEU A CA 1
ATOM 1635 C C . LEU A 1 205 ? 5.973 -9.547 -14.344 1 96.81 205 LEU A C 1
ATOM 1637 O O . LEU A 1 205 ? 6.969 -9.688 -13.633 1 96.81 205 LEU A O 1
ATOM 1641 N N . ARG A 1 206 ? 5.777 -8.5 -15.125 1 95.81 206 ARG A N 1
ATOM 1642 C CA . ARG A 1 206 ? 6.707 -7.375 -15.109 1 95.81 206 ARG A CA 1
ATOM 1643 C C . ARG A 1 206 ? 6.898 -6.848 -13.688 1 95.81 206 ARG A C 1
ATOM 1645 O O . ARG A 1 206 ? 8.023 -6.59 -13.266 1 95.81 206 ARG A O 1
ATOM 1652 N N . ASP A 1 207 ? 5.867 -6.727 -12.984 1 97.94 207 ASP A N 1
ATOM 1653 C CA . ASP A 1 207 ? 5.926 -6.258 -11.602 1 97.94 207 ASP A CA 1
ATOM 1654 C C . ASP A 1 207 ? 6.605 -7.285 -10.703 1 97.94 207 ASP A C 1
ATOM 1656 O O . ASP A 1 207 ? 7.434 -6.934 -9.859 1 97.94 207 ASP A O 1
ATOM 1660 N N . LYS A 1 208 ? 6.25 -8.609 -10.906 1 97.94 208 LYS A N 1
ATOM 1661 C CA . LYS A 1 208 ? 6.742 -9.672 -10.031 1 97.94 208 LYS A CA 1
ATOM 1662 C C . LYS A 1 208 ? 8.258 -9.797 -10.125 1 97.94 208 LYS A C 1
ATOM 1664 O O . LYS A 1 208 ? 8.922 -10.125 -9.141 1 97.94 208 LYS A O 1
ATOM 1669 N N . VAL A 1 209 ? 8.734 -9.516 -11.266 1 96.44 209 VAL A N 1
ATOM 1670 C CA . VAL A 1 209 ? 10.18 -9.57 -11.453 1 96.44 209 VAL A CA 1
ATOM 1671 C C . VAL A 1 209 ? 10.859 -8.547 -10.555 1 96.44 209 VAL A C 1
ATOM 1673 O O . VAL A 1 209 ? 11.859 -8.852 -9.891 1 96.44 209 VAL A O 1
ATOM 1676 N N . ILE A 1 210 ? 10.336 -7.359 -10.477 1 98.19 210 ILE A N 1
ATOM 1677 C CA . ILE A 1 210 ? 10.898 -6.301 -9.648 1 98.19 210 ILE A CA 1
ATOM 1678 C C . ILE A 1 210 ? 10.703 -6.637 -8.172 1 98.19 210 ILE A C 1
ATOM 1680 O O . ILE A 1 210 ? 11.609 -6.434 -7.355 1 98.19 210 ILE A O 1
ATOM 1684 N N . HIS A 1 211 ? 9.523 -7.195 -7.805 1 98.81 211 HIS A N 1
ATOM 1685 C CA . HIS A 1 211 ? 9.242 -7.551 -6.418 1 98.81 211 HIS A CA 1
ATOM 1686 C C . HIS A 1 211 ? 10.234 -8.594 -5.902 1 98.81 211 HIS A C 1
ATOM 1688 O O . HIS A 1 211 ? 10.773 -8.445 -4.805 1 98.81 211 HIS A O 1
ATOM 1694 N N . ASN A 1 212 ? 10.438 -9.594 -6.742 1 98.69 212 ASN A N 1
ATOM 1695 C CA . ASN A 1 212 ? 11.383 -10.641 -6.375 1 98.69 212 ASN A CA 1
ATOM 1696 C C . ASN A 1 212 ? 12.805 -10.102 -6.266 1 98.69 212 ASN A C 1
ATOM 1698 O O . ASN A 1 212 ? 13.492 -10.336 -5.27 1 98.69 212 ASN A O 1
ATOM 1702 N N . TYR A 1 213 ? 13.211 -9.352 -7.219 1 98.44 213 TYR A N 1
ATOM 1703 C CA . TYR A 1 213 ? 14.555 -8.789 -7.246 1 98.44 213 TYR A CA 1
ATOM 1704 C C . TYR A 1 213 ? 14.82 -7.941 -6.008 1 98.44 213 TYR A C 1
ATOM 1706 O O . TYR A 1 213 ? 15.836 -8.117 -5.332 1 98.44 213 TYR A O 1
ATOM 1714 N N . TYR A 1 214 ? 13.961 -7.035 -5.754 1 98.88 214 TYR A N 1
ATOM 1715 C CA . TYR A 1 214 ? 14.188 -6.062 -4.688 1 98.88 214 TYR A CA 1
ATOM 1716 C C . TYR A 1 214 ? 14.25 -6.746 -3.328 1 98.88 214 TYR A C 1
ATOM 1718 O O . TYR A 1 214 ? 15.125 -6.441 -2.514 1 98.88 214 TYR A O 1
ATOM 1726 N N . SER A 1 215 ? 13.297 -7.68 -3.061 1 98.88 215 SER A N 1
ATOM 1727 C CA . SER A 1 215 ? 13.328 -8.414 -1.8 1 98.88 215 SER A CA 1
ATOM 1728 C C . SER A 1 215 ? 14.602 -9.242 -1.672 1 98.88 215 SER A C 1
ATOM 1730 O O . SER A 1 215 ? 15.195 -9.32 -0.592 1 98.88 215 SER A O 1
ATOM 1732 N N . GLY A 1 216 ? 14.992 -9.828 -2.773 1 98.81 216 GLY A N 1
ATOM 1733 C CA . GLY A 1 216 ? 16.25 -10.562 -2.771 1 98.81 216 GLY A CA 1
ATOM 1734 C C . GLY A 1 216 ? 17.453 -9.672 -2.504 1 98.81 216 GLY A C 1
ATOM 1735 O O . GLY A 1 216 ? 18.328 -10.031 -1.723 1 98.81 216 GLY A O 1
ATOM 1736 N N . TYR A 1 217 ? 17.484 -8.508 -3.146 1 98.75 217 TYR A N 1
ATOM 1737 C CA . TYR A 1 217 ? 18.547 -7.531 -2.967 1 98.75 217 TYR A CA 1
ATOM 1738 C C . TYR A 1 217 ? 18.656 -7.109 -1.507 1 98.75 217 TYR A C 1
ATOM 1740 O O . TYR A 1 217 ? 19.75 -7.078 -0.944 1 98.75 217 TYR A O 1
ATOM 1748 N N . LYS A 1 218 ? 17.547 -6.805 -0.871 1 98.88 218 LYS A N 1
ATOM 1749 C CA . LYS A 1 218 ? 17.562 -6.359 0.521 1 98.88 218 LYS A CA 1
ATOM 1750 C C . LYS A 1 218 ? 17.984 -7.488 1.455 1 98.88 218 LYS A C 1
ATOM 1752 O O . LYS A 1 218 ? 18.641 -7.246 2.465 1 98.88 218 LYS A O 1
ATOM 1757 N N . TYR A 1 219 ? 17.547 -8.734 1.118 1 98.88 219 TYR A N 1
ATOM 1758 C CA . TYR A 1 219 ? 18.031 -9.891 1.861 1 98.88 219 TYR A CA 1
ATOM 1759 C C . TYR A 1 219 ? 19.547 -9.984 1.804 1 98.88 219 TYR A C 1
ATOM 1761 O O . TYR A 1 219 ? 20.203 -10.164 2.832 1 98.88 219 TYR A O 1
ATOM 1769 N N . GLN A 1 220 ? 20.156 -9.859 0.612 1 98.69 220 GLN A N 1
ATOM 1770 C CA . GLN A 1 220 ? 21.594 -9.938 0.429 1 98.69 220 GLN A CA 1
ATOM 1771 C C . GLN A 1 220 ? 22.312 -8.891 1.268 1 98.69 220 GLN A C 1
ATOM 1773 O O . GLN A 1 220 ? 23.328 -9.188 1.909 1 98.69 220 GLN A O 1
ATOM 1778 N N . LEU A 1 221 ? 21.828 -7.648 1.242 1 98.38 221 LEU A N 1
ATOM 1779 C CA . LEU A 1 221 ? 22.438 -6.562 1.991 1 98.38 221 LEU A CA 1
ATOM 1780 C C . LEU A 1 221 ? 22.5 -6.891 3.479 1 98.38 221 LEU A C 1
ATOM 1782 O O . LEU A 1 221 ? 23.516 -6.625 4.137 1 98.38 221 LEU A O 1
ATOM 1786 N N . ALA A 1 222 ? 21.438 -7.508 3.975 1 98.19 222 ALA A N 1
ATOM 1787 C CA . ALA A 1 222 ? 21.359 -7.809 5.402 1 98.19 222 ALA A CA 1
ATOM 1788 C C . ALA A 1 222 ? 22.234 -9 5.758 1 98.19 222 ALA A C 1
ATOM 1790 O O . ALA A 1 222 ? 22.953 -8.977 6.77 1 98.19 222 ALA A O 1
ATOM 1791 N N . VAL A 1 223 ? 22.203 -10.031 4.93 1 98.06 223 VAL A N 1
ATOM 1792 C CA . VAL A 1 223 ? 22.906 -11.273 5.242 1 98.06 223 VAL A CA 1
ATOM 1793 C C . VAL A 1 223 ? 24.406 -11.062 5.152 1 98.06 223 VAL A C 1
ATOM 1795 O O . VAL A 1 223 ? 25.172 -11.648 5.922 1 98.06 223 VAL A O 1
ATOM 1798 N N . LYS A 1 224 ? 24.844 -10.18 4.266 1 97.25 224 LYS A N 1
ATOM 1799 C CA . LYS A 1 224 ? 26.266 -9.914 4.062 1 97.25 224 LYS A CA 1
ATOM 1800 C C . LYS A 1 224 ? 26.906 -9.344 5.324 1 97.25 224 LYS A C 1
ATOM 1802 O O . LYS A 1 224 ? 28.109 -9.461 5.523 1 97.25 224 LYS A O 1
ATOM 1807 N N . LYS A 1 225 ? 26.141 -8.711 6.18 1 97.25 225 LYS A N 1
ATOM 1808 C CA . LYS A 1 225 ? 26.641 -8.062 7.391 1 97.25 225 LYS A CA 1
ATOM 1809 C C . LYS A 1 225 ? 26.781 -9.062 8.531 1 97.25 225 LYS A C 1
ATOM 1811 O O . LYS A 1 225 ? 27.359 -8.75 9.578 1 97.25 225 LYS A O 1
ATOM 1816 N N . LEU A 1 226 ? 26.359 -10.312 8.328 1 97.94 226 LEU A N 1
ATOM 1817 C CA . LEU A 1 226 ? 26.344 -11.32 9.391 1 97.94 226 LEU A CA 1
ATOM 1818 C C . LEU A 1 226 ? 27.641 -12.102 9.422 1 97.94 226 LEU A C 1
ATOM 1820 O O . LEU A 1 226 ? 28.422 -12.062 8.461 1 97.94 226 LEU A O 1
ATOM 1824 N N . ALA A 1 227 ? 27.859 -12.789 10.594 1 98.06 227 ALA A N 1
ATOM 1825 C CA . ALA A 1 227 ? 29 -13.695 10.711 1 98.06 227 ALA A CA 1
ATOM 1826 C C . ALA A 1 227 ? 28.875 -14.859 9.734 1 98.06 227 ALA A C 1
ATOM 1828 O O . ALA A 1 227 ? 27.766 -15.25 9.359 1 98.06 227 ALA A O 1
ATOM 1829 N N . PRO A 1 228 ? 29.969 -15.406 9.297 1 97.88 228 PRO A N 1
ATOM 1830 C CA . PRO A 1 228 ? 29.953 -16.484 8.305 1 97.88 228 PRO A CA 1
ATOM 1831 C C . PRO A 1 228 ? 29.062 -17.656 8.719 1 97.88 228 PRO A C 1
ATOM 1833 O O . PRO A 1 228 ? 28.375 -18.234 7.883 1 97.88 228 PRO A O 1
ATOM 1836 N N . ALA A 1 229 ? 29.094 -17.969 9.961 1 98.06 229 ALA A N 1
ATOM 1837 C CA . ALA A 1 229 ? 28.281 -19.078 10.445 1 98.06 229 ALA A CA 1
ATOM 1838 C C . ALA A 1 229 ? 26.781 -18.812 10.234 1 98.06 229 ALA A C 1
ATOM 1840 O O . ALA A 1 229 ? 26.031 -19.703 9.852 1 98.06 229 ALA A O 1
ATOM 1841 N N . LYS A 1 230 ? 26.391 -17.547 10.484 1 97.88 230 LYS A N 1
ATOM 1842 C CA . LYS A 1 230 ? 24.984 -17.172 10.305 1 97.88 230 LYS A CA 1
ATOM 1843 C C . LYS A 1 230 ? 24.625 -17.094 8.828 1 97.88 230 LYS A C 1
ATOM 1845 O O . LYS A 1 230 ? 23.5 -17.391 8.445 1 97.88 230 LYS A O 1
ATOM 1850 N N . GLN A 1 231 ? 25.594 -16.672 8.031 1 98.44 231 GLN A N 1
ATOM 1851 C CA . GLN A 1 231 ? 25.391 -16.688 6.586 1 98.44 231 GLN A CA 1
ATOM 1852 C C . GLN A 1 231 ? 25.125 -18.109 6.078 1 98.44 231 GLN A C 1
ATOM 1854 O O . GLN A 1 231 ? 24.219 -18.328 5.27 1 98.44 231 GLN A O 1
ATOM 1859 N N . ALA A 1 232 ? 25.859 -19.031 6.547 1 98.44 232 ALA A N 1
ATOM 1860 C CA . ALA A 1 232 ? 25.703 -20.422 6.145 1 98.44 232 ALA A CA 1
ATOM 1861 C C . ALA A 1 232 ? 24.359 -20.984 6.609 1 98.44 232 ALA A C 1
ATOM 1863 O O . ALA A 1 232 ? 23.703 -21.75 5.891 1 98.44 232 ALA A O 1
ATOM 1864 N N . GLU A 1 233 ? 23.984 -20.578 7.789 1 98.56 233 GLU A N 1
ATOM 1865 C CA . GLU A 1 233 ? 22.688 -20.984 8.328 1 98.56 233 GLU A CA 1
ATOM 1866 C C . GLU A 1 233 ? 21.547 -20.484 7.453 1 98.56 233 GLU A C 1
ATOM 1868 O O . GLU A 1 233 ? 20.594 -21.219 7.172 1 98.56 233 GLU A O 1
ATOM 1873 N N . MET A 1 234 ? 21.641 -19.25 7.008 1 98.69 234 MET A N 1
ATOM 1874 C CA . MET A 1 234 ? 20.578 -18.672 6.188 1 98.69 234 MET A CA 1
ATOM 1875 C C . MET A 1 234 ? 20.547 -19.312 4.805 1 98.69 234 MET A C 1
ATOM 1877 O O . MET A 1 234 ? 19.469 -19.531 4.246 1 98.69 234 MET A O 1
ATOM 1881 N N . LYS A 1 235 ? 21.703 -19.578 4.258 1 98.75 235 LYS A N 1
ATOM 1882 C CA . LYS A 1 235 ? 21.75 -20.281 2.984 1 98.75 235 LYS A CA 1
ATOM 1883 C C . LYS A 1 235 ? 21.047 -21.641 3.086 1 98.75 235 LYS A C 1
ATOM 1885 O O . LYS A 1 235 ? 20.219 -21.984 2.232 1 98.75 235 LYS A O 1
ATOM 1890 N N . LYS A 1 236 ? 21.375 -22.375 4.117 1 98.75 236 LYS A N 1
ATOM 1891 C CA . LYS A 1 236 ? 20.734 -23.672 4.328 1 98.75 236 LYS A CA 1
ATOM 1892 C C . LYS A 1 236 ? 19.219 -23.516 4.461 1 98.75 236 LYS A C 1
ATOM 1894 O O . LYS A 1 236 ? 18.453 -24.312 3.912 1 98.75 236 LYS A O 1
ATOM 1899 N N . PHE A 1 237 ? 18.781 -22.516 5.207 1 98.81 237 PHE A N 1
ATOM 1900 C CA . PHE A 1 237 ? 17.344 -22.266 5.367 1 98.81 237 PHE A CA 1
ATOM 1901 C C . PHE A 1 237 ? 16.688 -22.016 4.02 1 98.81 237 PHE A C 1
ATOM 1903 O O . PHE A 1 237 ? 15.633 -22.578 3.725 1 98.81 237 PHE A O 1
ATOM 1910 N N . VAL A 1 238 ? 17.312 -21.156 3.189 1 98.88 238 VAL A N 1
ATOM 1911 C CA . VAL A 1 238 ? 16.75 -20.781 1.901 1 98.88 238 VAL A CA 1
ATOM 1912 C C . VAL A 1 238 ? 16.562 -22.031 1.032 1 98.88 238 VAL A C 1
ATOM 1914 O O . VAL A 1 238 ? 15.484 -22.25 0.476 1 98.88 238 VAL A O 1
ATOM 1917 N N . PHE A 1 239 ? 17.562 -22.844 0.914 1 98.81 239 PHE A N 1
ATOM 1918 C CA . PHE A 1 239 ? 17.516 -24.031 0.052 1 98.81 239 PHE A CA 1
ATOM 1919 C C . PHE A 1 239 ? 16.516 -25.047 0.596 1 98.81 239 PHE A C 1
ATOM 1921 O O . PHE A 1 239 ? 15.75 -25.641 -0.163 1 98.81 239 PHE A O 1
ATOM 1928 N N . ASP A 1 240 ? 16.516 -25.266 1.935 1 98.81 240 ASP A N 1
ATOM 1929 C CA . ASP A 1 240 ? 15.57 -26.203 2.541 1 98.81 240 ASP A CA 1
ATOM 1930 C C . ASP A 1 240 ? 14.133 -25.734 2.334 1 98.81 240 ASP A C 1
ATOM 1932 O O . ASP A 1 240 ? 13.25 -26.547 2.023 1 98.81 240 ASP A O 1
ATOM 1936 N N . PHE A 1 241 ? 13.922 -24.453 2.533 1 98.81 241 PHE A N 1
ATOM 1937 C CA . PHE A 1 241 ? 12.594 -23.891 2.389 1 98.81 241 PHE A CA 1
ATOM 1938 C C . PHE A 1 241 ? 12.117 -23.984 0.942 1 98.81 241 PHE A C 1
ATOM 1940 O O . PHE A 1 241 ? 10.977 -24.375 0.682 1 98.81 241 PHE A O 1
ATOM 1947 N N . LEU A 1 242 ? 12.992 -23.688 0.012 1 98.81 242 LEU A N 1
ATOM 1948 C CA . LEU A 1 242 ? 12.656 -23.781 -1.403 1 98.81 242 LEU A CA 1
ATOM 1949 C C . LEU A 1 242 ? 12.328 -25.234 -1.778 1 98.81 242 LEU A C 1
ATOM 1951 O O . LEU A 1 242 ? 11.367 -25.484 -2.506 1 98.81 242 LEU A O 1
ATOM 1955 N N . ASP A 1 243 ? 13.109 -26.156 -1.288 1 98.62 243 ASP A N 1
ATOM 1956 C CA . ASP A 1 243 ? 12.875 -27.578 -1.583 1 98.62 243 ASP A CA 1
ATOM 1957 C C . ASP A 1 243 ? 11.508 -28.016 -1.09 1 98.62 243 ASP A C 1
ATOM 1959 O O . ASP A 1 243 ? 10.781 -28.734 -1.799 1 98.62 243 ASP A O 1
ATOM 1963 N N . LYS A 1 244 ? 11.211 -27.594 0.074 1 98.75 244 LYS A N 1
ATOM 1964 C CA . LYS A 1 244 ? 9.891 -27.891 0.619 1 98.75 244 LYS A CA 1
ATOM 1965 C C . LYS A 1 244 ? 8.781 -27.312 -0.26 1 98.75 244 LYS A C 1
ATOM 1967 O O . LYS A 1 244 ? 7.801 -27.984 -0.559 1 98.75 244 LYS A O 1
ATOM 1972 N N . LEU A 1 245 ? 8.938 -26.094 -0.694 1 98.81 245 LEU A N 1
ATOM 1973 C CA . LEU A 1 245 ? 7.918 -25.438 -1.498 1 98.81 245 LEU A CA 1
ATOM 1974 C C . LEU A 1 245 ? 7.84 -26.047 -2.893 1 98.81 245 LEU A C 1
ATOM 1976 O O . LEU A 1 245 ? 6.762 -26.109 -3.488 1 98.81 245 LEU A O 1
ATOM 1980 N N . ILE A 1 246 ? 8.977 -26.531 -3.455 1 98.81 246 ILE A N 1
ATOM 1981 C CA . ILE A 1 246 ? 8.977 -27.219 -4.742 1 98.81 246 ILE A CA 1
ATOM 1982 C C . ILE A 1 246 ? 8.125 -28.484 -4.652 1 98.81 246 ILE A C 1
ATOM 1984 O O . ILE A 1 246 ? 7.328 -28.766 -5.551 1 98.81 246 ILE A O 1
ATOM 1988 N N . ASP A 1 247 ? 8.227 -29.219 -3.559 1 98.75 247 ASP A N 1
ATOM 1989 C CA . ASP A 1 247 ? 7.414 -30.406 -3.369 1 98.75 247 ASP A CA 1
ATOM 1990 C C . ASP A 1 247 ? 5.93 -30.062 -3.303 1 98.75 247 ASP A C 1
ATOM 1992 O O . ASP A 1 247 ? 5.102 -30.734 -3.922 1 98.75 247 ASP A O 1
ATOM 1996 N N . LEU A 1 248 ? 5.617 -29.047 -2.582 1 98.75 248 LEU A N 1
ATOM 1997 C CA . LEU A 1 248 ? 4.23 -28.609 -2.477 1 98.75 248 LEU A CA 1
ATOM 1998 C C . LEU A 1 248 ? 3.707 -28.125 -3.826 1 98.75 248 LEU A C 1
ATOM 2000 O O . LEU A 1 248 ? 2.562 -28.422 -4.191 1 98.75 248 LEU A O 1
ATOM 2004 N N . GLU A 1 249 ? 4.582 -27.422 -4.566 1 98.5 249 GLU A N 1
ATOM 2005 C CA . GLU A 1 249 ? 4.215 -26.938 -5.887 1 98.5 249 GLU A CA 1
ATOM 2006 C C . GLU A 1 249 ? 3.947 -28.078 -6.855 1 98.5 249 GLU A C 1
ATOM 2008 O O . GLU A 1 249 ? 2.969 -28.047 -7.602 1 98.5 249 GLU A O 1
ATOM 2013 N N . LYS A 1 250 ? 4.785 -29.062 -6.859 1 98.38 250 LYS A N 1
ATOM 2014 C CA . LYS A 1 250 ? 4.613 -30.219 -7.738 1 98.38 250 LYS A CA 1
ATOM 2015 C C . LYS A 1 250 ? 3.295 -30.938 -7.453 1 98.38 250 LYS A C 1
ATOM 2017 O O . LYS A 1 250 ? 2.568 -31.297 -8.375 1 98.38 250 LYS A O 1
ATOM 2022 N N . LYS A 1 251 ? 3.018 -31.094 -6.199 1 98.5 251 LYS A N 1
ATOM 2023 C CA . LYS A 1 251 ? 1.758 -31.734 -5.824 1 98.5 251 LYS A CA 1
ATOM 2024 C C . LYS A 1 251 ? 0.565 -30.938 -6.348 1 98.5 251 LYS A C 1
ATOM 2026 O O . LYS A 1 251 ? -0.368 -31.5 -6.918 1 98.5 251 LYS A O 1
ATOM 2031 N N . TYR A 1 252 ? 0.562 -29.703 -6.211 1 98.5 252 TYR A N 1
ATOM 2032 C CA . TYR A 1 252 ? -0.509 -28.828 -6.676 1 98.5 252 TYR A CA 1
ATOM 2033 C C . TYR A 1 252 ? -0.634 -28.875 -8.195 1 98.5 252 TYR A C 1
ATOM 2035 O O . TYR A 1 252 ? -1.741 -28.969 -8.727 1 98.5 252 TYR A O 1
ATOM 2043 N N . LEU A 1 253 ? 0.502 -28.781 -8.898 1 98.38 253 LEU A N 1
ATOM 2044 C CA . LEU A 1 253 ? 0.479 -28.75 -10.359 1 98.38 253 LEU A CA 1
ATOM 2045 C C . LEU A 1 253 ? -0.044 -30.062 -10.93 1 98.38 253 LEU A C 1
ATOM 2047 O O . LEU A 1 253 ? -0.708 -30.078 -11.969 1 98.38 253 LEU A O 1
ATOM 2051 N N . HIS A 1 254 ? 0.245 -31.156 -10.234 1 97.75 254 HIS A N 1
ATOM 2052 C CA . HIS A 1 254 ? -0.332 -32.438 -10.656 1 97.75 254 HIS A CA 1
ATOM 2053 C C . HIS A 1 254 ? -1.853 -32.406 -10.531 1 97.75 254 HIS A C 1
ATOM 2055 O O . HIS A 1 254 ? -2.557 -32.875 -11.43 1 97.75 254 HIS A O 1
ATOM 2061 N N . GLU A 1 255 ? -2.316 -31.844 -9.492 1 96.38 255 GLU A N 1
ATOM 2062 C CA . GLU A 1 255 ? -3.76 -31.766 -9.289 1 96.38 255 GLU A CA 1
ATOM 2063 C C . GLU A 1 255 ? -4.41 -30.828 -10.312 1 96.38 255 GLU A C 1
ATOM 2065 O O . GLU A 1 255 ? -5.527 -31.078 -10.766 1 96.38 255 GLU A O 1
ATOM 2070 N N . LEU A 1 256 ? -3.727 -29.844 -10.695 1 96.69 256 LEU A N 1
ATOM 2071 C CA . LEU A 1 256 ? -4.266 -28.797 -11.555 1 96.69 256 LEU A CA 1
ATOM 2072 C C . LEU A 1 256 ? -4.195 -29.219 -13.023 1 96.69 256 LEU A C 1
ATOM 2074 O O . LEU A 1 256 ? -5.156 -29.031 -13.773 1 96.69 256 LEU A O 1
ATOM 2078 N N . TYR A 1 257 ? -3.078 -29.828 -13.453 1 97.06 257 TYR A N 1
ATOM 2079 C CA . TYR A 1 257 ? -2.758 -29.906 -14.875 1 97.06 257 TYR A CA 1
ATOM 2080 C C . TYR A 1 257 ? -2.777 -31.359 -15.359 1 97.06 257 TYR A C 1
ATOM 2082 O O . TYR A 1 257 ? -2.621 -31.625 -16.547 1 97.06 257 TYR A O 1
ATOM 2090 N N . ASP A 1 258 ? -2.984 -32.344 -14.531 1 92.44 258 ASP A N 1
ATOM 2091 C CA . ASP A 1 258 ? -2.805 -33.75 -14.914 1 92.44 258 ASP A CA 1
ATOM 2092 C C . ASP A 1 258 ? -3.674 -34.094 -16.125 1 92.44 258 ASP A C 1
ATOM 2094 O O . ASP A 1 258 ? -3.234 -34.812 -17.016 1 92.44 258 ASP A O 1
ATOM 2098 N N . ASP A 1 259 ? -4.836 -33.625 -16.203 1 94.5 259 ASP A N 1
ATOM 2099 C CA . ASP A 1 259 ? -5.77 -34 -17.266 1 94.5 259 ASP A CA 1
ATOM 2100 C C . ASP A 1 259 ? -5.48 -33.25 -18.547 1 94.5 259 ASP A C 1
ATOM 2102 O O . ASP A 1 259 ? -6.117 -33.5 -19.578 1 94.5 259 ASP A O 1
ATOM 2106 N N . PHE A 1 260 ? -4.453 -32.375 -18.594 1 96.44 260 PHE A N 1
ATOM 2107 C CA . PHE A 1 260 ? -4.238 -31.516 -19.734 1 96.44 260 PHE A CA 1
ATOM 2108 C C . PHE A 1 260 ? -2.838 -31.703 -20.312 1 96.44 260 PHE A C 1
ATOM 2110 O O . PHE A 1 260 ? -2.438 -30.984 -21.234 1 96.44 260 PHE A O 1
ATOM 2117 N N . ASP A 1 261 ? -2.023 -32.656 -19.781 1 94.19 261 ASP A N 1
ATOM 2118 C CA . ASP A 1 261 ? -0.669 -32.969 -20.234 1 94.19 261 ASP A CA 1
ATOM 2119 C C . ASP A 1 261 ? 0.218 -31.719 -20.172 1 94.19 261 ASP A C 1
ATOM 2121 O O . ASP A 1 261 ? 0.943 -31.422 -21.125 1 94.19 261 ASP A O 1
ATOM 2125 N N . LEU A 1 262 ? 0.103 -30.859 -19.141 1 96.69 262 LEU A N 1
ATOM 2126 C CA . LEU A 1 262 ? 0.857 -29.625 -18.984 1 96.69 262 LEU A CA 1
ATOM 2127 C C . LEU A 1 262 ? 1.792 -29.719 -17.781 1 96.69 262 LEU A C 1
ATOM 2129 O O . LEU A 1 262 ? 2.635 -28.844 -17.578 1 96.69 262 LEU A O 1
ATOM 2133 N N . VAL A 1 263 ? 1.717 -30.766 -16.969 1 97.44 263 VAL A N 1
ATOM 2134 C CA . VAL A 1 263 ? 2.326 -30.812 -15.641 1 97.44 263 VAL A CA 1
ATOM 2135 C C . VAL A 1 263 ? 3.844 -30.703 -15.766 1 97.44 263 VAL A C 1
ATOM 2137 O O . VAL A 1 263 ? 4.469 -29.875 -15.094 1 97.44 263 VAL A O 1
ATOM 2140 N N . ASP A 1 264 ? 4.434 -31.484 -16.625 1 97.19 264 ASP A N 1
ATOM 2141 C CA . ASP A 1 264 ? 5.891 -31.516 -16.75 1 97.19 264 ASP A CA 1
ATOM 2142 C C . ASP A 1 264 ? 6.426 -30.156 -17.188 1 97.19 264 ASP A C 1
ATOM 2144 O O . ASP A 1 264 ? 7.391 -29.641 -16.609 1 97.19 264 ASP A O 1
ATOM 2148 N N . ASP A 1 265 ? 5.797 -29.578 -18.156 1 97.19 265 ASP A N 1
ATOM 2149 C CA . ASP A 1 265 ? 6.238 -28.281 -18.672 1 97.19 265 ASP A CA 1
ATOM 2150 C C . ASP A 1 265 ? 6.074 -27.203 -17.609 1 97.19 265 ASP A C 1
ATOM 2152 O O . ASP A 1 265 ? 6.938 -26.328 -17.469 1 97.19 265 ASP A O 1
ATOM 2156 N N . ALA A 1 266 ? 4.98 -27.25 -16.922 1 98.06 266 ALA A N 1
ATOM 2157 C CA . ALA A 1 266 ? 4.742 -26.281 -15.867 1 98.06 266 ALA A CA 1
ATOM 2158 C C . ALA A 1 266 ? 5.773 -26.406 -14.75 1 98.06 266 ALA A C 1
ATOM 2160 O O . ALA A 1 266 ? 6.227 -25.406 -14.188 1 98.06 266 ALA A O 1
ATOM 2161 N N . ILE A 1 267 ? 6.137 -27.688 -14.414 1 98.31 267 ILE A N 1
ATOM 2162 C CA . ILE A 1 267 ? 7.148 -27.922 -13.398 1 98.31 267 ILE A CA 1
ATOM 2163 C C . ILE A 1 267 ? 8.5 -27.391 -13.867 1 98.31 267 ILE A C 1
ATOM 2165 O O . ILE A 1 267 ? 9.211 -26.734 -13.102 1 98.31 267 ILE A O 1
ATOM 2169 N N . HIS A 1 268 ? 8.836 -27.609 -15.133 1 98.25 268 HIS A N 1
ATOM 2170 C CA . HIS A 1 268 ? 10.07 -27.062 -15.688 1 98.25 268 HIS A CA 1
ATOM 2171 C C . HIS A 1 268 ? 10.102 -25.547 -15.57 1 98.25 268 HIS A C 1
ATOM 2173 O O . HIS A 1 268 ? 11.109 -24.969 -15.172 1 98.25 268 HIS A O 1
ATOM 2179 N N . PHE A 1 269 ? 8.992 -24.953 -15.945 1 97.75 269 PHE A N 1
ATOM 2180 C CA . PHE A 1 269 ? 8.875 -23.5 -15.883 1 97.75 269 PHE A CA 1
ATOM 2181 C C . PHE A 1 269 ? 9.031 -23.016 -14.445 1 97.75 269 PHE A C 1
ATOM 2183 O O . PHE A 1 269 ? 9.711 -22.016 -14.195 1 97.75 269 PHE A O 1
ATOM 2190 N N . SER A 1 270 ? 8.453 -23.703 -13.461 1 98.12 270 SER A N 1
ATOM 2191 C CA . SER A 1 270 ? 8.57 -23.359 -12.047 1 98.12 270 SER A CA 1
ATOM 2192 C C . SER A 1 270 ? 10.016 -23.469 -11.578 1 98.12 270 SER A C 1
ATOM 2194 O O . SER A 1 270 ? 10.508 -22.578 -10.875 1 98.12 270 SER A O 1
ATOM 2196 N N . LEU A 1 271 ? 10.695 -24.547 -12.008 1 98.56 271 LEU A N 1
ATOM 2197 C CA . LEU A 1 271 ? 12.07 -24.75 -11.57 1 98.56 271 LEU A CA 1
ATOM 2198 C C . LEU A 1 271 ? 13 -23.719 -12.195 1 98.56 271 LEU A C 1
ATOM 2200 O O . LEU A 1 271 ? 13.977 -23.312 -11.562 1 98.56 271 LEU A O 1
ATOM 2204 N N . TYR A 1 272 ? 12.688 -23.328 -13.406 1 97.69 272 TYR A N 1
ATOM 2205 C CA . TYR A 1 272 ? 13.422 -22.234 -14.031 1 97.69 272 TYR A CA 1
ATOM 2206 C C . TYR A 1 272 ? 13.352 -20.969 -13.172 1 97.69 272 TYR A C 1
ATOM 2208 O O . TYR A 1 272 ? 14.375 -20.359 -12.883 1 97.69 272 TYR A O 1
ATOM 2216 N N . ASN A 1 273 ? 12.227 -20.656 -12.727 1 97.56 273 ASN A N 1
ATOM 2217 C CA . ASN A 1 273 ? 12.031 -19.438 -11.93 1 97.56 273 ASN A CA 1
ATOM 2218 C C . ASN A 1 273 ? 12.555 -19.625 -10.508 1 97.56 273 ASN A C 1
ATOM 2220 O O . ASN A 1 273 ? 13.008 -18.656 -9.891 1 97.56 273 ASN A O 1
ATOM 2224 N N . ALA A 1 274 ? 12.539 -20.891 -9.969 1 98.62 274 ALA A N 1
ATOM 2225 C CA . ALA A 1 274 ? 13.188 -21.156 -8.695 1 98.62 274 ALA A CA 1
ATOM 2226 C C . ALA A 1 274 ? 14.664 -20.797 -8.742 1 98.62 274 ALA A C 1
ATOM 2228 O O . ALA A 1 274 ? 15.211 -20.25 -7.781 1 98.62 274 ALA A O 1
ATOM 2229 N N . GLY A 1 275 ? 15.258 -21.141 -9.836 1 98.31 275 GLY A N 1
ATOM 2230 C CA . GLY A 1 275 ? 16.656 -20.766 -10.023 1 98.31 275 GLY A CA 1
ATOM 2231 C C . GLY A 1 275 ? 16.859 -19.25 -10.016 1 98.31 275 GLY A C 1
ATOM 2232 O O . GLY A 1 275 ? 17.797 -18.766 -9.391 1 98.31 275 GLY A O 1
ATOM 2233 N N . LYS A 1 276 ? 15.992 -18.516 -10.703 1 97.44 276 LYS A N 1
ATOM 2234 C CA . LYS A 1 276 ? 16.078 -17.062 -10.734 1 97.44 276 LYS A CA 1
ATOM 2235 C C . LYS A 1 276 ? 15.867 -16.469 -9.344 1 97.44 276 LYS A C 1
ATOM 2237 O O . LYS A 1 276 ? 16.531 -15.508 -8.969 1 97.44 276 LYS A O 1
ATOM 2242 N N . PHE A 1 277 ? 14.961 -17.078 -8.602 1 98.56 277 PHE A N 1
ATOM 2243 C CA . PHE A 1 277 ? 14.742 -16.688 -7.215 1 98.56 277 PHE A CA 1
ATOM 2244 C C . PHE A 1 277 ? 16.031 -16.812 -6.406 1 98.56 277 PHE A C 1
ATOM 2246 O O . PHE A 1 277 ? 16.406 -15.883 -5.707 1 98.56 277 PHE A O 1
ATOM 2253 N N . LEU A 1 278 ? 16.688 -17.938 -6.52 1 98.81 278 LEU A N 1
ATOM 2254 C CA . LEU A 1 278 ? 17.938 -18.172 -5.801 1 98.81 278 LEU A CA 1
ATOM 2255 C C . LEU A 1 278 ? 19 -17.156 -6.227 1 98.81 278 LEU A C 1
ATOM 2257 O O . LEU A 1 278 ? 19.719 -16.609 -5.387 1 98.81 278 LEU A O 1
ATOM 2261 N N . GLN A 1 279 ? 19.078 -16.875 -7.457 1 98.44 279 GLN A N 1
ATOM 2262 C CA . GLN A 1 279 ? 20.047 -15.914 -7.969 1 98.44 279 GLN A CA 1
ATOM 2263 C C . GLN A 1 279 ? 19.797 -14.516 -7.41 1 98.44 279 GLN A C 1
ATOM 2265 O O . GLN A 1 279 ? 20.734 -13.805 -7.055 1 98.44 279 GLN A O 1
ATOM 2270 N N . ASN A 1 280 ? 18.547 -14.125 -7.344 1 98.25 280 ASN A N 1
ATOM 2271 C CA . ASN A 1 280 ? 18.203 -12.828 -6.773 1 98.25 280 ASN A CA 1
ATOM 2272 C C . ASN A 1 280 ? 18.594 -12.742 -5.301 1 98.25 280 ASN A C 1
ATOM 2274 O O . ASN A 1 280 ? 18.812 -11.648 -4.781 1 98.25 280 ASN A O 1
ATOM 2278 N N . LEU A 1 281 ? 18.703 -13.906 -4.613 1 98.69 281 LEU A N 1
ATOM 2279 C CA . LEU A 1 281 ? 19.141 -13.938 -3.223 1 98.69 281 LEU A CA 1
ATOM 2280 C C . LEU A 1 281 ? 20.672 -14.062 -3.141 1 98.69 281 LEU A C 1
ATOM 2282 O O . LEU A 1 281 ? 21.234 -14.086 -2.045 1 98.69 281 LEU A O 1
ATOM 2286 N N . GLY A 1 282 ? 21.375 -14.133 -4.281 1 98.25 282 GLY A N 1
ATOM 2287 C CA . GLY A 1 282 ? 22.828 -14.211 -4.305 1 98.25 282 GLY A CA 1
ATOM 2288 C C . GLY A 1 282 ? 23.359 -15.633 -4.328 1 98.25 282 GLY A C 1
ATOM 2289 O O . GLY A 1 282 ? 24.531 -15.875 -4.047 1 98.25 282 GLY A O 1
ATOM 2290 N N . TYR A 1 283 ? 22.5 -16.656 -4.66 1 98.62 283 TYR A N 1
ATOM 2291 C CA . TYR A 1 283 ? 22.906 -18.062 -4.656 1 98.62 283 TYR A CA 1
ATOM 2292 C C . TYR A 1 283 ? 22.844 -18.656 -6.059 1 98.62 283 TYR A C 1
ATOM 2294 O O . TYR A 1 283 ? 22.094 -18.172 -6.91 1 98.62 283 TYR A O 1
ATOM 2302 N N . ASP A 1 284 ? 23.594 -19.672 -6.281 1 97.88 284 ASP A N 1
ATOM 2303 C CA . ASP A 1 284 ? 23.594 -20.375 -7.562 1 97.88 284 ASP A CA 1
ATOM 2304 C C . ASP A 1 284 ? 22.391 -21.312 -7.668 1 97.88 284 ASP A C 1
ATOM 2306 O O . ASP A 1 284 ? 22 -21.938 -6.68 1 97.88 284 ASP A O 1
ATOM 2310 N N . SER A 1 285 ? 21.891 -21.406 -8.891 1 97.88 285 SER A N 1
ATOM 2311 C CA . SER A 1 285 ? 20.828 -22.359 -9.148 1 97.88 285 SER A CA 1
ATOM 2312 C C . SER A 1 285 ? 21.359 -23.797 -9.164 1 97.88 285 SER A C 1
ATOM 2314 O O . SER A 1 285 ? 22.344 -24.094 -9.852 1 97.88 285 SER A O 1
ATOM 2316 N N . PRO A 1 286 ? 20.719 -24.672 -8.492 1 98.12 286 PRO A N 1
ATOM 2317 C CA . PRO A 1 286 ? 21.156 -26.062 -8.516 1 98.12 286 PRO A CA 1
ATOM 2318 C C . PRO A 1 286 ? 20.516 -26.875 -9.648 1 98.12 286 PRO A C 1
ATOM 2320 O O . PRO A 1 286 ? 20.797 -28.062 -9.805 1 98.12 286 PRO A O 1
ATOM 2323 N N . PHE A 1 287 ? 19.688 -26.266 -10.398 1 98.44 287 PHE A N 1
ATOM 2324 C CA . PHE A 1 287 ? 18.875 -27 -11.367 1 98.44 287 PHE A CA 1
ATOM 2325 C C . PHE A 1 287 ? 19.594 -27.094 -12.711 1 98.44 287 PHE A C 1
ATOM 2327 O O . PHE A 1 287 ? 20.25 -26.141 -13.133 1 98.44 287 PHE A O 1
ATOM 2334 N N . THR A 1 288 ? 19.391 -28.25 -13.43 1 98 288 THR A N 1
ATOM 2335 C CA . THR A 1 288 ? 20.031 -28.484 -14.711 1 98 288 THR A CA 1
ATOM 2336 C C . THR A 1 288 ? 19.234 -27.844 -15.844 1 98 288 THR A C 1
ATOM 2338 O O . THR A 1 288 ? 18.094 -27.453 -15.656 1 98 288 THR A O 1
ATOM 2341 N N . ALA A 1 289 ? 19.891 -27.75 -16.984 1 96.5 289 ALA A N 1
ATOM 2342 C CA . ALA A 1 289 ? 19.219 -27.234 -18.172 1 96.5 289 ALA A CA 1
ATOM 2343 C C . ALA A 1 289 ? 18.016 -28.094 -18.547 1 96.5 289 ALA A C 1
ATOM 2345 O O . ALA A 1 289 ? 17.016 -27.594 -19.047 1 96.5 289 ALA A O 1
ATOM 2346 N N . GLU A 1 290 ? 18.125 -29.344 -18.328 1 97.44 290 GLU A N 1
ATOM 2347 C CA . GLU A 1 290 ? 17.047 -30.266 -18.641 1 97.44 290 GLU A CA 1
ATOM 2348 C C . GLU A 1 290 ? 15.852 -30.062 -17.703 1 97.44 290 GLU A C 1
ATOM 2350 O O . GLU A 1 290 ? 14.703 -30.047 -18.156 1 97.44 290 GLU A O 1
ATOM 2355 N N . GLU A 1 291 ? 16.094 -29.828 -16.438 1 97.81 291 GLU A N 1
ATOM 2356 C CA . GLU A 1 291 ? 15.047 -29.641 -15.438 1 97.81 291 GLU A CA 1
ATOM 2357 C C . GLU A 1 291 ? 14.312 -28.328 -15.633 1 97.81 291 GLU A C 1
ATOM 2359 O O . GLU A 1 291 ? 13.172 -28.172 -15.188 1 97.81 291 GLU A O 1
ATOM 2364 N N . THR A 1 292 ? 14.977 -27.359 -16.344 1 97.75 292 THR A N 1
ATOM 2365 C CA . THR A 1 292 ? 14.43 -26.016 -16.438 1 97.75 292 THR A CA 1
ATOM 2366 C C . THR A 1 292 ? 14.047 -25.672 -17.875 1 97.75 292 THR A C 1
ATOM 2368 O O . THR A 1 292 ? 13.891 -24.5 -18.219 1 97.75 292 THR A O 1
ATOM 2371 N N . TYR A 1 293 ? 13.922 -26.688 -18.672 1 96.81 293 TYR A N 1
ATOM 2372 C CA . TYR A 1 293 ? 13.641 -26.453 -20.078 1 96.81 293 TYR A CA 1
ATOM 2373 C C . TYR A 1 293 ? 12.25 -25.859 -20.266 1 96.81 293 TYR A C 1
ATOM 2375 O O . TYR A 1 293 ? 11.258 -26.406 -19.781 1 96.81 293 TYR A O 1
ATOM 2383 N N . VAL A 1 294 ? 12.172 -24.766 -20.969 1 94.69 294 VAL A N 1
ATOM 2384 C CA . VAL A 1 294 ? 10.93 -24.125 -21.375 1 94.69 294 VAL A CA 1
ATOM 2385 C C . VAL A 1 294 ? 10.883 -24.016 -22.906 1 94.69 294 VAL A C 1
ATOM 2387 O O . VAL A 1 294 ? 11.844 -23.562 -23.531 1 94.69 294 VAL A O 1
ATOM 2390 N N . SER A 1 295 ? 9.789 -24.422 -23.484 1 94.44 295 SER A N 1
ATOM 2391 C CA . SER A 1 295 ? 9.68 -24.391 -24.938 1 94.44 295 SER A CA 1
ATOM 2392 C C . SER A 1 295 ? 9.844 -22.969 -25.469 1 94.44 295 SER A C 1
ATOM 2394 O O . SER A 1 295 ? 9.375 -22.016 -24.859 1 94.44 295 SER A O 1
ATOM 2396 N N . PRO A 1 296 ? 10.469 -22.828 -26.625 1 93.44 296 PRO A N 1
ATOM 2397 C CA . PRO A 1 296 ? 10.695 -21.5 -27.203 1 93.44 296 PRO A CA 1
ATOM 2398 C C . PRO A 1 296 ? 9.398 -20.734 -27.469 1 93.44 296 PRO A C 1
ATOM 2400 O O . PRO A 1 296 ? 9.367 -19.516 -27.344 1 93.44 296 PRO A O 1
ATOM 2403 N N . GLU A 1 297 ? 8.414 -21.438 -27.844 1 92.62 297 GLU A N 1
ATOM 2404 C CA . GLU A 1 297 ? 7.145 -20.781 -28.141 1 92.62 297 GLU A CA 1
ATOM 2405 C C . GLU A 1 297 ? 6.559 -20.109 -26.906 1 92.62 297 GLU A C 1
ATOM 2407 O O . GLU A 1 297 ? 5.965 -19.047 -27 1 92.62 297 GLU A O 1
ATOM 2412 N N . VAL A 1 298 ? 6.738 -20.781 -25.75 1 91.44 298 VAL A N 1
ATOM 2413 C CA . VAL A 1 298 ? 6.242 -20.219 -24.5 1 91.44 298 VAL A CA 1
ATOM 2414 C C . VAL A 1 298 ? 7.16 -19.078 -24.047 1 91.44 298 VAL A C 1
ATOM 2416 O O . VAL A 1 298 ? 6.688 -18.016 -23.625 1 91.44 298 VAL A O 1
ATOM 2419 N N . PHE A 1 299 ? 8.453 -19.25 -24.203 1 90.12 299 PHE A N 1
ATOM 2420 C CA . PHE A 1 299 ? 9.422 -18.234 -23.812 1 90.12 299 PHE A CA 1
ATOM 2421 C C . PHE A 1 299 ? 9.211 -16.938 -24.609 1 90.12 299 PHE A C 1
ATOM 2423 O O . PHE A 1 299 ? 9.375 -15.844 -24.078 1 90.12 299 PHE A O 1
ATOM 2430 N N . ALA A 1 300 ? 8.875 -17.094 -25.844 1 89.56 300 ALA A N 1
ATOM 2431 C CA . ALA A 1 300 ? 8.656 -15.945 -26.719 1 89.56 300 ALA A CA 1
ATOM 2432 C C . ALA A 1 300 ? 7.477 -15.094 -26.234 1 89.56 300 ALA A C 1
ATOM 2434 O O . ALA A 1 300 ? 7.422 -13.891 -26.5 1 89.56 300 ALA A O 1
ATOM 2435 N N . GLN A 1 301 ? 6.559 -15.719 -25.5 1 87.69 301 GLN A N 1
ATOM 2436 C CA . GLN A 1 301 ? 5.375 -15.016 -25.016 1 87.69 301 GLN A CA 1
ATOM 2437 C C . GLN A 1 301 ? 5.707 -14.148 -23.812 1 87.69 301 GLN A C 1
ATOM 2439 O O . GLN A 1 301 ? 4.949 -13.242 -23.453 1 87.69 301 GLN A O 1
ATOM 2444 N N . LEU A 1 302 ? 6.816 -14.445 -23.125 1 85.81 302 LEU A N 1
ATOM 2445 C CA . LEU A 1 302 ? 7.211 -13.695 -21.938 1 85.81 302 LEU A CA 1
ATOM 2446 C C . LEU A 1 302 ? 7.766 -12.328 -22.328 1 85.81 302 LEU A C 1
ATOM 2448 O O . LEU A 1 302 ? 7.598 -11.359 -21.578 1 85.81 302 LEU A O 1
ATOM 2452 N N . SER A 1 303 ? 8.516 -12.195 -23.531 1 70.44 303 SER A N 1
ATOM 2453 C CA . SER A 1 303 ? 9.242 -11.008 -23.953 1 70.44 303 SER A CA 1
ATOM 2454 C C . SER A 1 303 ? 8.422 -10.172 -24.922 1 70.44 303 SER A C 1
ATOM 2456 O O . SER A 1 303 ? 8.812 -9.062 -25.297 1 70.44 303 SER A O 1
ATOM 2458 N N . ALA A 1 304 ? 7.488 -10.75 -25.578 1 53.59 304 ALA A N 1
ATOM 2459 C CA . ALA A 1 304 ? 6.82 -10.102 -26.703 1 53.59 304 ALA A CA 1
ATOM 2460 C C . ALA A 1 304 ? 6.492 -8.648 -26.375 1 53.59 304 ALA A C 1
ATOM 2462 O O . ALA A 1 304 ? 6.531 -7.785 -27.266 1 53.59 304 ALA A O 1
ATOM 2463 N N . GLN A 1 305 ? 6.059 -8.234 -25.281 1 50.69 305 GLN A N 1
ATOM 2464 C CA . GLN A 1 305 ? 5.812 -6.805 -25.094 1 50.69 305 GLN A CA 1
ATOM 2465 C C . GLN A 1 305 ? 6.84 -6.191 -24.156 1 50.69 305 GLN A C 1
ATOM 2467 O O . GLN A 1 305 ? 6.762 -5 -23.828 1 50.69 305 GLN A O 1
ATOM 2472 N N . ALA A 1 306 ? 7.746 -7.156 -23.703 1 45.78 306 ALA A N 1
ATOM 2473 C CA . ALA A 1 306 ? 8.773 -6.668 -22.781 1 45.78 306 ALA A CA 1
ATOM 2474 C C . ALA A 1 306 ? 9.82 -5.84 -23.531 1 45.78 306 ALA A C 1
ATOM 2476 O O . ALA A 1 306 ? 10.867 -5.504 -22.969 1 45.78 306 ALA A O 1
ATOM 2477 N N . ASP A 1 307 ? 9.789 -5.73 -24.828 1 41 307 ASP A N 1
ATOM 2478 C CA . ASP A 1 307 ? 10.836 -5.012 -25.547 1 41 307 ASP A CA 1
ATOM 2479 C C . ASP A 1 307 ? 11.297 -3.785 -24.75 1 41 307 ASP A C 1
ATOM 2481 O O . ASP A 1 307 ? 12.391 -3.273 -24.984 1 41 307 ASP A O 1
ATOM 2485 N N . GLU A 1 308 ? 10.352 -3.066 -24.156 1 39.47 308 GLU A N 1
ATOM 2486 C CA . GLU A 1 308 ? 10.891 -1.835 -23.578 1 39.47 308 GLU A CA 1
ATOM 2487 C C . GLU A 1 308 ? 11.828 -2.133 -22.422 1 39.47 308 GLU A C 1
ATOM 2489 O O . GLU A 1 308 ? 12.781 -1.382 -22.172 1 39.47 308 GLU A O 1
ATOM 2494 N N . ASN A 1 309 ? 11.469 -2.994 -21.406 1 38.91 309 ASN A N 1
ATOM 2495 C CA . ASN A 1 309 ? 12.102 -2.961 -20.078 1 38.91 309 ASN A CA 1
ATOM 2496 C C . ASN A 1 309 ? 13.094 -4.105 -19.906 1 38.91 309 ASN A C 1
ATOM 2498 O O . ASN A 1 309 ? 13.398 -4.504 -18.781 1 38.91 309 ASN A O 1
ATOM 2502 N N . HIS A 1 310 ? 13.539 -4.773 -20.922 1 37.72 310 HIS A N 1
ATOM 2503 C CA . HIS A 1 310 ? 14.461 -5.867 -20.656 1 37.72 310 HIS A CA 1
ATOM 2504 C C . HIS A 1 310 ? 15.766 -5.355 -20.047 1 37.72 310 HIS A C 1
ATOM 2506 O O . HIS A 1 310 ? 16.703 -6.129 -19.844 1 37.72 310 HIS A O 1
ATOM 2512 N N . ASP A 1 311 ? 16.109 -4.133 -20.297 1 37.25 311 ASP A N 1
ATOM 2513 C CA . ASP A 1 311 ? 17.438 -3.811 -19.797 1 37.25 311 ASP A CA 1
ATOM 2514 C C . ASP A 1 311 ? 17.516 -4.008 -18.281 1 37.25 311 ASP A C 1
ATOM 2516 O O . ASP A 1 311 ? 18.328 -3.357 -17.609 1 37.25 311 ASP A O 1
ATOM 2520 N N . PHE A 1 312 ? 16.516 -4.379 -17.656 1 39.41 312 PHE A N 1
ATOM 2521 C CA . PHE A 1 312 ? 16.641 -4.016 -16.266 1 39.41 312 PHE A CA 1
ATOM 2522 C C . PHE A 1 312 ? 17.891 -4.637 -15.648 1 39.41 312 PHE A C 1
ATOM 2524 O O . PHE A 1 312 ? 18.656 -3.957 -14.961 1 39.41 312 PHE A O 1
ATOM 2531 N N . PHE A 1 313 ? 17.828 -6.039 -15.297 1 38.88 313 PHE A N 1
ATOM 2532 C CA . PHE A 1 313 ? 18.75 -6.633 -14.336 1 38.88 313 PHE A CA 1
ATOM 2533 C C . PHE A 1 313 ? 20.016 -7.113 -15.039 1 38.88 313 PHE A C 1
ATOM 2535 O O . PHE A 1 313 ? 20.359 -8.297 -14.977 1 38.88 313 PHE A O 1
ATOM 2542 N N . SER A 1 314 ? 20.234 -6.785 -16.297 1 35.22 314 SER A N 1
ATOM 2543 C CA . SER A 1 314 ? 21.438 -7.418 -16.828 1 35.22 314 SER A CA 1
ATOM 2544 C C . SER A 1 314 ? 22.641 -7.176 -15.914 1 35.22 314 SER A C 1
ATOM 2546 O O . SER A 1 314 ? 23.531 -6.391 -16.25 1 35.22 314 SER A O 1
ATOM 2548 N N . GLY A 1 315 ? 22.453 -6.949 -14.703 1 33.03 315 GLY A N 1
ATOM 2549 C CA . GLY A 1 315 ? 23.734 -7.027 -14.016 1 33.03 315 GLY A CA 1
ATOM 2550 C C . GLY A 1 315 ? 24.5 -8.297 -14.328 1 33.03 315 GLY A C 1
ATOM 2551 O O . GLY A 1 315 ? 25.625 -8.477 -13.852 1 33.03 315 GLY A O 1
ATOM 2552 N N . ASN A 1 316 ? 23.891 -9.508 -14.32 1 31.36 316 ASN A N 1
ATOM 2553 C CA . ASN A 1 316 ? 24.938 -10.484 -14.57 1 31.36 316 ASN A CA 1
ATOM 2554 C C . ASN A 1 316 ? 25.484 -10.367 -15.992 1 31.36 316 ASN A C 1
ATOM 2556 O O . ASN A 1 316 ? 24.766 -9.969 -16.906 1 31.36 316 ASN A O 1
ATOM 2560 N N . GLY A 1 317 ? 26.875 -10.492 -16.281 1 28.84 317 GLY A N 1
ATOM 2561 C CA . GLY A 1 317 ? 27.922 -10.516 -17.297 1 28.84 317 GLY A CA 1
ATOM 2562 C C . GLY A 1 317 ? 27.547 -11.297 -18.531 1 28.84 317 GLY A C 1
ATOM 2563 O O . GLY A 1 317 ? 28.359 -11.477 -19.438 1 28.84 317 GLY A O 1
ATOM 2564 N N . SER A 1 318 ? 26.672 -12.352 -18.547 1 28.94 318 SER A N 1
ATOM 2565 C CA . SER A 1 318 ? 26.875 -13.055 -19.812 1 28.94 318 SER A CA 1
ATOM 2566 C C . SER A 1 318 ? 26.375 -12.219 -21 1 28.94 318 SER A C 1
ATOM 2568 O O . SER A 1 318 ? 25.172 -11.953 -21.109 1 28.94 318 SER A O 1
ATOM 2570 N N . SER A 1 319 ? 27.125 -11.102 -21.375 1 28.77 319 SER A N 1
ATOM 2571 C CA . SER A 1 319 ? 27.141 -10.352 -22.641 1 28.77 319 SER A CA 1
ATOM 2572 C C . SER A 1 319 ? 27 -11.281 -23.844 1 28.77 319 SER A C 1
ATOM 2574 O O . SER A 1 319 ? 27.844 -12.148 -24.062 1 28.77 319 SER A O 1
ATOM 2576 N N . TYR A 1 320 ? 25.859 -11.898 -24.172 1 24.72 320 TYR A N 1
ATOM 2577 C CA . TYR A 1 320 ? 25.875 -12.344 -25.547 1 24.72 320 TYR A CA 1
ATOM 2578 C C . TYR A 1 320 ? 26.391 -11.242 -26.469 1 24.72 320 TYR A C 1
ATOM 2580 O O . TYR A 1 320 ? 25.688 -10.25 -26.703 1 24.72 320 TYR A O 1
ATOM 2588 N N . VAL A 1 321 ? 27.703 -10.875 -26.375 1 27.5 321 VAL A N 1
ATOM 2589 C CA . VAL A 1 321 ? 28.406 -10.172 -27.438 1 27.5 321 VAL A CA 1
ATOM 2590 C C . VAL A 1 321 ? 28.062 -10.789 -28.781 1 27.5 321 VAL A C 1
ATOM 2592 O O . VAL A 1 321 ? 28.375 -11.953 -29.047 1 27.5 321 VAL A O 1
ATOM 2595 N N . MET A 1 322 ? 26.812 -10.656 -29.266 1 25.8 322 MET A N 1
ATOM 2596 C CA . MET A 1 322 ? 26.734 -10.867 -30.719 1 25.8 322 MET A CA 1
ATOM 2597 C C . MET A 1 322 ? 27.969 -10.289 -31.406 1 25.8 322 MET A C 1
ATOM 2599 O O . MET A 1 322 ? 28.203 -9.078 -31.344 1 25.8 322 MET A O 1
ATOM 2603 N N . GLY A 1 323 ? 29.094 -10.992 -31.375 1 25.86 323 GLY A N 1
ATOM 2604 C CA . GLY A 1 323 ? 30.328 -10.797 -32.094 1 25.86 323 GLY A CA 1
ATOM 2605 C C . GLY A 1 323 ? 30.109 -10.359 -33.531 1 25.86 323 GLY A C 1
ATOM 2606 O O . GLY A 1 323 ? 29.375 -11 -34.281 1 25.86 323 GLY A O 1
ATOM 2607 N N . THR A 1 324 ? 29.891 -9.031 -33.75 1 27.66 324 THR A N 1
ATOM 2608 C CA . THR A 1 324 ? 30.094 -8.469 -35.094 1 27.66 324 THR A CA 1
ATOM 2609 C C . THR A 1 324 ? 31.281 -9.125 -35.781 1 27.66 324 THR A C 1
ATOM 2611 O O . THR A 1 324 ? 32.375 -9.172 -35.219 1 27.66 324 THR A O 1
ATOM 2614 N N . GLY A 1 325 ? 30.984 -10.164 -36.531 1 28 325 GLY A N 1
ATOM 2615 C CA . GLY A 1 325 ? 31.922 -10.742 -37.469 1 28 325 GLY A CA 1
ATOM 2616 C C . GLY A 1 325 ? 32.781 -9.703 -38.188 1 28 325 GLY A C 1
ATOM 2617 O O . GLY A 1 325 ? 32.25 -8.727 -38.719 1 28 325 GLY A O 1
ATOM 2618 N N . GLU A 1 326 ? 33.875 -9.344 -37.5 1 29.17 326 GLU A N 1
ATOM 2619 C CA . GLU A 1 326 ? 34.906 -8.602 -38.25 1 29.17 326 GLU A CA 1
ATOM 2620 C C . GLU A 1 326 ? 35.125 -9.18 -39.625 1 29.17 326 GLU A C 1
ATOM 2622 O O . GLU A 1 326 ? 35.312 -10.383 -39.781 1 29.17 326 GLU A O 1
ATOM 2627 N N . GLU A 1 327 ? 34.406 -8.594 -40.594 1 29.92 327 GLU A N 1
ATOM 2628 C CA . GLU A 1 327 ? 34.812 -8.867 -41.969 1 29.92 327 GLU A CA 1
ATOM 2629 C C . GLU A 1 327 ? 36.312 -8.844 -42.094 1 29.92 327 GLU A C 1
ATOM 2631 O O . GLU A 1 327 ? 36.969 -7.875 -41.719 1 29.92 327 GLU A O 1
ATOM 2636 N N . THR A 1 328 ? 37 -9.977 -41.969 1 26.7 328 THR A N 1
ATOM 2637 C CA . THR A 1 328 ? 38.406 -10.219 -42.25 1 26.7 328 THR A CA 1
ATOM 2638 C C . THR A 1 328 ? 38.781 -9.656 -43.625 1 26.7 328 THR A C 1
ATOM 2640 O O . THR A 1 328 ? 38.062 -9.875 -44.594 1 26.7 328 THR A O 1
ATOM 2643 N N . LYS A 1 329 ? 39.344 -8.414 -43.688 1 31 329 LYS A N 1
ATOM 2644 C CA . LYS A 1 329 ? 39.969 -7.969 -44.906 1 31 329 LYS A CA 1
ATOM 2645 C C . LYS A 1 329 ? 41 -8.977 -45.406 1 31 329 LYS A C 1
ATOM 2647 O O . LYS A 1 329 ? 41.594 -9.703 -44.594 1 31 329 LYS A O 1
ATOM 2652 N N . ASP A 1 330 ? 40.969 -9.5 -46.625 1 30.41 330 ASP A N 1
ATOM 2653 C CA . ASP A 1 330 ? 41.719 -10.438 -47.438 1 30.41 330 ASP A CA 1
ATOM 2654 C C . ASP A 1 330 ? 43.219 -10.281 -47.156 1 30.41 330 ASP A C 1
ATOM 2656 O O . ASP A 1 330 ? 44 -11.219 -47.375 1 30.41 330 ASP A O 1
ATOM 2660 N N . ASP A 1 331 ? 43.719 -9.008 -47 1 32.19 331 ASP A N 1
ATOM 2661 C CA . ASP A 1 331 ? 45.156 -8.898 -47.25 1 32.19 331 ASP A CA 1
ATOM 2662 C C . ASP A 1 331 ? 45.938 -9.57 -46.125 1 32.19 331 ASP A C 1
ATOM 2664 O O . ASP A 1 331 ? 47.156 -9.547 -46.125 1 32.19 331 ASP A O 1
ATOM 2668 N N . ASP A 1 332 ? 45.312 -9.625 -44.906 1 27.09 332 ASP A N 1
ATOM 2669 C CA . ASP A 1 332 ? 46.25 -10.047 -43.875 1 27.09 332 ASP A CA 1
ATOM 2670 C C . ASP A 1 332 ? 46.625 -11.523 -44.031 1 27.09 332 ASP A C 1
ATOM 2672 O O . ASP A 1 332 ? 47.188 -12.125 -43.125 1 27.09 332 ASP A O 1
ATOM 2676 N N . TRP A 1 333 ? 45.906 -12.141 -44.906 1 22.91 333 TRP A N 1
ATOM 2677 C CA . TRP A 1 333 ? 46.312 -13.508 -45.25 1 22.91 333 TRP A CA 1
ATOM 2678 C C . TRP A 1 333 ? 47.625 -13.523 -46 1 22.91 333 TRP A C 1
ATOM 2680 O O . TRP A 1 333 ? 47.938 -14.477 -46.719 1 22.91 333 TRP A O 1
ATOM 2690 N N . ASP A 1 334 ? 48.375 -12.445 -45.969 1 24.58 334 ASP A N 1
ATOM 2691 C CA . ASP A 1 334 ? 49.625 -12.703 -46.688 1 24.58 334 ASP A CA 1
ATOM 2692 C C . ASP A 1 334 ? 50.406 -13.828 -46 1 24.58 334 ASP A C 1
ATOM 2694 O O . ASP A 1 334 ? 50.875 -13.68 -44.875 1 24.58 334 ASP A O 1
ATOM 2698 N N . PHE A 1 335 ? 50 -14.891 -46.375 1 21.97 335 PHE A N 1
ATOM 2699 C CA . PHE A 1 335 ? 50.938 -16 -46.312 1 21.97 335 PHE A CA 1
ATOM 2700 C C . PHE A 1 335 ? 52.188 -15.695 -47.094 1 21.97 335 PHE A C 1
ATOM 2702 O O . PHE A 1 335 ? 52.156 -15 -48.125 1 21.97 335 PHE A O 1
ATOM 2709 N N . MET B 1 1 ? -24.5 -22.953 1.92 1 73 1 MET B N 1
ATOM 2710 C CA . MET B 1 1 ? -23.578 -21.922 2.404 1 73 1 MET B CA 1
ATOM 2711 C C . MET B 1 1 ? -22.406 -21.766 1.451 1 73 1 MET B C 1
ATOM 2713 O O . MET B 1 1 ? -21.859 -22.75 0.941 1 73 1 MET B O 1
ATOM 2717 N N . GLY B 1 2 ? -22.156 -20.547 0.93 1 87.88 2 GLY B N 1
ATOM 2718 C CA . GLY B 1 2 ? -21.141 -20.281 -0.073 1 87.88 2 GLY B CA 1
ATOM 2719 C C . GLY B 1 2 ? -19.734 -20.297 0.489 1 87.88 2 GLY B C 1
ATOM 2720 O O . GLY B 1 2 ? -19.547 -20.375 1.706 1 87.88 2 GLY B O 1
ATOM 2721 N N . TYR B 1 3 ? -18.719 -20.484 -0.253 1 95.25 3 TYR B N 1
ATOM 2722 C CA . TYR B 1 3 ? -17.312 -20.609 0.134 1 95.25 3 TYR B CA 1
ATOM 2723 C C . TYR B 1 3 ? -16.938 -19.547 1.162 1 95.25 3 TYR B C 1
ATOM 2725 O O . TYR B 1 3 ? -16.078 -19.781 2.012 1 95.25 3 TYR B O 1
ATOM 2733 N N . TYR B 1 4 ? -17.594 -18.438 1.098 1 93.94 4 TYR B N 1
ATOM 2734 C CA . TYR B 1 4 ? -17.25 -17.312 1.967 1 93.94 4 TYR B CA 1
ATOM 2735 C C . TYR B 1 4 ? -17.531 -17.641 3.426 1 93.94 4 TYR B C 1
ATOM 2737 O O . TYR B 1 4 ? -16.766 -17.281 4.316 1 93.94 4 TYR B O 1
ATOM 2745 N N . ASP B 1 5 ? -18.562 -18.391 3.719 1 93.81 5 ASP B N 1
ATOM 2746 C CA . ASP B 1 5 ? -19.016 -18.688 5.074 1 93.81 5 ASP B CA 1
ATOM 2747 C C . ASP B 1 5 ? -18.094 -19.703 5.75 1 93.81 5 ASP B C 1
ATOM 2749 O O . ASP B 1 5 ? -17.969 -19.719 6.977 1 93.81 5 ASP B O 1
ATOM 2753 N N . HIS B 1 6 ? -17.453 -20.547 5.008 1 96.62 6 HIS B N 1
ATOM 2754 C CA . HIS B 1 6 ? -16.641 -21.578 5.645 1 96.62 6 HIS B CA 1
ATOM 2755 C C . HIS B 1 6 ? -15.156 -21.375 5.34 1 96.62 6 HIS B C 1
ATOM 2757 O O . HIS B 1 6 ? -14.398 -22.344 5.273 1 96.62 6 HIS B O 1
ATOM 2763 N N . SER B 1 7 ? -14.805 -20.203 5.039 1 98.31 7 SER B N 1
ATOM 2764 C CA . SER B 1 7 ? -13.414 -19.828 4.793 1 98.31 7 SER B CA 1
ATOM 2765 C C . SER B 1 7 ? -13.023 -18.578 5.574 1 98.31 7 SER B C 1
ATOM 2767 O O . SER B 1 7 ? -13.844 -18 6.289 1 98.31 7 SER B O 1
ATOM 2769 N N . GLN B 1 8 ? -11.773 -18.219 5.527 1 98.31 8 GLN B N 1
ATOM 2770 C CA . GLN B 1 8 ? -11.234 -17.016 6.121 1 98.31 8 GLN B CA 1
ATOM 2771 C C . GLN B 1 8 ? -10.25 -16.328 5.18 1 98.31 8 GLN B C 1
ATOM 2773 O O . GLN B 1 8 ? -9.719 -16.953 4.258 1 98.31 8 GLN B O 1
ATOM 2778 N N . SER B 1 9 ? -10.016 -15.016 5.391 1 98.31 9 SER B N 1
ATOM 2779 C CA . SER B 1 9 ? -9.008 -14.328 4.59 1 98.31 9 SER B CA 1
ATOM 2780 C C . SER B 1 9 ? -7.602 -14.703 5.031 1 98.31 9 SER B C 1
ATOM 2782 O O . SER B 1 9 ? -7.398 -15.172 6.152 1 98.31 9 SER B O 1
ATOM 2784 N N . PRO B 1 10 ? -6.602 -14.484 4.172 1 98.81 10 PRO B N 1
ATOM 2785 C CA . PRO B 1 10 ? -5.215 -14.688 4.594 1 98.81 10 PRO B CA 1
ATOM 2786 C C . PRO B 1 10 ? -4.84 -13.859 5.82 1 98.81 10 PRO B C 1
ATOM 2788 O O . PRO B 1 10 ? -4.055 -14.305 6.656 1 98.81 10 PRO B O 1
ATOM 2791 N N . VAL B 1 11 ? -5.418 -12.68 5.922 1 98.62 11 VAL B N 1
ATOM 2792 C CA . VAL B 1 11 ? -5.176 -11.82 7.07 1 98.62 11 VAL B CA 1
ATOM 2793 C C . VAL B 1 11 ? -5.703 -12.484 8.336 1 98.62 11 VAL B C 1
ATOM 2795 O O . VAL B 1 11 ? -5.012 -12.531 9.359 1 98.62 11 VAL B O 1
ATOM 2798 N N . GLU B 1 12 ? -6.91 -12.992 8.258 1 98.12 12 GLU B N 1
ATOM 2799 C CA . GLU B 1 12 ? -7.473 -13.711 9.398 1 98.12 12 GLU B CA 1
ATOM 2800 C C . GLU B 1 12 ? -6.629 -14.93 9.758 1 98.12 12 GLU B C 1
ATOM 2802 O O . GLU B 1 12 ? -6.367 -15.188 10.938 1 98.12 12 GLU B O 1
ATOM 2807 N N . PHE B 1 13 ? -6.211 -15.664 8.75 1 98.69 13 PHE B N 1
ATOM 2808 C CA . PHE B 1 13 ? -5.371 -16.828 8.992 1 98.69 13 PHE B CA 1
ATOM 2809 C C . PHE B 1 13 ? -4.086 -16.422 9.703 1 98.69 13 PHE B C 1
ATOM 2811 O O . PHE B 1 13 ? -3.656 -17.109 10.641 1 98.69 13 PHE B O 1
ATOM 2818 N N . ALA B 1 14 ? -3.504 -15.312 9.32 1 98.25 14 ALA B N 1
ATOM 2819 C CA . ALA B 1 14 ? -2.215 -14.867 9.836 1 98.25 14 ALA B CA 1
ATOM 2820 C C . ALA B 1 14 ? -2.348 -14.352 11.266 1 98.25 14 ALA B C 1
ATOM 2822 O O . ALA B 1 14 ? -1.455 -14.555 12.094 1 98.25 14 ALA B O 1
ATOM 2823 N N . TYR B 1 15 ? -3.508 -13.695 11.578 1 96.5 15 TYR B N 1
ATOM 2824 C CA . TYR B 1 15 ? -3.521 -12.93 12.812 1 96.5 15 TYR B CA 1
ATOM 2825 C C . TYR B 1 15 ? -4.648 -13.391 13.734 1 96.5 15 TYR B C 1
ATOM 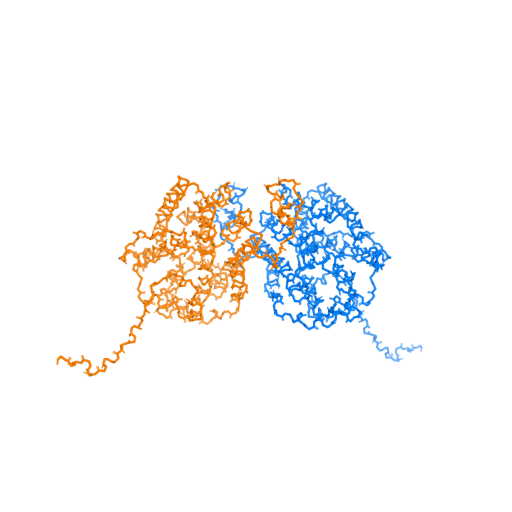2827 O O . TYR B 1 15 ? -4.641 -13.094 14.93 1 96.5 15 TYR B O 1
ATOM 2835 N N . ASN B 1 16 ? -5.664 -14.008 13.195 1 95.44 16 ASN B N 1
ATOM 2836 C CA . ASN B 1 16 ? -6.812 -14.492 13.953 1 95.44 16 ASN B CA 1
ATOM 2837 C C . ASN B 1 16 ? -7.352 -15.805 13.375 1 95.44 16 ASN B C 1
ATOM 2839 O O . ASN B 1 16 ? -8.539 -15.914 13.078 1 95.44 16 ASN B O 1
ATOM 2843 N N . ASN B 1 17 ? -6.512 -16.812 13.289 1 96.94 17 ASN B N 1
ATOM 2844 C CA . ASN B 1 17 ? -6.836 -18.062 12.617 1 96.94 17 ASN B CA 1
ATOM 2845 C C . ASN B 1 17 ? -8.016 -18.766 13.289 1 96.94 17 ASN B C 1
ATOM 2847 O O . ASN B 1 17 ? -7.965 -19.062 14.484 1 96.94 17 ASN B O 1
ATOM 2851 N N . ASN B 1 18 ? -9.023 -19.031 12.57 1 96.31 18 ASN B N 1
ATOM 2852 C CA . ASN B 1 18 ? -10.219 -19.672 13.109 1 96.31 18 ASN B CA 1
ATOM 2853 C C . ASN B 1 18 ? -10.32 -21.125 12.656 1 96.31 18 ASN B C 1
ATOM 2855 O O . ASN B 1 18 ? -11.391 -21.734 12.734 1 96.31 18 ASN B O 1
ATOM 2859 N N . GLY B 1 19 ? -9.273 -21.641 12.008 1 97.06 19 GLY B N 1
ATOM 2860 C CA . GLY B 1 19 ? -9.18 -23.047 11.672 1 97.06 19 GLY B CA 1
ATOM 2861 C C . GLY B 1 19 ? -9.68 -23.359 10.273 1 97.06 19 GLY B C 1
ATOM 2862 O O . GLY B 1 19 ? -9.562 -24.484 9.797 1 97.06 19 GLY B O 1
ATOM 2863 N N . LYS B 1 20 ? -10.211 -22.406 9.547 1 97.94 20 LYS B N 1
ATOM 2864 C CA . LYS B 1 20 ? -10.727 -22.609 8.195 1 97.94 20 LYS B CA 1
ATOM 2865 C C . LYS B 1 20 ? -9.633 -22.406 7.152 1 97.94 20 LYS B C 1
ATOM 2867 O O . LYS B 1 20 ? -8.586 -21.828 7.449 1 97.94 20 LYS B O 1
ATOM 2872 N N . ASN B 1 21 ? -9.898 -22.891 5.988 1 98.56 21 ASN B N 1
ATOM 2873 C CA . ASN B 1 21 ? -9.023 -22.609 4.855 1 98.56 21 ASN B CA 1
ATOM 2874 C C . ASN B 1 21 ? -9.164 -21.172 4.387 1 98.56 21 ASN B C 1
ATOM 2876 O O . ASN B 1 21 ? -10.133 -20.484 4.73 1 98.56 21 ASN B O 1
ATOM 2880 N N . MET B 1 22 ? -8.172 -20.797 3.629 1 98.81 22 MET B N 1
ATOM 2881 C CA . MET B 1 22 ? -8.141 -19.391 3.189 1 98.81 22 MET B CA 1
ATOM 2882 C C . MET B 1 22 ? -8.906 -19.219 1.878 1 98.81 22 MET B C 1
ATOM 2884 O O . MET B 1 22 ? -8.867 -20.109 1.014 1 98.81 22 MET B O 1
ATOM 2888 N N . ARG B 1 23 ? -9.547 -18.094 1.715 1 98.75 23 ARG B N 1
ATOM 2889 C CA . ARG B 1 23 ? -10.195 -17.719 0.463 1 98.75 23 ARG B CA 1
ATOM 2890 C C . ARG B 1 23 ? -9.398 -16.641 -0.261 1 98.75 23 ARG B C 1
ATOM 2892 O O . ARG B 1 23 ? -8.648 -15.883 0.367 1 98.75 23 ARG B O 1
ATOM 2899 N N . ALA B 1 24 ? -9.562 -16.578 -1.521 1 98.62 24 ALA B N 1
ATOM 2900 C CA . ALA B 1 24 ? -9.07 -15.477 -2.342 1 98.62 24 ALA B CA 1
ATOM 2901 C C . ALA B 1 24 ? -10.023 -14.289 -2.299 1 98.62 24 ALA B C 1
ATOM 2903 O O . ALA B 1 24 ? -11.242 -14.469 -2.207 1 98.62 24 ALA B O 1
ATOM 2904 N N . ILE B 1 25 ? -9.445 -13.133 -2.338 1 98.75 25 ILE B N 1
ATOM 2905 C CA . ILE B 1 25 ? -10.297 -11.953 -2.506 1 98.75 25 ILE B CA 1
ATOM 2906 C C . ILE B 1 25 ? -11.148 -12.117 -3.764 1 98.75 25 ILE B C 1
ATOM 2908 O O . ILE B 1 25 ? -10.648 -12.539 -4.809 1 98.75 25 ILE B O 1
ATOM 2912 N N . ASN B 1 26 ? -12.43 -11.891 -3.623 1 98.5 26 ASN B N 1
ATOM 2913 C CA . ASN B 1 26 ? -13.344 -12.008 -4.754 1 98.5 26 ASN B CA 1
ATOM 2914 C C . ASN B 1 26 ? -13.891 -10.641 -5.176 1 98.5 26 ASN B C 1
ATOM 2916 O O . ASN B 1 26 ? -14.797 -10.102 -4.531 1 98.5 26 ASN B O 1
ATOM 2920 N N . TRP B 1 27 ? -13.422 -10.141 -6.262 1 97.62 27 TRP B N 1
ATOM 2921 C CA . TRP B 1 27 ? -13.805 -8.828 -6.781 1 97.62 27 TRP B CA 1
ATOM 2922 C C . TRP B 1 27 ? -15.125 -8.898 -7.539 1 97.62 27 TRP B C 1
ATOM 2924 O O . TRP B 1 27 ? -15.633 -7.879 -8 1 97.62 27 TRP B O 1
ATOM 2934 N N . ASN B 1 28 ? -15.664 -10.125 -7.66 1 97.19 28 ASN B N 1
ATOM 2935 C CA . ASN B 1 28 ? -16.922 -10.336 -8.367 1 97.19 28 ASN B CA 1
ATOM 2936 C C . ASN B 1 28 ? -18.062 -10.641 -7.402 1 97.19 28 ASN B C 1
ATOM 2938 O O . ASN B 1 28 ? -19.188 -10.938 -7.832 1 97.19 28 ASN B O 1
ATOM 2942 N N . ASP B 1 29 ? -17.781 -10.656 -6.141 1 95.56 29 ASP B N 1
ATOM 2943 C CA . ASP B 1 29 ? -18.766 -10.75 -5.07 1 95.56 29 ASP B CA 1
ATOM 2944 C C . ASP B 1 29 ? -18.516 -9.695 -3.996 1 95.56 29 ASP B C 1
ATOM 2946 O O . ASP B 1 29 ? -17.938 -9.984 -2.955 1 95.56 29 ASP B O 1
ATOM 2950 N N . ILE B 1 30 ? -19.125 -8.547 -4.227 1 96.19 30 ILE B N 1
ATOM 2951 C CA . ILE B 1 30 ? -18.859 -7.363 -3.416 1 96.19 30 ILE B CA 1
ATOM 2952 C C . ILE B 1 30 ? -19.703 -7.414 -2.146 1 96.19 30 ILE B C 1
ATOM 2954 O O . ILE B 1 30 ? -20.938 -7.484 -2.215 1 96.19 30 ILE B O 1
ATOM 2958 N N . LYS B 1 31 ? -19.031 -7.309 -1.025 1 95.75 31 LYS B N 1
ATOM 2959 C CA . LYS B 1 31 ? -19.719 -7.41 0.258 1 95.75 31 LYS B CA 1
ATOM 2960 C C . LYS B 1 31 ? -20.188 -6.035 0.744 1 95.75 31 LYS B C 1
ATOM 2962 O O . LYS B 1 31 ? -21.141 -5.934 1.518 1 95.75 31 LYS B O 1
ATOM 2967 N N . ASP B 1 32 ? -19.5 -4.992 0.363 1 97.69 32 ASP B N 1
ATOM 2968 C CA . ASP B 1 32 ? -19.797 -3.592 0.645 1 97.69 32 ASP B CA 1
ATOM 2969 C C . ASP B 1 32 ? -19.609 -2.729 -0.6 1 97.69 32 ASP B C 1
ATOM 2971 O O . ASP B 1 32 ? -18.484 -2.449 -1.003 1 97.69 32 ASP B O 1
ATOM 2975 N N . ASP B 1 33 ? -20.672 -2.207 -1.152 1 97.62 33 ASP B N 1
ATOM 2976 C CA . ASP B 1 33 ? -20.625 -1.462 -2.408 1 97.62 33 ASP B CA 1
ATOM 2977 C C . ASP B 1 33 ? -19.719 -0.247 -2.301 1 97.62 33 ASP B C 1
ATOM 2979 O O . ASP B 1 33 ? -19.078 0.152 -3.283 1 97.62 33 ASP B O 1
ATOM 2983 N N . LYS B 1 34 ? -19.609 0.301 -1.142 1 98.44 34 LYS B N 1
ATOM 2984 C CA . LYS B 1 34 ? -18.75 1.465 -0.945 1 98.44 34 LYS B CA 1
ATOM 2985 C C . LYS B 1 34 ? -17.281 1.104 -1.146 1 98.44 34 LYS B C 1
ATOM 2987 O O . LYS B 1 34 ? -16.484 1.939 -1.575 1 98.44 34 LYS B O 1
ATOM 2992 N N . ASP B 1 35 ? -16.953 -0.172 -0.862 1 98.62 35 ASP B N 1
ATOM 2993 C CA . ASP B 1 35 ? -15.578 -0.623 -1.103 1 98.62 35 ASP B CA 1
ATOM 2994 C C . ASP B 1 35 ? -15.195 -0.461 -2.572 1 98.62 35 ASP B C 1
ATOM 2996 O O . ASP B 1 35 ? -14.148 0.106 -2.889 1 98.62 35 ASP B O 1
ATOM 3000 N N . LEU B 1 36 ? -16.062 -0.938 -3.398 1 98.06 36 LEU B N 1
ATOM 3001 C CA . LEU B 1 36 ? -15.766 -0.866 -4.824 1 98.06 36 LEU B CA 1
ATOM 3002 C C . LEU B 1 36 ? -15.734 0.583 -5.301 1 98.06 36 LEU B C 1
ATOM 3004 O O . LEU B 1 36 ? -14.875 0.958 -6.102 1 98.06 36 LEU B O 1
ATOM 3008 N N . GLU B 1 37 ? -16.656 1.37 -4.855 1 98.31 37 GLU B N 1
ATOM 3009 C CA . GLU B 1 37 ? -16.703 2.785 -5.211 1 98.31 37 GLU B CA 1
ATOM 3010 C C . GLU B 1 37 ? -15.391 3.484 -4.844 1 98.31 37 GLU B C 1
ATOM 3012 O O . GLU B 1 37 ? -14.805 4.188 -5.668 1 98.31 37 GLU B O 1
ATOM 3017 N N . VAL B 1 38 ? -14.961 3.25 -3.631 1 98.75 38 VAL B N 1
ATOM 3018 C CA . VAL B 1 38 ? -13.75 3.898 -3.137 1 98.75 38 VAL B CA 1
ATOM 3019 C C . VAL B 1 38 ? -12.531 3.365 -3.889 1 98.75 38 VAL B C 1
ATOM 3021 O O . VAL B 1 38 ? -11.664 4.137 -4.305 1 98.75 38 VAL B O 1
ATOM 3024 N N . TRP B 1 39 ? -12.477 2.01 -4.094 1 98.75 39 TRP B N 1
ATOM 3025 C CA . TRP B 1 39 ? -11.383 1.427 -4.863 1 98.75 39 TRP B CA 1
ATOM 3026 C C . TRP B 1 39 ? -11.258 2.098 -6.23 1 98.75 39 TRP B C 1
ATOM 3028 O O . TRP B 1 39 ? -10.172 2.525 -6.621 1 98.75 39 TRP B O 1
ATOM 3038 N N . ASN B 1 40 ? -12.367 2.193 -6.93 1 97.88 40 ASN B N 1
ATOM 3039 C CA . ASN B 1 40 ? -12.359 2.787 -8.258 1 97.88 40 ASN B CA 1
ATOM 3040 C C . ASN B 1 40 ? -11.906 4.242 -8.227 1 97.88 40 ASN B C 1
ATOM 3042 O O . ASN B 1 40 ? -11.094 4.664 -9.055 1 97.88 40 ASN B O 1
ATOM 3046 N N . ARG B 1 41 ? -12.336 4.957 -7.23 1 98 41 ARG B N 1
ATOM 3047 C CA . ARG B 1 41 ? -12 6.375 -7.125 1 98 41 ARG B CA 1
ATOM 3048 C C . ARG B 1 41 ? -10.516 6.57 -6.848 1 98 41 ARG B C 1
ATOM 3050 O O . ARG B 1 41 ? -9.852 7.348 -7.527 1 98 41 ARG B O 1
ATOM 3057 N N . VAL B 1 42 ? -9.969 5.844 -5.895 1 98.44 42 VAL B N 1
ATOM 3058 C CA . VAL B 1 42 ? -8.602 6.094 -5.457 1 98.44 42 VAL B CA 1
ATOM 3059 C C . VAL B 1 42 ? -7.621 5.582 -6.512 1 98.44 42 VAL B C 1
ATOM 3061 O O . VAL B 1 42 ? -6.523 6.125 -6.664 1 98.44 42 VAL B O 1
ATOM 3064 N N . THR B 1 43 ? -7.98 4.559 -7.285 1 98.19 43 THR B N 1
ATOM 3065 C CA . THR B 1 43 ? -7.082 4.055 -8.32 1 98.19 43 THR B CA 1
ATOM 3066 C C . THR B 1 43 ? -7.121 4.953 -9.555 1 98.19 43 THR B C 1
ATOM 3068 O O . THR B 1 43 ? -6.09 5.184 -10.195 1 98.19 43 THR B O 1
ATOM 3071 N N . GLN B 1 44 ? -8.234 5.531 -9.844 1 95.81 44 GLN B N 1
ATOM 3072 C CA . GLN B 1 44 ? -8.359 6.438 -10.984 1 95.81 44 GLN B CA 1
ATOM 3073 C C . GLN B 1 44 ? -7.691 7.781 -10.695 1 95.81 44 GLN B C 1
ATOM 3075 O O . GLN B 1 44 ? -7.227 8.453 -11.617 1 95.81 44 GLN B O 1
ATOM 3080 N N . ASN B 1 45 ? -7.645 8.102 -9.445 1 95.56 45 ASN B N 1
ATOM 3081 C CA . ASN B 1 45 ? -7.086 9.383 -9.016 1 95.56 45 ASN B CA 1
ATOM 3082 C C . ASN B 1 45 ? -5.57 9.312 -8.883 1 95.56 45 ASN B C 1
ATOM 3084 O O . ASN B 1 45 ? -4.945 10.25 -8.383 1 95.56 45 ASN B O 1
ATOM 3088 N N . PHE B 1 46 ? -4.973 8.273 -9.359 1 97.5 46 PHE B N 1
ATOM 3089 C CA . PHE B 1 46 ? -3.533 8.109 -9.188 1 97.5 46 PHE B CA 1
ATOM 3090 C C . PHE B 1 46 ? -2.779 9.297 -9.773 1 97.5 46 PHE B C 1
ATOM 3092 O O . PHE B 1 46 ? -3.125 9.789 -10.852 1 97.5 46 PHE B O 1
ATOM 3099 N N . TRP B 1 47 ? -1.762 9.797 -9.055 1 97.44 47 TRP B N 1
ATOM 3100 C CA . TRP B 1 47 ? -0.904 10.883 -9.516 1 97.44 47 TRP B CA 1
ATOM 3101 C C . TRP B 1 47 ? 0.487 10.773 -8.898 1 97.44 47 TRP B C 1
ATOM 3103 O O . TRP B 1 47 ? 0.68 10.078 -7.902 1 97.44 47 TRP B O 1
ATOM 3113 N N . LEU B 1 48 ? 1.473 11.359 -9.562 1 98.12 48 LEU B N 1
ATOM 3114 C CA . LEU B 1 48 ? 2.844 11.477 -9.078 1 98.12 48 LEU B CA 1
ATOM 3115 C C . LEU B 1 48 ? 3.314 12.922 -9.109 1 98.12 48 LEU B C 1
ATOM 3117 O O . LEU B 1 48 ? 2.926 13.688 -9.992 1 98.12 48 LEU B O 1
ATOM 3121 N N . PRO B 1 49 ? 4.105 13.297 -8.141 1 97.62 49 PRO B N 1
ATOM 3122 C CA . PRO B 1 49 ? 4.52 14.695 -8.062 1 97.62 49 PRO B CA 1
ATOM 3123 C C . PRO B 1 49 ? 5.375 15.133 -9.25 1 97.62 49 PRO B C 1
ATOM 3125 O O . PRO B 1 49 ? 5.422 16.312 -9.578 1 97.62 49 PRO B O 1
ATOM 3128 N N . GLU B 1 50 ? 5.961 14.188 -9.977 1 95.06 50 GLU B N 1
ATOM 3129 C CA . GLU B 1 50 ? 6.852 14.492 -11.094 1 95.06 50 GLU B CA 1
ATOM 3130 C C . GLU B 1 50 ? 6.082 15.109 -12.258 1 95.06 50 GLU B C 1
ATOM 3132 O O . GLU B 1 50 ? 6.68 15.727 -13.141 1 95.06 50 GLU B O 1
ATOM 3137 N N . LYS B 1 51 ? 4.84 14.953 -12.219 1 95.06 51 LYS B N 1
ATOM 3138 C CA . LYS B 1 51 ? 4.02 15.477 -13.312 1 95.06 51 LYS B CA 1
ATOM 3139 C C . LYS B 1 51 ? 3.639 16.938 -13.062 1 95.06 51 LYS B C 1
ATOM 3141 O O . LYS B 1 51 ? 3.043 17.578 -13.922 1 95.06 51 LYS B O 1
ATOM 3146 N N . ILE B 1 52 ? 3.932 17.516 -11.867 1 97 52 ILE B N 1
ATOM 3147 C CA . ILE B 1 52 ? 3.641 18.906 -11.516 1 97 52 ILE B CA 1
ATOM 3148 C C . ILE B 1 52 ? 4.895 19.766 -11.688 1 97 52 ILE B C 1
ATOM 3150 O O . ILE B 1 52 ? 5.953 19.438 -11.141 1 97 52 ILE B O 1
ATOM 3154 N N . PRO B 1 53 ? 4.832 20.828 -12.414 1 97.62 53 PRO B N 1
ATOM 3155 C CA . PRO B 1 53 ? 6.023 21.641 -12.688 1 97.62 53 PRO B CA 1
ATOM 3156 C C . PRO B 1 53 ? 6.375 22.578 -11.547 1 97.62 53 PRO B C 1
ATOM 3158 O O . PRO B 1 53 ? 6.316 23.812 -11.711 1 97.62 53 PRO B O 1
ATOM 3161 N N . VAL B 1 54 ? 6.914 22.125 -10.5 1 98.19 54 VAL B N 1
ATOM 3162 C CA . VAL B 1 54 ? 7.273 22.891 -9.312 1 98.19 54 VAL B CA 1
ATOM 3163 C C . VAL B 1 54 ? 8.383 23.875 -9.648 1 98.19 54 VAL B C 1
ATOM 3165 O O . VAL B 1 54 ? 8.547 24.906 -8.977 1 98.19 54 VAL B O 1
ATOM 3168 N N . SER B 1 55 ? 9.125 23.609 -10.688 1 98.12 55 SER B N 1
ATOM 3169 C CA . SER B 1 55 ? 10.211 24.484 -11.109 1 98.12 55 SER B CA 1
ATOM 3170 C C . SER B 1 55 ? 9.695 25.875 -11.461 1 98.12 55 SER B C 1
ATOM 3172 O O . SER B 1 55 ? 10.43 26.859 -11.352 1 98.12 55 SER B O 1
ATOM 3174 N N . ASN B 1 56 ? 8.492 25.969 -11.82 1 98.31 56 ASN B N 1
ATOM 3175 C CA . ASN B 1 56 ? 7.879 27.25 -12.141 1 98.31 56 ASN B CA 1
ATOM 3176 C C . ASN B 1 56 ? 7.719 28.125 -10.898 1 98.31 56 ASN B C 1
ATOM 3178 O O . ASN B 1 56 ? 7.461 29.328 -11 1 98.31 56 ASN B O 1
ATOM 3182 N N . ASP B 1 57 ? 7.938 27.609 -9.695 1 98.62 57 ASP B N 1
ATOM 3183 C CA . ASP B 1 57 ? 7.789 28.344 -8.438 1 98.62 57 ASP B CA 1
ATOM 3184 C C . ASP B 1 57 ? 9.117 28.938 -7.996 1 98.62 57 ASP B C 1
ATOM 3186 O O . ASP B 1 57 ? 9.18 29.641 -6.98 1 98.62 57 ASP B O 1
ATOM 3190 N N . ILE B 1 58 ? 10.18 28.75 -8.734 1 98.62 58 ILE B N 1
ATOM 3191 C CA . ILE B 1 58 ? 11.516 29.141 -8.297 1 98.62 58 ILE B CA 1
ATOM 3192 C C . ILE B 1 58 ? 11.57 30.656 -8.102 1 98.62 58 ILE B C 1
ATOM 3194 O O . ILE B 1 58 ? 12.102 31.141 -7.094 1 98.62 58 ILE B O 1
ATOM 3198 N N . SER B 1 59 ? 11.047 31.391 -9.047 1 98.25 59 SER B N 1
ATOM 3199 C CA . SER B 1 59 ? 11.062 32.844 -8.93 1 98.25 59 SER B CA 1
ATOM 3200 C C . SER B 1 59 ? 10.281 33.312 -7.699 1 98.25 59 SER B C 1
ATOM 3202 O O . SER B 1 59 ? 10.75 34.156 -6.941 1 98.25 59 SER B O 1
ATOM 3204 N N . SER B 1 60 ? 9.117 32.781 -7.527 1 98.31 60 SER B N 1
ATOM 3205 C CA . SER B 1 60 ? 8.297 33.094 -6.359 1 98.31 60 SER B CA 1
ATOM 3206 C C . SER B 1 60 ? 9.023 32.719 -5.066 1 98.31 60 SER B C 1
ATOM 3208 O O . SER B 1 60 ? 9.008 33.5 -4.102 1 98.31 60 SER B O 1
ATOM 3210 N N . TRP B 1 61 ? 9.68 31.594 -4.992 1 98.69 61 TRP B N 1
ATOM 3211 C CA . TRP B 1 61 ? 10.43 31.109 -3.842 1 98.69 61 TRP B CA 1
ATOM 3212 C C . TRP B 1 61 ? 11.57 32.062 -3.488 1 98.69 61 TRP B C 1
ATOM 3214 O O . TRP B 1 61 ? 11.742 32.438 -2.324 1 98.69 61 TRP B O 1
ATOM 3224 N N . ASN B 1 62 ? 12.219 32.531 -4.492 1 98.25 62 ASN B N 1
ATOM 3225 C CA . ASN B 1 62 ? 13.391 33.375 -4.293 1 98.25 62 ASN B CA 1
ATOM 3226 C C . ASN B 1 62 ? 13.008 34.75 -3.805 1 98.25 62 ASN B C 1
ATOM 3228 O O . ASN B 1 62 ? 13.852 35.5 -3.285 1 98.25 62 ASN B O 1
ATOM 3232 N N . GLN B 1 63 ? 11.773 35.094 -3.961 1 97.94 63 GLN B N 1
ATOM 3233 C CA . GLN B 1 63 ? 11.305 36.406 -3.514 1 97.94 63 GLN B CA 1
ATOM 3234 C C . GLN B 1 63 ? 10.906 36.375 -2.041 1 97.94 63 GLN B C 1
ATOM 3236 O O . GLN B 1 63 ? 10.742 37.438 -1.415 1 97.94 63 GLN B O 1
ATOM 3241 N N . LEU B 1 64 ? 10.812 35.219 -1.497 1 98.31 64 LEU B N 1
ATOM 3242 C CA . LEU B 1 64 ? 10.461 35.062 -0.088 1 98.31 64 LEU B CA 1
ATOM 3243 C C . LEU B 1 64 ? 11.672 35.312 0.802 1 98.31 64 LEU B C 1
ATOM 3245 O O . LEU B 1 64 ? 12.805 35.031 0.413 1 98.31 64 LEU B O 1
ATOM 3249 N N . SER B 1 65 ? 11.383 35.875 1.983 1 97.88 65 SER B N 1
ATOM 3250 C CA . SER B 1 65 ? 12.461 36.062 2.961 1 97.88 65 SER B CA 1
ATOM 3251 C C . SER B 1 65 ? 12.922 34.688 3.502 1 97.88 65 SER B C 1
ATOM 3253 O O . SER B 1 65 ? 12.219 33.688 3.359 1 97.88 65 SER B O 1
ATOM 3255 N N . ASP B 1 66 ? 14.055 34.688 4.188 1 97.81 66 ASP B N 1
ATOM 3256 C CA . ASP B 1 66 ? 14.602 33.469 4.785 1 97.81 66 ASP B CA 1
ATOM 3257 C C . ASP B 1 66 ? 13.641 32.875 5.82 1 97.81 66 ASP B C 1
ATOM 3259 O O . ASP B 1 66 ? 13.5 31.656 5.934 1 97.81 66 ASP B O 1
ATOM 3263 N N . ASP B 1 67 ? 13.008 33.75 6.547 1 97.94 67 ASP B N 1
ATOM 3264 C CA . ASP B 1 67 ? 12.086 33.312 7.582 1 97.94 67 ASP B CA 1
ATOM 3265 C C . ASP B 1 67 ? 10.891 32.562 6.977 1 97.94 67 ASP B C 1
ATOM 3267 O O . ASP B 1 67 ? 10.461 31.547 7.5 1 97.94 67 ASP B O 1
ATOM 3271 N N . TRP B 1 68 ? 10.406 33.094 5.883 1 98.44 68 TRP B N 1
ATOM 3272 C CA . TRP B 1 68 ? 9.281 32.469 5.211 1 98.44 68 TRP B CA 1
ATOM 3273 C C . TRP B 1 68 ? 9.695 31.125 4.586 1 98.44 68 TRP B C 1
ATOM 3275 O O . TRP B 1 68 ? 8.953 30.141 4.656 1 98.44 68 TRP B O 1
ATOM 3285 N N . GLN B 1 69 ? 10.852 31.125 3.979 1 98.75 69 GLN B N 1
ATOM 3286 C CA . GLN B 1 69 ? 11.352 29.875 3.404 1 98.75 69 GLN B CA 1
ATOM 3287 C C . GLN B 1 69 ? 11.531 28.812 4.477 1 98.75 69 GLN B C 1
ATOM 3289 O O . GLN B 1 69 ? 11.18 27.641 4.273 1 98.75 69 GLN B O 1
ATOM 3294 N N . GLN B 1 70 ? 12.023 29.234 5.59 1 98.62 70 GLN B N 1
ATOM 3295 C CA . GLN B 1 70 ? 12.211 28.312 6.703 1 98.62 70 GLN B CA 1
ATOM 3296 C C . GLN B 1 70 ? 10.867 27.781 7.203 1 98.62 70 GLN B C 1
ATOM 3298 O O . GLN B 1 70 ? 10.727 26.578 7.461 1 98.62 70 GLN B O 1
ATOM 3303 N N . LEU B 1 71 ? 9.898 28.656 7.344 1 98.69 71 LEU B N 1
ATOM 3304 C CA . LEU B 1 71 ? 8.57 28.25 7.785 1 98.69 71 LEU B CA 1
ATOM 3305 C C . LEU B 1 71 ? 7.973 27.203 6.844 1 98.69 71 LEU B C 1
ATOM 3307 O O . LEU B 1 71 ? 7.469 26.172 7.289 1 98.69 71 LEU B O 1
ATOM 3311 N N . ILE B 1 72 ? 8.078 27.484 5.562 1 98.81 72 ILE B N 1
ATOM 3312 C CA . ILE B 1 72 ? 7.5 26.609 4.555 1 98.81 72 ILE B CA 1
ATOM 3313 C C . ILE B 1 72 ? 8.188 25.25 4.598 1 98.81 72 ILE B C 1
ATOM 3315 O O . ILE B 1 72 ? 7.527 24.203 4.633 1 98.81 72 ILE B O 1
ATOM 3319 N N . THR B 1 73 ? 9.492 25.25 4.656 1 98.81 73 THR B N 1
ATOM 3320 C CA . THR B 1 73 ? 10.266 24.016 4.648 1 98.81 73 THR B CA 1
ATOM 3321 C C . THR B 1 73 ? 9.984 23.188 5.906 1 98.81 73 THR B C 1
ATOM 3323 O O . THR B 1 73 ? 9.781 21.984 5.828 1 98.81 73 THR B O 1
ATOM 3326 N N . ARG B 1 74 ? 9.883 23.859 7.066 1 98.69 74 ARG B N 1
ATOM 3327 C CA . ARG B 1 74 ? 9.57 23.172 8.32 1 98.69 74 ARG B CA 1
ATOM 3328 C C . ARG B 1 74 ? 8.148 22.625 8.312 1 98.69 74 ARG B C 1
ATOM 3330 O O . ARG B 1 74 ? 7.914 21.5 8.75 1 98.69 74 ARG B O 1
ATOM 3337 N N . THR B 1 75 ? 7.25 23.375 7.777 1 98.81 75 THR B N 1
ATOM 3338 C CA . THR B 1 75 ? 5.859 22.938 7.707 1 98.81 75 THR B CA 1
ATOM 3339 C C . THR B 1 75 ? 5.73 21.688 6.859 1 98.81 75 THR B C 1
ATOM 3341 O O . THR B 1 75 ? 5.137 20.688 7.293 1 98.81 75 THR B O 1
ATOM 3344 N N . PHE B 1 76 ? 6.383 21.703 5.684 1 98.88 76 PHE B N 1
ATOM 3345 C CA . PHE B 1 76 ? 6.277 20.562 4.785 1 98.88 76 PHE B CA 1
ATOM 3346 C C . PHE B 1 76 ? 7.035 19.359 5.34 1 98.88 76 PHE B C 1
ATOM 3348 O O . PHE B 1 76 ? 6.621 18.219 5.145 1 98.88 76 PHE B O 1
ATOM 3355 N N . THR B 1 77 ? 8.125 19.594 6.051 1 98.88 77 THR B N 1
ATOM 3356 C CA . THR B 1 77 ? 8.836 18.484 6.676 1 98.88 77 THR B CA 1
ATOM 3357 C C . THR B 1 77 ? 8.008 17.875 7.805 1 98.88 77 THR B C 1
ATOM 3359 O O . THR B 1 77 ? 7.98 16.656 7.98 1 98.88 77 THR B O 1
ATOM 3362 N N . GLY B 1 78 ? 7.336 18.719 8.578 1 98.81 78 GLY B N 1
ATOM 3363 C CA . GLY B 1 78 ? 6.418 18.219 9.594 1 98.81 78 GLY B CA 1
ATOM 3364 C C . GLY B 1 78 ? 5.281 17.406 9.016 1 98.81 78 GLY B C 1
ATOM 3365 O O . GLY B 1 78 ? 4.926 16.359 9.562 1 98.81 78 GLY B O 1
ATOM 3366 N N . LEU B 1 79 ? 4.703 17.891 7.918 1 98.88 79 LEU B N 1
ATOM 3367 C CA . LEU B 1 79 ? 3.666 17.141 7.219 1 98.88 79 LEU B CA 1
ATOM 3368 C C . LEU B 1 79 ? 4.207 15.812 6.715 1 98.88 79 LEU B C 1
ATOM 3370 O O . LEU B 1 79 ? 3.496 14.805 6.727 1 98.88 79 LEU B O 1
ATOM 3374 N N . THR B 1 80 ? 5.453 15.797 6.273 1 98.88 80 THR B N 1
ATOM 3375 C CA . THR B 1 80 ? 6.098 14.562 5.844 1 98.88 80 THR B CA 1
ATOM 3376 C C . THR B 1 80 ? 6.137 13.547 6.984 1 98.88 80 THR B C 1
ATOM 3378 O O . THR B 1 80 ? 5.887 12.359 6.773 1 98.88 80 THR B O 1
ATOM 3381 N N . LEU B 1 81 ? 6.441 14 8.195 1 98.88 81 LEU B N 1
ATOM 3382 C CA . LEU B 1 81 ? 6.48 13.102 9.336 1 98.88 81 LEU B CA 1
ATOM 3383 C C . LEU B 1 81 ? 5.117 12.453 9.57 1 98.88 81 LEU B C 1
ATOM 3385 O O . LEU B 1 81 ? 5.023 11.242 9.766 1 98.88 81 LEU B O 1
ATOM 3389 N N . LEU B 1 82 ? 4.102 13.258 9.547 1 98.88 82 LEU B N 1
ATOM 3390 C CA . LEU B 1 82 ? 2.754 12.758 9.797 1 98.88 82 LEU B CA 1
ATOM 3391 C C . LEU B 1 82 ? 2.33 11.773 8.711 1 98.88 82 LEU B C 1
ATOM 3393 O O . LEU B 1 82 ? 1.768 10.719 9 1 98.88 82 LEU B O 1
ATOM 3397 N N . ASP B 1 83 ? 2.662 12.086 7.453 1 98.88 83 ASP B N 1
ATOM 3398 C CA . ASP B 1 83 ? 2.344 11.188 6.355 1 98.88 83 ASP B CA 1
ATOM 3399 C C . ASP B 1 83 ? 3.17 9.898 6.438 1 98.88 83 ASP B C 1
ATOM 3401 O O . ASP B 1 83 ? 2.68 8.82 6.113 1 98.88 83 ASP B O 1
ATOM 3405 N N . THR B 1 84 ? 4.438 10.055 6.809 1 98.88 84 THR B N 1
ATOM 3406 C CA . THR B 1 84 ? 5.266 8.867 7.012 1 98.88 84 THR B CA 1
ATOM 3407 C C . THR B 1 84 ? 4.648 7.957 8.07 1 98.88 84 THR B C 1
ATOM 3409 O O . THR B 1 84 ? 4.586 6.738 7.887 1 98.88 84 THR B O 1
ATOM 3412 N N . THR B 1 85 ? 4.156 8.523 9.156 1 98.88 85 THR B N 1
ATOM 3413 C CA . THR B 1 85 ? 3.529 7.781 10.242 1 98.88 85 THR B CA 1
ATOM 3414 C C . THR B 1 85 ? 2.268 7.074 9.758 1 98.88 85 THR B C 1
ATOM 3416 O O . THR B 1 85 ? 2.072 5.887 10.023 1 98.88 85 THR B O 1
ATOM 3419 N N . GLN B 1 86 ? 1.503 7.812 9 1 98.88 86 GLN B N 1
ATOM 3420 C CA . GLN B 1 86 ? 0.238 7.266 8.523 1 98.88 86 GLN B CA 1
ATOM 3421 C C . GLN B 1 86 ? 0.47 6.156 7.504 1 98.88 86 GLN B C 1
ATOM 3423 O O . GLN B 1 86 ? -0.155 5.094 7.582 1 98.88 86 GLN B O 1
ATOM 3428 N N . SER B 1 87 ? 1.363 6.32 6.547 1 98.81 87 SER B N 1
ATOM 3429 C CA . SER B 1 87 ? 1.584 5.375 5.457 1 98.81 87 SER B CA 1
ATOM 3430 C C . SER B 1 87 ? 2.246 4.098 5.957 1 98.81 87 SER B C 1
ATOM 3432 O O . SER B 1 87 ? 1.955 3.006 5.461 1 98.81 87 SER B O 1
ATOM 3434 N N . SER B 1 88 ? 3.102 4.211 7.004 1 98.75 88 SER B N 1
ATOM 3435 C CA . SER B 1 88 ? 3.941 3.076 7.375 1 98.75 88 SER B CA 1
ATOM 3436 C C . SER B 1 88 ? 3.387 2.355 8.602 1 98.75 88 SER B C 1
ATOM 3438 O O . SER B 1 88 ? 3.758 1.212 8.875 1 98.75 88 SER B O 1
ATOM 3440 N N . VAL B 1 89 ? 2.492 3.031 9.375 1 98.81 89 VAL B N 1
ATOM 3441 C CA . VAL B 1 89 ? 1.959 2.402 10.578 1 98.81 89 VAL B CA 1
ATOM 3442 C C . VAL B 1 89 ? 0.432 2.436 10.547 1 98.81 89 VAL B C 1
ATOM 3444 O O . VAL B 1 89 ? -0.22 1.392 10.602 1 98.81 89 VAL B O 1
ATOM 3447 N N . GLY B 1 90 ? -0.149 3.631 10.359 1 98.75 90 GLY B N 1
ATOM 3448 C CA . GLY B 1 90 ? -1.583 3.828 10.5 1 98.75 90 GLY B CA 1
ATOM 3449 C C . GLY B 1 90 ? -2.395 3.059 9.477 1 98.75 90 GLY B C 1
ATOM 3450 O O . GLY B 1 90 ? -3.213 2.211 9.836 1 98.75 90 GLY B O 1
ATOM 3451 N N . ASP B 1 91 ? -2.146 3.383 8.195 1 98.88 91 ASP B N 1
ATOM 3452 C CA . ASP B 1 91 ? -2.887 2.729 7.125 1 98.88 91 ASP B CA 1
ATOM 3453 C C . ASP B 1 91 ? -2.588 1.232 7.082 1 98.88 91 ASP B C 1
ATOM 3455 O O . ASP B 1 91 ? -3.484 0.422 6.836 1 98.88 91 ASP B O 1
ATOM 3459 N N . VAL B 1 92 ? -1.41 0.854 7.406 1 98.5 92 VAL B N 1
ATOM 3460 C CA . VAL B 1 92 ? -0.979 -0.541 7.426 1 98.5 92 VAL B CA 1
ATOM 3461 C C . VAL B 1 92 ? -1.758 -1.305 8.492 1 98.5 92 VAL B C 1
ATOM 3463 O O . VAL B 1 92 ? -2.201 -2.432 8.266 1 98.5 92 VAL B O 1
ATOM 3466 N N . ALA B 1 93 ? -1.946 -0.719 9.609 1 98.38 93 ALA B N 1
ATOM 3467 C CA . ALA B 1 93 ? -2.67 -1.35 10.711 1 98.38 93 ALA B CA 1
ATOM 3468 C C . ALA B 1 93 ? -4.113 -1.65 10.32 1 98.38 93 ALA B C 1
ATOM 3470 O O . ALA B 1 93 ? -4.715 -2.605 10.82 1 98.38 93 ALA B O 1
ATOM 3471 N N . GLN B 1 94 ? -4.641 -0.882 9.383 1 98.75 94 GLN B N 1
ATOM 3472 C CA . GLN B 1 94 ? -6.047 -1.042 9.023 1 98.75 94 GLN B CA 1
ATOM 3473 C C . GLN B 1 94 ? -6.254 -2.26 8.133 1 98.75 94 GLN B C 1
ATOM 3475 O O . GLN B 1 94 ? -7.379 -2.729 7.957 1 98.75 94 GLN B O 1
ATOM 3480 N N . ILE B 1 95 ? -5.203 -2.756 7.543 1 98.62 95 ILE B N 1
ATOM 3481 C CA . ILE B 1 95 ? -5.316 -3.975 6.75 1 98.62 95 ILE B CA 1
ATOM 3482 C C . ILE B 1 95 ? -5.711 -5.141 7.652 1 98.62 95 ILE B C 1
ATOM 3484 O O . ILE B 1 95 ? -6.641 -5.891 7.34 1 98.62 95 ILE B O 1
ATOM 3488 N N . LYS B 1 96 ? -5.105 -5.203 8.812 1 96.94 96 LYS B N 1
ATOM 3489 C CA . LYS B 1 96 ? -5.445 -6.227 9.797 1 96.94 96 LYS B CA 1
ATOM 3490 C C . LYS B 1 96 ? -6.824 -5.973 10.398 1 96.94 96 LYS B C 1
ATOM 3492 O O . LYS B 1 96 ? -7.539 -6.918 10.742 1 96.94 96 LYS B O 1
ATOM 3497 N N . ASN B 1 97 ? -7.207 -4.734 10.43 1 97.56 97 ASN B N 1
ATOM 3498 C CA . ASN B 1 97 ? -8.438 -4.352 11.117 1 97.56 97 ASN B CA 1
ATOM 3499 C C . ASN B 1 97 ? -9.594 -4.168 10.133 1 97.56 97 ASN B C 1
ATOM 3501 O O . ASN B 1 97 ? -10.594 -3.531 10.461 1 97.56 97 ASN B O 1
ATOM 3505 N N . SER B 1 98 ? -9.484 -4.711 8.953 1 97.94 98 SER B N 1
ATOM 3506 C CA . SER B 1 98 ? -10.492 -4.535 7.91 1 97.94 98 SER B CA 1
ATOM 3507 C C . SER B 1 98 ? -11.734 -5.383 8.188 1 97.94 98 SER B C 1
ATOM 3509 O O . SER B 1 98 ? -11.641 -6.434 8.828 1 97.94 98 SER B O 1
ATOM 3511 N N . GLN B 1 99 ? -12.867 -4.918 7.691 1 97.38 99 GLN B N 1
ATOM 3512 C CA . GLN B 1 99 ? -14.141 -5.609 7.84 1 97.38 99 GLN B CA 1
ATOM 3513 C C . GLN B 1 99 ? -14.438 -6.48 6.621 1 97.38 99 GLN B C 1
ATOM 3515 O O . GLN B 1 99 ? -15.289 -7.371 6.684 1 97.38 99 GLN B O 1
ATOM 3520 N N . THR B 1 100 ? -13.883 -6.188 5.492 1 98.12 100 THR B N 1
ATOM 3521 C CA . THR B 1 100 ? -14.023 -6.949 4.254 1 98.12 100 THR B CA 1
ATOM 3522 C C . THR B 1 100 ? -12.664 -7.164 3.594 1 98.12 100 THR B C 1
ATOM 3524 O O . THR B 1 100 ? -11.703 -6.449 3.889 1 98.12 100 THR B O 1
ATOM 3527 N N . ASP B 1 101 ? -12.562 -8.125 2.738 1 98.25 101 ASP B N 1
ATOM 3528 C CA . ASP B 1 101 ? -11.312 -8.406 2.031 1 98.25 101 ASP B CA 1
ATOM 3529 C C . ASP B 1 101 ? -10.914 -7.234 1.139 1 98.25 101 ASP B C 1
ATOM 3531 O O . ASP B 1 101 ? -9.734 -6.875 1.069 1 98.25 101 ASP B O 1
ATOM 3535 N N . ILE B 1 102 ? -11.883 -6.613 0.475 1 98.75 102 ILE B N 1
ATOM 3536 C CA . ILE B 1 102 ? -11.602 -5.516 -0.446 1 98.75 102 ILE B CA 1
ATOM 3537 C C . ILE B 1 102 ? -11.109 -4.301 0.334 1 98.75 102 ILE B C 1
ATOM 3539 O O . ILE B 1 102 ? -10.258 -3.549 -0.151 1 98.75 102 ILE B O 1
ATOM 3543 N N . GLU B 1 103 ? -11.555 -4.113 1.615 1 98.88 103 GLU B N 1
ATOM 3544 C CA . GLU B 1 103 ? -11.055 -3.041 2.475 1 98.88 103 GLU B CA 1
ATOM 3545 C C . GLU B 1 103 ? -9.555 -3.16 2.689 1 98.88 103 GLU B C 1
ATOM 3547 O O . GLU B 1 103 ? -8.852 -2.15 2.777 1 98.88 103 GLU B O 1
ATOM 3552 N N . GLN B 1 104 ? -9.062 -4.418 2.742 1 98.88 104 GLN B N 1
ATOM 3553 C CA . GLN B 1 104 ? -7.629 -4.637 2.883 1 98.88 104 GLN B CA 1
ATOM 3554 C C . GLN B 1 104 ? -6.867 -4.047 1.701 1 98.88 104 GLN B C 1
ATOM 3556 O O . GLN B 1 104 ? -5.852 -3.373 1.887 1 98.88 104 GLN B O 1
ATOM 3561 N N . ALA B 1 105 ? -7.383 -4.266 0.528 1 98.94 105 ALA B N 1
ATOM 3562 C CA . ALA B 1 105 ? -6.758 -3.75 -0.688 1 98.94 105 ALA B CA 1
ATOM 3563 C C . ALA B 1 105 ? -6.797 -2.225 -0.719 1 98.94 105 ALA B C 1
ATOM 3565 O O . ALA B 1 105 ? -5.84 -1.583 -1.154 1 98.94 105 ALA B O 1
ATOM 3566 N N . ILE B 1 106 ? -7.883 -1.664 -0.274 1 98.94 106 ILE B N 1
ATOM 3567 C CA . ILE B 1 106 ? -8.047 -0.215 -0.267 1 98.94 106 ILE B CA 1
ATOM 3568 C C . ILE B 1 106 ? -7.016 0.417 0.665 1 98.94 106 ILE B C 1
ATOM 3570 O O . ILE B 1 106 ? -6.375 1.41 0.311 1 98.94 106 ILE B O 1
ATOM 3574 N N . TYR B 1 107 ? -6.809 -0.184 1.841 1 98.94 107 TYR B N 1
ATOM 3575 C CA . TYR B 1 107 ? -5.848 0.395 2.775 1 98.94 107 TYR B CA 1
ATOM 3576 C C . TYR B 1 107 ? -4.422 0.196 2.283 1 98.94 107 TYR B C 1
ATOM 3578 O O . TYR B 1 107 ? -3.529 0.983 2.609 1 98.94 107 TYR B O 1
ATOM 3586 N N . ALA B 1 108 ? -4.195 -0.831 1.47 1 98.94 108 ALA B N 1
ATOM 3587 C CA . ALA B 1 108 ? -2.898 -0.925 0.802 1 98.94 108 ALA B CA 1
ATOM 3588 C C . ALA B 1 108 ? -2.684 0.251 -0.146 1 98.94 108 ALA B C 1
ATOM 3590 O O . ALA B 1 108 ? -1.583 0.799 -0.226 1 98.94 108 ALA B O 1
ATOM 3591 N N . ASN B 1 109 ? -3.752 0.626 -0.842 1 98.94 109 ASN B N 1
ATOM 3592 C CA . ASN B 1 109 ? -3.676 1.813 -1.687 1 98.94 109 ASN B CA 1
ATOM 3593 C C . ASN B 1 109 ? -3.416 3.072 -0.862 1 98.94 109 ASN B C 1
ATOM 3595 O O . ASN B 1 109 ? -2.582 3.9 -1.23 1 98.94 109 ASN B O 1
ATOM 3599 N N . PHE B 1 110 ? -4.145 3.217 0.27 1 98.94 110 PHE B N 1
ATOM 3600 C CA . PHE B 1 110 ? -3.963 4.387 1.12 1 98.94 110 PHE B CA 1
ATOM 3601 C C . PHE B 1 110 ? -2.514 4.512 1.574 1 98.94 110 PHE B C 1
ATOM 3603 O O . PHE B 1 110 ? -1.915 5.582 1.471 1 98.94 110 PHE B O 1
ATOM 3610 N N . ALA B 1 111 ? -1.958 3.4 2.01 1 98.94 111 ALA B N 1
ATOM 3611 C CA . ALA B 1 111 ? -0.578 3.416 2.486 1 98.94 111 ALA B CA 1
ATOM 3612 C C . ALA B 1 111 ? 0.377 3.879 1.39 1 98.94 111 ALA B C 1
ATOM 3614 O O . ALA B 1 111 ? 1.25 4.719 1.632 1 98.94 111 ALA B O 1
ATOM 3615 N N . PHE B 1 112 ? 0.161 3.389 0.206 1 98.94 112 PHE B N 1
ATOM 3616 C CA . PHE B 1 112 ? 1.021 3.742 -0.917 1 98.94 112 PHE B CA 1
ATOM 3617 C C . PHE B 1 112 ? 0.842 5.207 -1.296 1 98.94 112 PHE B C 1
ATOM 3619 O O . PHE B 1 112 ? 1.823 5.938 -1.451 1 98.94 112 PHE B O 1
ATOM 3626 N N . MET B 1 113 ? -0.386 5.652 -1.447 1 98.94 113 MET B N 1
ATOM 3627 C CA . MET B 1 113 ? -0.615 7.023 -1.894 1 98.94 113 MET B CA 1
ATOM 3628 C C . MET B 1 113 ? -0.158 8.023 -0.836 1 98.94 113 MET B C 1
ATOM 3630 O O . MET B 1 113 ? 0.321 9.109 -1.169 1 98.94 113 MET B O 1
ATOM 3634 N N . VAL B 1 114 ? -0.293 7.691 0.437 1 98.94 114 VAL B N 1
ATOM 3635 C CA . VAL B 1 114 ? 0.217 8.57 1.483 1 98.94 114 VAL B CA 1
ATOM 3636 C C . VAL B 1 114 ? 1.742 8.609 1.429 1 98.94 114 VAL B C 1
ATOM 3638 O O . VAL B 1 114 ? 2.354 9.648 1.687 1 98.94 114 VAL B O 1
ATOM 3641 N N . ALA B 1 115 ? 2.35 7.52 1.037 1 98.94 115 ALA B N 1
ATOM 3642 C CA . ALA B 1 115 ? 3.787 7.547 0.788 1 98.94 115 ALA B CA 1
ATOM 3643 C C . ALA B 1 115 ? 4.125 8.469 -0.382 1 98.94 115 ALA B C 1
ATOM 3645 O O . ALA B 1 115 ? 5.148 9.148 -0.366 1 98.94 115 ALA B O 1
ATOM 3646 N N . VAL B 1 116 ? 3.273 8.477 -1.387 1 98.88 116 VAL B N 1
ATOM 3647 C CA . VAL B 1 116 ? 3.441 9.398 -2.506 1 98.88 116 VAL B CA 1
ATOM 3648 C C . VAL B 1 116 ? 3.328 10.836 -2.012 1 98.88 116 VAL B C 1
ATOM 3650 O O . VAL B 1 116 ? 4.082 11.711 -2.453 1 98.88 116 VAL B O 1
ATOM 3653 N N . HIS B 1 117 ? 2.365 11.109 -1.058 1 98.88 117 HIS B N 1
ATOM 3654 C CA . HIS B 1 117 ? 2.273 12.43 -0.455 1 98.88 117 HIS B CA 1
ATOM 3655 C C . HIS B 1 117 ? 3.594 12.836 0.194 1 98.88 117 HIS B C 1
ATOM 3657 O O . HIS B 1 117 ? 4.098 13.938 -0.046 1 98.88 117 HIS B O 1
ATOM 3663 N N . ALA B 1 118 ? 4.152 11.898 0.965 1 98.81 118 ALA B N 1
ATOM 3664 C CA . ALA B 1 118 ? 5.434 12.156 1.624 1 98.81 118 ALA B CA 1
ATOM 3665 C C . ALA B 1 118 ? 6.531 12.43 0.601 1 98.81 118 ALA B C 1
ATOM 3667 O O . ALA B 1 118 ? 7.363 13.32 0.795 1 98.81 118 ALA B O 1
ATOM 3668 N N . ARG B 1 119 ? 6.523 11.688 -0.451 1 98.56 119 ARG B N 1
ATOM 3669 C CA . ARG B 1 119 ? 7.48 11.891 -1.535 1 98.56 119 ARG B CA 1
ATOM 3670 C C . ARG B 1 119 ? 7.273 13.25 -2.199 1 98.56 119 ARG B C 1
ATOM 3672 O O . ARG B 1 119 ? 8.234 13.883 -2.637 1 98.56 119 ARG B O 1
ATOM 3679 N N . SER B 1 120 ? 6.113 13.703 -2.316 1 98.81 120 SER B N 1
ATOM 3680 C CA . SER B 1 120 ? 5.781 14.953 -2.98 1 98.81 120 SER B CA 1
ATOM 3681 C C . SER B 1 120 ? 6.441 16.141 -2.287 1 98.81 120 SER B C 1
ATOM 3683 O O . SER B 1 120 ? 6.918 17.062 -2.945 1 98.81 120 SER B O 1
ATOM 3685 N N . TYR B 1 121 ? 6.504 16.094 -0.954 1 98.81 121 TYR B N 1
ATOM 3686 C CA . TYR B 1 121 ? 7.227 17.141 -0.246 1 98.81 121 TYR B CA 1
ATOM 3687 C C . TYR B 1 121 ? 8.703 17.125 -0.607 1 98.81 121 TYR B C 1
ATOM 3689 O O . TYR B 1 121 ? 9.32 18.188 -0.786 1 98.81 121 TYR B O 1
ATOM 3697 N N . GLY B 1 122 ? 9.219 15.891 -0.733 1 98.19 122 GLY B N 1
ATOM 3698 C CA . GLY B 1 122 ? 10.594 15.758 -1.174 1 98.19 122 GLY B CA 1
ATOM 3699 C C . GLY B 1 122 ? 10.852 16.359 -2.541 1 98.19 122 GLY B C 1
ATOM 3700 O O . GLY B 1 122 ? 11.898 16.969 -2.773 1 98.19 122 GLY B O 1
ATOM 3701 N N . THR B 1 123 ? 9.914 16.234 -3.381 1 98 123 THR B N 1
ATOM 3702 C CA . THR B 1 123 ? 10.016 16.797 -4.719 1 98 123 THR B CA 1
ATOM 3703 C C . THR B 1 123 ? 10.023 18.312 -4.664 1 98 123 THR B C 1
ATOM 3705 O O . THR B 1 123 ? 10.797 18.969 -5.367 1 98 123 THR B O 1
ATOM 3708 N N . ILE B 1 124 ? 9.219 18.875 -3.828 1 98.75 124 ILE B N 1
ATOM 3709 C CA . ILE B 1 124 ? 9.203 20.312 -3.625 1 98.75 124 ILE B CA 1
ATOM 3710 C C . ILE B 1 124 ? 10.562 20.781 -3.104 1 98.75 124 ILE B C 1
ATOM 3712 O O . ILE B 1 124 ? 11.133 21.734 -3.619 1 98.75 124 ILE B O 1
ATOM 3716 N N . PHE B 1 125 ? 11.125 20.047 -2.121 1 98.62 125 PHE B N 1
ATOM 3717 C CA . PHE B 1 125 ? 12.398 20.391 -1.504 1 98.62 125 PHE B CA 1
ATOM 3718 C C . PHE B 1 125 ? 13.531 20.344 -2.527 1 98.62 125 PHE B C 1
ATOM 3720 O O . PHE B 1 125 ? 14.344 21.281 -2.605 1 98.62 125 PHE B O 1
ATOM 3727 N N . SER B 1 126 ? 13.523 19.281 -3.291 1 97.5 126 SER B N 1
ATOM 3728 C CA . SER B 1 126 ? 14.617 19.094 -4.242 1 97.5 126 SER B CA 1
ATOM 3729 C C . SER B 1 126 ? 14.633 20.188 -5.293 1 97.5 126 SER B C 1
ATOM 3731 O O . SER B 1 126 ? 15.688 20.516 -5.84 1 97.5 126 SER B O 1
ATOM 3733 N N . THR B 1 127 ? 13.484 20.797 -5.527 1 98.12 127 THR B N 1
ATOM 3734 C CA . THR B 1 127 ? 13.352 21.812 -6.555 1 98.12 127 THR B CA 1
ATOM 3735 C C . THR B 1 127 ? 13.641 23.203 -5.977 1 98.12 127 THR B C 1
ATOM 3737 O O . THR B 1 127 ? 14.32 24.016 -6.605 1 98.12 127 THR B O 1
ATOM 3740 N N . LEU B 1 128 ? 13.258 23.516 -4.746 1 98.62 128 LEU B N 1
ATOM 3741 C CA . LEU B 1 128 ? 13.219 24.891 -4.262 1 98.62 128 LEU B CA 1
ATOM 3742 C C . LEU B 1 128 ? 14.281 25.109 -3.193 1 98.62 128 LEU B C 1
ATOM 3744 O O . LEU B 1 128 ? 14.75 26.25 -3.014 1 98.62 128 LEU B O 1
ATOM 3748 N N . CYS B 1 129 ? 14.656 24.062 -2.516 1 98.62 129 CYS B N 1
ATOM 3749 C CA . CYS B 1 129 ? 15.43 24.266 -1.295 1 98.62 129 CYS B CA 1
ATOM 3750 C C . CYS B 1 129 ? 16.891 23.859 -1.5 1 98.62 129 CYS B C 1
ATOM 3752 O O . CYS B 1 129 ? 17.188 22.984 -2.322 1 98.62 129 CYS B O 1
ATOM 3754 N N . THR B 1 130 ? 17.797 24.484 -0.702 1 97.75 130 THR B N 1
ATOM 3755 C CA . THR B 1 130 ? 19.188 24.016 -0.604 1 97.75 130 THR B CA 1
ATOM 3756 C C . THR B 1 130 ? 19.281 22.828 0.344 1 97.75 130 THR B C 1
ATOM 3758 O O . THR B 1 130 ? 18.359 22.578 1.136 1 97.75 130 THR B O 1
ATOM 3761 N N . SER B 1 131 ? 20.359 22.094 0.293 1 96.75 131 SER B N 1
ATOM 3762 C CA . SER B 1 131 ? 20.594 20.969 1.178 1 96.75 131 SER B CA 1
ATOM 3763 C C . SER B 1 131 ? 20.625 21.406 2.639 1 96.75 131 SER B C 1
ATOM 3765 O O . SER B 1 131 ? 20.188 20.656 3.523 1 96.75 131 SER B O 1
ATOM 3767 N N . GLU B 1 132 ? 21.141 22.547 2.857 1 97.38 132 GLU B N 1
ATOM 3768 C CA . GLU B 1 132 ? 21.219 23.078 4.215 1 97.38 132 GLU B CA 1
ATOM 3769 C C . GLU B 1 132 ? 19.844 23.344 4.793 1 97.38 132 GLU B C 1
ATOM 3771 O O . GLU B 1 132 ? 19.578 23.047 5.957 1 97.38 132 GLU B O 1
ATOM 3776 N N . GLN B 1 133 ? 18.953 23.906 3.969 1 98.44 133 GLN B N 1
ATOM 3777 C CA . GLN B 1 133 ? 17.578 24.172 4.395 1 98.44 133 GLN B CA 1
ATOM 3778 C C . GLN B 1 133 ? 16.859 22.875 4.73 1 98.44 133 GLN B C 1
ATOM 3780 O O . GLN B 1 133 ? 16.141 22.797 5.73 1 98.44 133 GLN B O 1
ATOM 3785 N N . ILE B 1 134 ? 17.062 21.891 3.924 1 98.44 134 ILE B N 1
ATOM 3786 C CA . ILE B 1 134 ? 16.422 20.594 4.109 1 98.44 134 ILE B CA 1
ATOM 3787 C C . ILE B 1 134 ? 16.922 19.938 5.387 1 98.44 134 ILE B C 1
ATOM 3789 O O . ILE B 1 134 ? 16.125 19.469 6.207 1 98.44 134 ILE B O 1
ATOM 3793 N N . GLU B 1 135 ? 18.188 19.938 5.59 1 97.75 135 GLU B N 1
ATOM 3794 C CA . GLU B 1 135 ? 18.781 19.344 6.781 1 97.75 135 GLU B CA 1
ATOM 3795 C C . GLU B 1 135 ? 18.281 20.031 8.047 1 97.75 135 GLU B C 1
ATOM 3797 O O . GLU B 1 135 ? 17.969 19.375 9.047 1 97.75 135 GLU B O 1
ATOM 3802 N N . GLU B 1 136 ? 18.281 21.297 7.98 1 98.25 136 GLU B N 1
ATOM 3803 C CA . GLU B 1 136 ? 17.797 22.062 9.125 1 98.25 136 GLU B CA 1
ATOM 3804 C C . GLU B 1 136 ? 16.359 21.719 9.469 1 98.25 136 GLU B C 1
ATOM 3806 O O . GLU B 1 136 ? 16.016 21.562 10.641 1 98.25 136 GLU B O 1
ATOM 3811 N N . ALA B 1 137 ? 15.516 21.594 8.477 1 98.62 137 ALA B N 1
ATOM 3812 C CA . ALA B 1 137 ? 14.102 21.297 8.688 1 98.62 137 ALA B CA 1
ATOM 3813 C C . ALA B 1 137 ? 13.922 19.891 9.281 1 98.62 137 ALA B C 1
ATOM 3815 O O . ALA B 1 137 ? 13.094 19.688 10.172 1 98.62 137 ALA B O 1
ATOM 3816 N N . HIS B 1 138 ? 14.672 18.922 8.797 1 98.69 138 HIS B N 1
ATOM 3817 C CA . HIS B 1 138 ? 14.594 17.578 9.344 1 98.69 138 HIS B CA 1
ATOM 3818 C C . HIS B 1 138 ? 15.078 17.547 10.789 1 98.69 138 HIS B C 1
ATOM 3820 O O . HIS B 1 138 ? 14.516 16.828 11.617 1 98.69 138 HIS B O 1
ATOM 3826 N N . GLU B 1 139 ? 16.125 18.312 11.07 1 98.56 139 GLU B N 1
ATOM 3827 C CA . GLU B 1 139 ? 16.578 18.453 12.445 1 98.56 139 GLU B CA 1
ATOM 3828 C C . GLU B 1 139 ? 15.508 19.078 13.328 1 98.56 139 GLU B C 1
ATOM 3830 O O . GLU B 1 139 ? 15.273 18.625 14.453 1 98.56 139 GLU B O 1
ATOM 3835 N N . TRP B 1 140 ? 14.898 20.047 12.805 1 98.56 140 TRP B N 1
ATOM 3836 C CA . TRP B 1 140 ? 13.844 20.75 13.531 1 98.56 140 TRP B CA 1
ATOM 3837 C C . TRP B 1 140 ? 12.695 19.797 13.867 1 98.56 140 TRP B C 1
ATOM 3839 O O . TRP B 1 140 ? 12.188 19.797 14.992 1 98.56 140 TRP B O 1
ATOM 3849 N N . VAL B 1 141 ? 12.273 18.984 12.93 1 98.5 141 VAL B N 1
ATOM 3850 C CA . VAL B 1 141 ? 11.156 18.062 13.094 1 98.5 141 VAL B CA 1
ATOM 3851 C C . VAL B 1 141 ? 11.492 17.031 14.18 1 98.5 141 VAL B C 1
ATOM 3853 O O . VAL B 1 141 ? 10.648 16.719 15.023 1 98.5 141 VAL B O 1
ATOM 3856 N N . VAL B 1 142 ? 12.695 16.547 14.203 1 98.69 142 VAL B N 1
ATOM 3857 C CA . VAL B 1 142 ? 13.125 15.555 15.188 1 98.69 142 VAL B CA 1
ATOM 3858 C C . VAL B 1 142 ? 13.133 16.188 16.578 1 98.69 142 VAL B C 1
ATOM 3860 O O . VAL B 1 142 ? 12.75 15.547 17.562 1 98.69 142 VAL B O 1
ATOM 3863 N N . ASN B 1 143 ? 13.43 17.469 16.609 1 98.19 143 ASN B N 1
ATOM 3864 C CA . ASN B 1 143 ? 13.648 18.109 17.906 1 98.19 143 ASN B CA 1
ATOM 3865 C C . ASN B 1 143 ? 12.414 18.891 18.359 1 98.19 143 ASN B C 1
ATOM 3867 O O . ASN B 1 143 ? 12.414 19.469 19.438 1 98.19 143 ASN B O 1
ATOM 3871 N N . ASN B 1 144 ? 11.367 18.906 17.594 1 98.38 144 ASN B N 1
ATOM 3872 C CA . ASN B 1 144 ? 10.164 19.656 17.969 1 98.38 144 ASN B CA 1
ATOM 3873 C C . ASN B 1 144 ? 9.195 18.781 18.75 1 98.38 144 ASN B C 1
ATOM 3875 O O . ASN B 1 144 ? 8.383 18.062 18.172 1 98.38 144 ASN B O 1
ATOM 3879 N N . ASP B 1 145 ? 9.125 19 20.031 1 98.12 145 ASP B N 1
ATOM 3880 C CA . ASP B 1 145 ? 8.352 18.141 20.922 1 98.12 145 ASP B CA 1
ATOM 3881 C C . ASP B 1 145 ? 6.852 18.281 20.672 1 98.12 145 ASP B C 1
ATOM 3883 O O . ASP B 1 145 ? 6.098 17.312 20.797 1 98.12 145 ASP B O 1
ATOM 3887 N N . ALA B 1 146 ? 6.457 19.469 20.344 1 98.25 146 ALA B N 1
ATOM 3888 C CA . ALA B 1 146 ? 5.035 19.672 20.094 1 98.25 146 ALA B CA 1
ATOM 3889 C C . ALA B 1 146 ? 4.574 18.906 18.859 1 98.25 146 ALA B C 1
ATOM 3891 O O . ALA B 1 146 ? 3.494 18.312 18.859 1 98.25 146 ALA B O 1
ATOM 3892 N N . LEU B 1 147 ? 5.363 18.953 17.828 1 98.44 147 LEU B N 1
ATOM 3893 C CA . LEU B 1 147 ? 5.074 18.188 16.625 1 98.44 147 LEU B CA 1
ATOM 3894 C C . LEU B 1 147 ? 5.082 16.688 16.906 1 98.44 147 LEU B C 1
ATOM 3896 O O . LEU B 1 147 ? 4.168 15.961 16.516 1 98.44 147 LEU B O 1
ATOM 3900 N N . GLN B 1 148 ? 6.074 16.219 17.656 1 98.75 148 GLN B N 1
ATOM 3901 C CA . GLN B 1 148 ? 6.238 14.805 18 1 98.75 148 GLN B CA 1
ATOM 3902 C C . GLN B 1 148 ? 5.055 14.297 18.812 1 98.75 148 GLN B C 1
ATOM 3904 O O . GLN B 1 148 ? 4.617 13.156 18.641 1 98.75 148 GLN B O 1
ATOM 3909 N N . ALA B 1 149 ? 4.539 15.086 19.672 1 98.69 149 ALA B N 1
ATOM 3910 C CA . ALA B 1 149 ? 3.496 14.688 20.609 1 98.69 149 ALA B CA 1
ATOM 3911 C C . ALA B 1 149 ? 2.227 14.266 19.875 1 98.69 149 ALA B C 1
ATOM 3913 O O . ALA B 1 149 ? 1.511 13.367 20.328 1 98.69 149 ALA B O 1
ATOM 3914 N N . ARG B 1 150 ? 1.93 14.883 18.781 1 98.19 150 ARG B N 1
ATOM 3915 C CA . ARG B 1 150 ? 0.73 14.562 18.016 1 98.19 150 ARG B CA 1
ATOM 3916 C C . ARG B 1 150 ? 0.812 13.164 17.422 1 98.19 150 ARG B C 1
ATOM 3918 O O . ARG B 1 150 ? -0.108 12.359 17.578 1 98.19 150 ARG B O 1
ATOM 3925 N N . ALA B 1 151 ? 1.974 12.875 16.766 1 98.19 151 ALA B N 1
ATOM 3926 C CA . ALA B 1 151 ? 2.174 11.547 16.203 1 98.19 151 ALA B CA 1
ATOM 3927 C C . ALA B 1 151 ? 2.219 10.492 17.312 1 98.19 151 ALA B C 1
ATOM 3929 O O . ALA B 1 151 ? 1.624 9.414 17.172 1 98.19 151 ALA B O 1
ATOM 3930 N N . LYS B 1 152 ? 2.881 10.82 18.453 1 98.56 152 LYS B N 1
ATOM 3931 C CA . LYS B 1 152 ? 3.021 9.898 19.562 1 98.56 152 LYS B CA 1
ATOM 3932 C C . LYS B 1 152 ? 1.669 9.594 20.203 1 98.56 152 LYS B C 1
ATOM 3934 O O . LYS B 1 152 ? 1.459 8.5 20.734 1 98.56 152 LYS B O 1
ATOM 3939 N N . ALA B 1 153 ? 0.771 10.492 20.094 1 98.62 153 ALA B N 1
ATOM 3940 C CA . ALA B 1 153 ? -0.548 10.32 20.703 1 98.62 153 ALA B CA 1
ATOM 3941 C C . ALA B 1 153 ? -1.401 9.352 19.891 1 98.62 153 ALA B C 1
ATOM 3943 O O . ALA B 1 153 ? -2.248 8.648 20.453 1 98.62 153 ALA B O 1
ATOM 3944 N N . VAL B 1 154 ? -1.209 9.258 18.578 1 98.62 154 VAL B N 1
ATOM 3945 C CA . VAL B 1 154 ? -2.117 8.5 17.734 1 98.62 154 VAL B CA 1
ATOM 3946 C C . VAL B 1 154 ? -1.583 7.082 17.531 1 98.62 154 VAL B C 1
ATOM 3948 O O . VAL B 1 154 ? -2.359 6.133 17.391 1 98.62 154 VAL B O 1
ATOM 3951 N N . ILE B 1 155 ? -0.27 6.82 17.578 1 98.69 155 ILE B N 1
ATOM 3952 C CA . ILE B 1 155 ? 0.389 5.582 17.172 1 98.69 155 ILE B CA 1
ATOM 3953 C C . ILE B 1 155 ? -0.071 4.434 18.078 1 98.69 155 ILE B C 1
ATOM 3955 O O . ILE B 1 155 ? -0.324 3.326 17.594 1 98.69 155 ILE B O 1
ATOM 3959 N N . PRO B 1 156 ? -0.302 4.668 19.422 1 98.38 156 PRO B N 1
ATOM 3960 C CA . PRO B 1 156 ? -0.743 3.555 20.266 1 98.38 156 PRO B CA 1
ATOM 3961 C C . PRO B 1 156 ? -2.1 2.994 19.844 1 98.38 156 PRO B C 1
ATOM 3963 O O . PRO B 1 156 ? -2.375 1.812 20.062 1 98.38 156 PRO B O 1
ATOM 3966 N N . TYR B 1 157 ? -2.889 3.797 19.25 1 98.62 157 TYR B N 1
ATOM 3967 C CA . TYR B 1 157 ? -4.188 3.32 18.781 1 98.62 157 TYR B CA 1
ATOM 3968 C C . TYR B 1 157 ? -4.055 2.574 17.453 1 98.62 157 TYR B C 1
ATOM 3970 O O . TYR B 1 157 ? -4.82 1.645 17.188 1 98.62 157 TYR B O 1
ATOM 3978 N N . TYR B 1 158 ? -3.074 2.986 16.594 1 98.31 158 TYR B N 1
ATOM 3979 C CA . TYR B 1 158 ? -2.807 2.227 15.383 1 98.31 158 TYR B CA 1
ATOM 3980 C C . TYR B 1 158 ? -2.467 0.777 15.703 1 98.31 158 TYR B C 1
ATOM 3982 O O . TYR B 1 158 ? -3.033 -0.147 15.117 1 98.31 158 TYR B O 1
ATOM 3990 N N . THR B 1 159 ? -1.599 0.569 16.672 1 95.19 159 THR B N 1
ATOM 3991 C CA . THR B 1 159 ? -0.98 -0.729 16.922 1 95.19 159 THR B CA 1
ATOM 3992 C C . THR B 1 159 ? -1.696 -1.465 18.047 1 95.19 159 THR B C 1
ATOM 3994 O O . THR B 1 159 ? -1.348 -2.602 18.375 1 95.19 159 THR B O 1
ATOM 3997 N N . GLY B 1 160 ? -2.664 -0.773 18.656 1 95.94 160 GLY B N 1
ATOM 3998 C CA . GLY B 1 160 ? -3.395 -1.381 19.766 1 95.94 160 GLY B CA 1
ATOM 3999 C C . GLY B 1 160 ? -4.316 -2.5 19.328 1 95.94 160 GLY B C 1
ATOM 4000 O O . GLY B 1 160 ? -4.359 -2.85 18.141 1 95.94 160 GLY B O 1
ATOM 4001 N N . ASN B 1 161 ? -5.117 -3.059 20.281 1 95.06 161 ASN B N 1
ATOM 4002 C CA . ASN B 1 161 ? -5.906 -4.266 20.031 1 95.06 161 ASN B CA 1
ATOM 4003 C C . ASN B 1 161 ? -7.379 -3.936 19.797 1 95.06 161 ASN B C 1
ATOM 4005 O O . ASN B 1 161 ? -8.203 -4.836 19.625 1 95.06 161 ASN B O 1
ATOM 4009 N N . ASP B 1 162 ? -7.758 -2.68 19.828 1 97.88 162 ASP B N 1
ATOM 4010 C CA . ASP B 1 162 ? -9.141 -2.271 19.578 1 97.88 162 ASP B CA 1
ATOM 4011 C C . ASP B 1 162 ? -9.305 -1.755 18.156 1 97.88 162 ASP B C 1
ATOM 4013 O O . ASP B 1 162 ? -8.961 -0.607 17.859 1 97.88 162 ASP B O 1
ATOM 4017 N N . PRO B 1 163 ? -9.922 -2.541 17.312 1 97.62 163 PRO B N 1
ATOM 4018 C CA . PRO B 1 163 ? -10.016 -2.154 15.898 1 97.62 163 PRO B CA 1
ATOM 4019 C C . PRO B 1 163 ? -10.844 -0.885 15.695 1 97.62 163 PRO B C 1
ATOM 4021 O O . PRO B 1 163 ? -10.609 -0.14 14.742 1 97.62 163 PRO B O 1
ATOM 4024 N N . LEU B 1 164 ? -11.797 -0.6 16.562 1 98.5 164 LEU B N 1
ATOM 4025 C CA . LEU B 1 164 ? -12.617 0.6 16.438 1 98.5 164 LEU B CA 1
ATOM 4026 C C . LEU B 1 164 ? -11.805 1.852 16.734 1 98.5 164 LEU B C 1
ATOM 4028 O O . LEU B 1 164 ? -11.844 2.828 15.992 1 98.5 164 LEU B O 1
ATOM 4032 N N . LYS B 1 165 ? -11.031 1.797 17.812 1 98.75 165 LYS B N 1
ATOM 4033 C CA . LYS B 1 165 ? -10.18 2.932 18.156 1 98.75 165 LYS B CA 1
ATOM 4034 C C . LYS B 1 165 ? -9.086 3.137 17.125 1 98.75 165 LYS B C 1
ATOM 4036 O O . LYS B 1 165 ? -8.695 4.27 16.828 1 98.75 165 LYS B O 1
ATOM 4041 N N . SER B 1 166 ? -8.641 1.997 16.578 1 98.75 166 SER B N 1
ATOM 4042 C CA . SER B 1 166 ? -7.656 2.08 15.508 1 98.75 166 SER B CA 1
ATOM 4043 C C . SER B 1 166 ? -8.234 2.783 14.281 1 98.75 166 SER B C 1
ATOM 4045 O O . SER B 1 166 ? -7.555 3.6 13.656 1 98.75 166 SER B O 1
ATOM 4047 N N . LYS B 1 167 ? -9.438 2.479 13.938 1 98.81 167 LYS B N 1
ATOM 4048 C CA . LYS B 1 167 ? -10.109 3.098 12.797 1 98.81 167 LYS B CA 1
ATOM 4049 C C . LYS B 1 167 ? -10.289 4.598 13.016 1 98.81 167 LYS B C 1
ATOM 4051 O O . LYS B 1 167 ? -10.133 5.391 12.086 1 98.81 167 LYS B O 1
ATOM 4056 N N . VAL B 1 168 ? -10.578 5.023 14.227 1 98.88 168 VAL B N 1
ATOM 4057 C CA . VAL B 1 168 ? -10.711 6.434 14.57 1 98.88 168 VAL B CA 1
ATOM 4058 C C . VAL B 1 168 ? -9.375 7.141 14.375 1 98.88 168 VAL B C 1
ATOM 4060 O O . VAL B 1 168 ? -9.312 8.219 13.773 1 98.88 168 VAL B O 1
ATOM 4063 N N . ALA B 1 169 ? -8.336 6.492 14.859 1 98.75 169 ALA B N 1
ATOM 4064 C CA . ALA B 1 169 ? -7 7.059 14.719 1 98.75 169 ALA B CA 1
ATOM 4065 C C . ALA B 1 169 ? -6.617 7.199 13.242 1 98.75 169 ALA B C 1
ATOM 4067 O O . ALA B 1 169 ? -6.031 8.211 12.844 1 98.75 169 ALA B O 1
ATOM 4068 N N . ALA B 1 170 ? -7.027 6.176 12.461 1 98.5 170 ALA B N 1
ATOM 4069 C CA . ALA B 1 170 ? -6.734 6.211 11.031 1 98.5 170 ALA B CA 1
ATOM 4070 C C . ALA B 1 170 ? -7.484 7.344 10.336 1 98.5 170 ALA B C 1
ATOM 4072 O O . ALA B 1 170 ? -6.992 7.926 9.367 1 98.5 170 ALA B O 1
ATOM 4073 N N . ALA B 1 171 ? -8.633 7.688 10.82 1 98.75 171 ALA B N 1
ATOM 4074 C CA . ALA B 1 171 ? -9.453 8.742 10.242 1 98.75 171 ALA B CA 1
ATOM 4075 C C . ALA B 1 171 ? -8.977 10.125 10.688 1 98.75 171 ALA B C 1
ATOM 4077 O O . ALA B 1 171 ? -9.07 11.094 9.938 1 98.75 171 ALA B O 1
ATOM 4078 N N . ILE B 1 172 ? -8.398 10.227 11.852 1 98.62 172 ILE B N 1
ATOM 4079 C CA . ILE B 1 172 ? -8.148 11.539 12.445 1 98.62 172 ILE B CA 1
ATOM 4080 C C . ILE B 1 172 ? -6.906 12.156 11.805 1 98.62 172 ILE B C 1
ATOM 4082 O O . ILE B 1 172 ? -6.824 13.383 11.656 1 98.62 172 ILE B O 1
ATOM 4086 N N . MET B 1 173 ? -5.957 11.328 11.375 1 98.38 173 MET B N 1
ATOM 4087 C CA . MET B 1 173 ? -4.754 11.852 10.734 1 98.38 173 MET B CA 1
ATOM 4088 C C . MET B 1 173 ? -5.105 12.609 9.453 1 98.38 173 MET B C 1
ATOM 4090 O O . MET B 1 173 ? -4.895 13.82 9.367 1 98.38 173 MET B O 1
ATOM 4094 N N . PRO B 1 174 ? -5.77 11.961 8.508 1 98.38 174 PRO B N 1
ATOM 4095 C CA . PRO B 1 174 ? -6.109 12.711 7.289 1 98.38 174 PRO B CA 1
ATOM 4096 C C . PRO B 1 174 ? -7.266 13.68 7.5 1 98.38 174 PRO B C 1
ATOM 4098 O O . PRO B 1 174 ? -7.508 14.547 6.656 1 98.38 174 PRO B O 1
ATOM 4101 N N . GLY B 1 175 ? -7.934 13.617 8.602 1 98.06 175 GLY B N 1
ATOM 4102 C CA . GLY B 1 175 ? -9.133 14.422 8.789 1 98.06 175 GLY B CA 1
ATOM 4103 C C . GLY B 1 175 ? -8.898 15.641 9.664 1 98.06 175 GLY B C 1
ATOM 4104 O O . GLY B 1 175 ? -9.703 16.578 9.656 1 98.06 175 GLY B O 1
ATOM 4105 N N . PHE B 1 176 ? -7.766 15.633 10.398 1 98.44 176 PHE B N 1
ATOM 4106 C CA . PHE B 1 176 ? -7.578 16.734 11.336 1 98.44 176 PHE B CA 1
ATOM 4107 C C . PHE B 1 176 ? -6.105 17.094 11.469 1 98.44 176 PHE B C 1
ATOM 4109 O O . PHE B 1 176 ? -5.711 18.234 11.211 1 98.44 176 PHE B O 1
ATOM 4116 N N . LEU B 1 177 ? -5.23 16.188 11.672 1 97.94 177 LEU B N 1
ATOM 4117 C CA . LEU B 1 177 ? -3.877 16.438 12.164 1 97.94 177 LEU B CA 1
ATOM 4118 C C . LEU B 1 177 ? -3.023 17.094 11.078 1 97.94 177 LEU B C 1
ATOM 4120 O O . LEU B 1 177 ? -1.981 17.688 11.375 1 97.94 177 LEU B O 1
ATOM 4124 N N . LEU B 1 178 ? -3.445 17.016 9.844 1 97.31 178 LEU B N 1
ATOM 4125 C CA . LEU B 1 178 ? -2.633 17.547 8.758 1 97.31 178 LEU B CA 1
ATOM 4126 C C . LEU B 1 178 ? -3.047 18.984 8.422 1 97.31 178 LEU B C 1
ATOM 4128 O O . LEU B 1 178 ? -2.287 19.719 7.789 1 97.31 178 LEU B O 1
ATOM 4132 N N . TYR B 1 179 ? -4.133 19.422 8.828 1 96.38 179 TYR B N 1
ATOM 4133 C CA . TYR B 1 179 ? -4.781 20.594 8.234 1 96.38 179 TYR B CA 1
ATOM 4134 C C . TYR B 1 179 ? -4.207 21.891 8.797 1 96.38 179 TYR B C 1
ATOM 4136 O O . TYR B 1 179 ? -4.242 22.922 8.133 1 96.38 179 TYR B O 1
ATOM 4144 N N . GLY B 1 180 ? -3.646 21.859 10.031 1 96.75 180 GLY B N 1
ATOM 4145 C CA . GLY B 1 180 ? -2.895 23.016 10.477 1 96.75 180 GLY B CA 1
ATOM 4146 C C . GLY B 1 180 ? -1.751 23.375 9.547 1 96.75 180 GLY B C 1
ATOM 4147 O O . GLY B 1 180 ? -1.495 24.562 9.297 1 96.75 180 GLY B O 1
ATOM 4148 N N . GLY B 1 181 ? -1.102 22.281 9.047 1 97.5 181 GLY B N 1
ATOM 4149 C CA . GLY B 1 181 ? -0.03 22.484 8.086 1 97.5 181 GLY B CA 1
ATOM 4150 C C . GLY B 1 181 ? -0.53 22.844 6.699 1 97.5 181 GLY B C 1
ATOM 4151 O O . GLY B 1 181 ? 0.085 23.656 6.008 1 97.5 181 GLY B O 1
ATOM 4152 N N . PHE B 1 182 ? -1.642 22.375 6.32 1 97.19 182 PHE B N 1
ATOM 4153 C CA . PHE B 1 182 ? -2.193 22.578 4.988 1 97.19 182 PHE B CA 1
ATOM 4154 C C . PHE B 1 182 ? -2.689 24.016 4.828 1 97.19 182 PHE B C 1
ATOM 4156 O O . PHE B 1 182 ? -2.916 24.484 3.709 1 97.19 182 PHE B O 1
ATOM 4163 N N . TYR B 1 183 ? -2.859 24.75 5.938 1 97.56 183 TYR B N 1
ATOM 4164 C CA . TYR B 1 183 ? -3.32 26.125 5.84 1 97.56 183 TYR B CA 1
ATOM 4165 C C . TYR B 1 183 ? -2.307 26.984 5.094 1 97.56 183 TYR B C 1
ATOM 4167 O O . TYR B 1 183 ? -2.682 27.844 4.281 1 97.56 183 TYR B O 1
ATOM 4175 N N . LEU B 1 184 ? -1.07 26.766 5.293 1 98.19 184 LEU B N 1
ATOM 4176 C CA . LEU B 1 184 ? 0.015 27.641 4.852 1 98.19 184 LEU B CA 1
ATOM 4177 C C . LEU B 1 184 ? 0.068 27.703 3.328 1 98.19 184 LEU B C 1
ATOM 4179 O O . LEU B 1 184 ? 0.075 28.797 2.752 1 98.19 184 LEU B O 1
ATOM 4183 N N . PRO B 1 185 ? 0.097 26.578 2.611 1 97.81 185 PRO B N 1
ATOM 4184 C CA . PRO B 1 185 ? 0.184 26.672 1.153 1 97.81 185 PRO B CA 1
ATOM 4185 C C . PRO B 1 185 ? -1.03 27.359 0.537 1 97.81 185 PRO B C 1
ATOM 4187 O O . PRO B 1 185 ? -0.904 28.062 -0.477 1 97.81 185 PRO B O 1
ATOM 4190 N N . PHE B 1 186 ? -2.137 27.266 1.132 1 96.31 186 PHE B N 1
ATOM 4191 C CA . PHE B 1 186 ? -3.324 27.906 0.584 1 96.31 186 PHE B CA 1
ATOM 4192 C C . PHE B 1 186 ? -3.338 29.391 0.921 1 96.31 186 PHE B C 1
ATOM 4194 O O . PHE B 1 186 ? -3.818 30.219 0.133 1 96.31 186 PHE B O 1
ATOM 4201 N N . TYR B 1 187 ? -2.822 29.719 2.111 1 97.38 187 TYR B N 1
ATOM 4202 C CA . TYR B 1 187 ? -2.594 31.109 2.451 1 97.38 187 TYR B CA 1
ATOM 4203 C C . TYR B 1 187 ? -1.674 31.781 1.434 1 97.38 187 TYR B C 1
ATOM 4205 O O . TYR B 1 187 ? -1.959 32.875 0.956 1 97.38 187 TYR B O 1
ATOM 4213 N N . LEU B 1 188 ? -0.605 31.125 1.101 1 97.94 188 LEU B N 1
ATOM 4214 C CA . LEU B 1 188 ? 0.378 31.641 0.157 1 97.94 188 LEU B CA 1
ATOM 4215 C C . LEU B 1 188 ? -0.211 31.734 -1.246 1 97.94 188 LEU B C 1
ATOM 4217 O O . LEU B 1 188 ? -0.033 32.75 -1.935 1 97.94 188 LEU B O 1
ATOM 4221 N N . ALA B 1 189 ? -0.93 30.719 -1.629 1 96.56 189 ALA B N 1
ATOM 4222 C CA . ALA B 1 189 ? -1.539 30.703 -2.957 1 96.56 189 ALA B CA 1
ATOM 4223 C C . ALA B 1 189 ? -2.543 31.844 -3.111 1 96.56 189 ALA B C 1
ATOM 4225 O O . ALA B 1 189 ? -2.641 32.469 -4.18 1 96.56 189 ALA B O 1
ATOM 4226 N N . ALA B 1 190 ? -3.283 32.125 -2.098 1 96 190 ALA B N 1
ATOM 4227 C CA . ALA B 1 190 ? -4.25 33.219 -2.105 1 96 190 ALA B CA 1
ATOM 4228 C C . ALA B 1 190 ? -3.559 34.562 -2.322 1 96 190 ALA B C 1
ATOM 4230 O O . ALA B 1 190 ? -4.191 35.531 -2.752 1 96 190 ALA B O 1
ATOM 4231 N N . ARG B 1 191 ? -2.324 34.594 -2.193 1 96.31 191 ARG B N 1
ATOM 4232 C CA . ARG B 1 191 ? -1.534 35.812 -2.332 1 96.31 191 ARG B CA 1
ATOM 4233 C C . ARG B 1 191 ? -0.586 35.719 -3.521 1 96.31 191 ARG B C 1
ATOM 4235 O O . ARG B 1 191 ? 0.384 36.469 -3.611 1 96.31 191 ARG B O 1
ATOM 4242 N N . GLY B 1 192 ? -0.807 34.688 -4.332 1 96.12 192 GLY B N 1
ATOM 4243 C CA . GLY B 1 192 ? -0.093 34.531 -5.59 1 96.12 192 GLY B CA 1
ATOM 4244 C C . GLY B 1 192 ? 1.299 33.969 -5.422 1 96.12 192 GLY B C 1
ATOM 4245 O O . GLY B 1 192 ? 2.176 34.188 -6.258 1 96.12 192 GLY B O 1
ATOM 4246 N N . LYS B 1 193 ? 1.52 33.281 -4.289 1 98.19 193 LYS B N 1
ATOM 4247 C CA . LYS B 1 193 ? 2.84 32.688 -4.035 1 98.19 193 LYS B CA 1
ATOM 4248 C C . LYS B 1 193 ? 2.816 31.172 -4.172 1 98.19 193 LYS B C 1
ATOM 4250 O O . LYS B 1 193 ? 1.901 30.516 -3.67 1 98.19 193 LYS B O 1
ATOM 4255 N N . LEU B 1 194 ? 3.787 30.625 -4.938 1 98.5 194 LEU B N 1
ATOM 4256 C CA . LEU B 1 194 ? 4.059 29.188 -5.066 1 98.5 194 LEU B CA 1
ATOM 4257 C C . LEU B 1 194 ? 2.824 28.453 -5.559 1 98.5 194 LEU B C 1
ATOM 4259 O O . LEU B 1 194 ? 2.396 27.469 -4.941 1 98.5 194 LEU B O 1
ATOM 4263 N N . PRO B 1 195 ? 2.299 28.781 -6.66 1 97.25 195 PRO B N 1
ATOM 4264 C CA . PRO B 1 195 ? 1.053 28.188 -7.137 1 97.25 195 PRO B CA 1
ATOM 4265 C C . PRO B 1 195 ? 1.209 26.703 -7.484 1 97.25 195 PRO B C 1
ATOM 4267 O O . PRO B 1 195 ? 0.283 25.922 -7.277 1 97.25 195 PRO B O 1
ATOM 4270 N N . ASN B 1 196 ? 2.35 26.281 -8.031 1 98 196 ASN B N 1
ATOM 4271 C CA . ASN B 1 196 ? 2.541 24.875 -8.406 1 98 196 ASN B CA 1
ATOM 4272 C C . ASN B 1 196 ? 2.727 23.984 -7.18 1 98 196 ASN B C 1
ATOM 4274 O O . ASN B 1 196 ? 2.271 22.844 -7.164 1 98 196 ASN B O 1
ATOM 4278 N N . THR B 1 197 ? 3.396 24.516 -6.168 1 98.44 197 THR B N 1
ATOM 4279 C CA . THR B 1 197 ? 3.453 23.844 -4.875 1 98.44 197 THR B CA 1
ATOM 4280 C C . THR B 1 197 ? 2.049 23.641 -4.312 1 98.44 197 THR B C 1
ATOM 4282 O O . THR B 1 197 ? 1.719 22.547 -3.838 1 98.44 197 THR B O 1
ATOM 4285 N N . ALA B 1 198 ? 1.242 24.641 -4.434 1 97.56 198 ALA B N 1
ATOM 4286 C CA . ALA B 1 198 ? -0.135 24.547 -3.957 1 97.56 198 ALA B CA 1
ATOM 4287 C C . ALA B 1 198 ? -0.91 23.484 -4.73 1 97.56 198 ALA B C 1
ATOM 4289 O O . ALA B 1 198 ? -1.781 22.812 -4.172 1 97.56 198 ALA B O 1
ATOM 4290 N N . ASP B 1 199 ? -0.589 23.297 -6.012 1 97.06 199 ASP B N 1
ATOM 4291 C CA . ASP B 1 199 ? -1.236 22.266 -6.816 1 97.06 199 ASP B CA 1
ATOM 4292 C C . ASP B 1 199 ? -0.952 20.875 -6.254 1 97.06 199 ASP B C 1
ATOM 4294 O O . ASP B 1 199 ? -1.843 20.016 -6.211 1 97.06 199 ASP B O 1
ATOM 4298 N N . ILE B 1 200 ? 0.246 20.641 -5.828 1 98.12 200 ILE B N 1
ATOM 4299 C CA . ILE B 1 200 ? 0.605 19.375 -5.207 1 98.12 200 ILE B CA 1
ATOM 4300 C C . ILE B 1 200 ? -0.217 19.172 -3.936 1 98.12 200 ILE B C 1
ATOM 4302 O O . ILE B 1 200 ? -0.764 18.078 -3.709 1 98.12 200 ILE B O 1
ATOM 4306 N N . ILE B 1 201 ? -0.346 20.203 -3.141 1 98.19 201 ILE B N 1
ATOM 4307 C CA . ILE B 1 201 ? -1.062 20.094 -1.873 1 98.19 201 ILE B CA 1
ATOM 4308 C C . ILE B 1 201 ? -2.547 19.859 -2.137 1 98.19 201 ILE B C 1
ATOM 4310 O O . ILE B 1 201 ? -3.205 19.125 -1.396 1 98.19 201 ILE B O 1
ATOM 4314 N N . ARG B 1 202 ? -3.051 20.453 -3.199 1 96.69 202 ARG B N 1
ATOM 4315 C CA . ARG B 1 202 ? -4.445 20.203 -3.561 1 96.69 202 ARG B CA 1
ATOM 4316 C C . ARG B 1 202 ? -4.676 18.75 -3.92 1 96.69 202 ARG B C 1
ATOM 4318 O O . ARG B 1 202 ? -5.703 18.172 -3.562 1 96.69 202 ARG B O 1
ATOM 4325 N N . LEU B 1 203 ? -3.76 18.156 -4.672 1 97.31 203 LEU B N 1
ATOM 4326 C CA . LEU B 1 203 ? -3.863 16.75 -5.012 1 97.31 203 LEU B CA 1
ATOM 4327 C C . LEU B 1 203 ? -3.799 15.883 -3.758 1 97.31 203 LEU B C 1
ATOM 4329 O O . LEU B 1 203 ? -4.551 14.914 -3.627 1 97.31 203 LEU B O 1
ATOM 4333 N N . ILE B 1 204 ? -2.924 16.234 -2.781 1 98.38 204 ILE B N 1
ATOM 4334 C CA . ILE B 1 204 ? -2.83 15.531 -1.509 1 98.38 204 ILE B CA 1
ATOM 4335 C C . ILE B 1 204 ? -4.156 15.641 -0.757 1 98.38 204 ILE B C 1
ATOM 4337 O O . ILE B 1 204 ? -4.672 14.641 -0.253 1 98.38 204 ILE B O 1
ATOM 4341 N N . LEU B 1 205 ? -4.68 16.812 -0.743 1 96.88 205 LEU B N 1
ATOM 4342 C CA . LEU B 1 205 ? -5.926 17.047 -0.027 1 96.88 205 LEU B CA 1
ATOM 4343 C C . LEU B 1 205 ? -7.066 16.234 -0.642 1 96.88 205 LEU B C 1
ATOM 4345 O O . LEU B 1 205 ? -7.91 15.703 0.078 1 96.88 205 LEU B O 1
ATOM 4349 N N . ARG B 1 206 ? -7.105 16.203 -1.967 1 95.81 206 ARG B N 1
ATOM 4350 C CA . ARG B 1 206 ? -8.109 15.398 -2.656 1 95.81 206 ARG B CA 1
ATOM 4351 C C . ARG B 1 206 ? -8.094 13.953 -2.158 1 95.81 206 ARG B C 1
ATOM 4353 O O . ARG B 1 206 ? -9.148 13.375 -1.896 1 95.81 206 ARG B O 1
ATOM 4360 N N . ASP B 1 207 ? -6.973 13.414 -1.999 1 97.94 207 ASP B N 1
ATOM 4361 C CA . ASP B 1 207 ? -6.828 12.047 -1.501 1 97.94 207 ASP B CA 1
ATOM 4362 C C . ASP B 1 207 ? -7.246 11.953 -0.036 1 97.94 207 ASP B C 1
ATOM 4364 O O . ASP B 1 207 ? -7.941 11.016 0.356 1 97.94 207 ASP B O 1
ATOM 4368 N N . LYS B 1 208 ? -6.816 12.977 0.79 1 97.94 208 LYS B N 1
ATOM 4369 C CA . LYS B 1 208 ? -7.055 12.945 2.23 1 97.94 208 LYS B CA 1
ATOM 4370 C C . LYS B 1 208 ? -8.547 12.961 2.537 1 97.94 208 LYS B C 1
ATOM 4372 O O . LYS B 1 208 ? -8.992 12.352 3.514 1 97.94 208 LYS B O 1
ATOM 4377 N N . VAL B 1 209 ? -9.242 13.625 1.712 1 96.5 209 VAL B N 1
ATOM 4378 C CA . VAL B 1 209 ? -10.688 13.688 1.899 1 96.5 209 VAL B CA 1
ATOM 4379 C C . VAL B 1 209 ? -11.281 12.281 1.782 1 96.5 209 VAL B C 1
ATOM 4381 O O . VAL B 1 209 ? -12.109 11.883 2.602 1 96.5 209 VAL B O 1
ATOM 4384 N N . ILE B 1 210 ? -10.852 11.516 0.82 1 98.25 210 ILE B N 1
ATOM 4385 C CA . ILE B 1 210 ? -11.352 10.156 0.613 1 98.25 210 ILE B CA 1
ATOM 4386 C C . ILE B 1 210 ? -10.867 9.25 1.746 1 98.25 210 ILE B C 1
ATOM 4388 O O . ILE B 1 210 ? -11.633 8.422 2.248 1 98.25 210 ILE B O 1
ATOM 4392 N N . HIS B 1 211 ? -9.602 9.414 2.186 1 98.81 211 HIS B N 1
ATOM 4393 C CA . HIS B 1 211 ? -9.047 8.594 3.26 1 98.81 211 HIS B CA 1
ATOM 4394 C C . HIS B 1 211 ? -9.836 8.773 4.551 1 98.81 211 HIS B C 1
ATOM 4396 O O . HIS B 1 211 ? -10.195 7.793 5.207 1 98.81 211 HIS B O 1
ATOM 4402 N N . ASN B 1 212 ? -10.102 10.047 4.848 1 98.69 212 ASN B N 1
ATOM 4403 C CA . ASN B 1 212 ? -10.875 10.352 6.047 1 98.69 212 ASN B CA 1
ATOM 4404 C C . ASN B 1 212 ? -12.297 9.797 5.945 1 98.69 212 ASN B C 1
ATOM 4406 O O . ASN B 1 212 ? -12.773 9.133 6.863 1 98.69 212 ASN B O 1
ATOM 4410 N N . TYR B 1 213 ? -12.93 10.031 4.855 1 98.44 213 TYR B N 1
ATOM 4411 C CA . TYR B 1 213 ? -14.297 9.586 4.645 1 98.44 213 TYR B CA 1
ATOM 4412 C C . TYR B 1 213 ? -14.414 8.07 4.805 1 98.44 213 TYR B C 1
ATOM 4414 O O . TYR B 1 213 ? -15.273 7.582 5.539 1 98.44 213 TYR B O 1
ATOM 4422 N N . TYR B 1 214 ? -13.609 7.375 4.109 1 98.88 214 TYR B N 1
ATOM 4423 C CA . TYR B 1 214 ? -13.727 5.922 4.055 1 98.88 214 TYR B CA 1
ATOM 4424 C C . TYR B 1 214 ? -13.492 5.305 5.43 1 98.88 214 TYR B C 1
ATOM 4426 O O . TYR B 1 214 ? -14.234 4.41 5.852 1 98.88 214 TYR B O 1
ATOM 4434 N N . SER B 1 215 ? -12.422 5.762 6.145 1 98.88 215 SER B N 1
ATOM 4435 C CA . SER B 1 215 ? -12.164 5.254 7.492 1 98.88 215 SER B CA 1
ATOM 4436 C C . SER B 1 215 ? -13.328 5.578 8.43 1 98.88 215 SER B C 1
ATOM 4438 O O . SER B 1 215 ? -13.711 4.746 9.258 1 98.88 215 SER B O 1
ATOM 4440 N N . GLY B 1 216 ? -13.852 6.762 8.273 1 98.81 216 GLY B N 1
ATOM 4441 C CA . GLY B 1 216 ? -15.031 7.117 9.055 1 98.81 216 GLY B CA 1
ATOM 4442 C C . GLY B 1 216 ? -16.234 6.25 8.75 1 98.81 216 GLY B C 1
ATOM 4443 O O . GLY B 1 216 ? -16.938 5.805 9.664 1 98.81 216 GLY B O 1
ATOM 4444 N N . TYR B 1 217 ? -16.469 6.008 7.457 1 98.75 217 TYR B N 1
ATOM 4445 C CA . TYR B 1 217 ? -17.578 5.16 7.012 1 98.75 217 TYR B CA 1
ATOM 4446 C C . TYR B 1 217 ? -17.469 3.76 7.602 1 98.75 217 TYR B C 1
ATOM 4448 O O . TYR B 1 217 ? -18.438 3.217 8.117 1 98.75 217 TYR B O 1
ATOM 4456 N N . LYS B 1 218 ? -16.281 3.172 7.559 1 98.88 218 LYS B N 1
ATOM 4457 C CA . LYS B 1 218 ? -16.078 1.82 8.07 1 98.88 218 LYS B CA 1
ATOM 4458 C C . LYS B 1 218 ? -16.25 1.78 9.594 1 98.88 218 LYS B C 1
ATOM 4460 O O . LYS B 1 218 ? -16.734 0.793 10.141 1 98.88 218 LYS B O 1
ATOM 4465 N N . TYR B 1 219 ? -15.773 2.861 10.266 1 98.88 219 TYR B N 1
ATOM 4466 C CA . TYR B 1 219 ? -16.016 2.982 11.703 1 98.88 219 TYR B CA 1
ATOM 4467 C C . TYR B 1 219 ? -17.5 2.961 12.008 1 98.88 219 TYR B C 1
ATOM 4469 O O . TYR B 1 219 ? -17.953 2.227 12.891 1 98.88 219 TYR B O 1
ATOM 4477 N N . GLN B 1 220 ? -18.328 3.75 11.281 1 98.69 220 GLN B N 1
ATOM 4478 C CA . GLN B 1 220 ? -19.766 3.82 11.484 1 98.69 220 GLN B CA 1
ATOM 4479 C C . GLN B 1 220 ? -20.406 2.449 11.32 1 98.69 220 GLN B C 1
ATOM 4481 O O . GLN B 1 220 ? -21.266 2.059 12.125 1 98.69 220 GLN B O 1
ATOM 4486 N N . LEU B 1 221 ? -20.031 1.721 10.266 1 98.38 221 LEU B N 1
ATOM 4487 C CA . LEU B 1 221 ? -20.609 0.404 10 1 98.38 221 LEU B CA 1
ATOM 4488 C C . LEU B 1 221 ? -20.375 -0.536 11.18 1 98.38 221 LEU B C 1
ATOM 4490 O O . LEU B 1 221 ? -21.266 -1.297 11.555 1 98.38 221 LEU B O 1
ATOM 4494 N N . ALA B 1 222 ? -19.188 -0.438 11.758 1 98.19 222 ALA B N 1
ATOM 4495 C CA . ALA B 1 222 ? -18.828 -1.338 12.859 1 98.19 222 ALA B CA 1
ATOM 4496 C C . ALA B 1 222 ? -19.531 -0.932 14.148 1 98.19 222 ALA B C 1
ATOM 4498 O O . ALA B 1 222 ? -20.047 -1.784 14.875 1 98.19 222 ALA B O 1
ATOM 4499 N N . VAL B 1 223 ? -19.562 0.361 14.422 1 98.06 223 VAL B N 1
ATOM 4500 C CA . VAL B 1 223 ? -20.078 0.858 15.695 1 98.06 223 VAL B CA 1
ATOM 4501 C C . VAL B 1 223 ? -21.594 0.663 15.742 1 98.06 223 VAL B C 1
ATOM 4503 O O . VAL B 1 223 ? -22.156 0.377 16.797 1 98.06 223 VAL B O 1
ATOM 4506 N N . LYS B 1 224 ? -22.25 0.752 14.602 1 97.19 224 LYS B N 1
ATOM 4507 C CA . LYS B 1 224 ? -23.703 0.62 14.523 1 97.19 224 LYS B CA 1
ATOM 4508 C C . LYS B 1 224 ? -24.156 -0.768 14.969 1 97.19 224 LYS B C 1
ATOM 4510 O O . LYS B 1 224 ? -25.297 -0.947 15.391 1 97.19 224 LYS B O 1
ATOM 4515 N N . LYS B 1 225 ? -23.312 -1.755 14.875 1 97.25 225 LYS B N 1
ATOM 4516 C CA . LYS B 1 225 ? -23.641 -3.137 15.211 1 97.25 225 LYS B CA 1
ATOM 4517 C C . LYS B 1 225 ? -23.5 -3.395 16.703 1 97.25 225 LYS B C 1
ATOM 4519 O O . LYS B 1 225 ? -23.906 -4.441 17.203 1 97.25 225 LYS B O 1
ATOM 4524 N N . LEU B 1 226 ? -23 -2.404 17.469 1 97.94 226 LEU B N 1
ATOM 4525 C CA . LEU B 1 226 ? -22.719 -2.582 18.891 1 97.94 226 LEU B CA 1
ATOM 4526 C C . LEU B 1 226 ? -23.938 -2.217 19.734 1 97.94 226 LEU B C 1
ATOM 4528 O O . LEU B 1 226 ? -24.859 -1.566 19.25 1 97.94 226 LEU B O 1
ATOM 4532 N N . ALA B 1 227 ? -23.891 -2.713 21.016 1 98.06 227 ALA B N 1
ATOM 4533 C CA . ALA B 1 227 ? -24.922 -2.32 21.984 1 98.06 227 ALA B CA 1
ATOM 4534 C C . ALA B 1 227 ? -24.875 -0.821 22.25 1 98.06 227 ALA B C 1
ATOM 4536 O O . ALA B 1 227 ? -23.812 -0.198 22.141 1 98.06 227 ALA B O 1
ATOM 4537 N N . PRO B 1 228 ? -25.969 -0.222 22.594 1 97.88 228 PRO B N 1
ATOM 4538 C CA . PRO B 1 228 ? -26.031 1.224 22.812 1 97.88 228 PRO B CA 1
ATOM 4539 C C . PRO B 1 228 ? -25 1.719 23.812 1 97.88 228 PRO B C 1
ATOM 4541 O O . PRO B 1 228 ? -24.406 2.789 23.625 1 97.88 228 PRO B O 1
ATOM 4544 N N . ALA B 1 229 ? -24.766 0.958 24.812 1 98.06 229 ALA B N 1
ATOM 4545 C CA . ALA B 1 229 ? -23.797 1.361 25.828 1 98.06 229 ALA B CA 1
ATOM 4546 C C . ALA B 1 229 ? -22.391 1.471 25.219 1 98.06 229 ALA B C 1
ATOM 4548 O O . ALA B 1 229 ? -21.641 2.395 25.547 1 98.06 229 ALA B O 1
ATOM 4549 N N . LYS B 1 230 ? -22.062 0.517 24.344 1 97.88 230 LYS B N 1
ATOM 4550 C CA . LYS B 1 230 ? -20.75 0.528 23.703 1 97.88 230 LYS B CA 1
ATOM 4551 C C . LYS B 1 230 ? -20.656 1.646 22.672 1 97.88 230 LYS B C 1
ATOM 4553 O O . LYS B 1 230 ? -19.594 2.225 22.469 1 97.88 230 LYS B O 1
ATOM 4558 N N . GLN B 1 231 ? -21.781 1.911 22.031 1 98.44 231 GLN B N 1
ATOM 4559 C CA . GLN B 1 231 ? -21.828 3.047 21.109 1 98.44 231 GLN B CA 1
ATOM 4560 C C . GLN B 1 231 ? -21.547 4.355 21.844 1 98.44 231 GLN B C 1
ATOM 4562 O O . GLN B 1 231 ? -20.781 5.191 21.359 1 98.44 231 GLN B O 1
ATOM 4567 N N . ALA B 1 232 ? -22.109 4.523 22.969 1 98.44 232 ALA B N 1
ATOM 4568 C CA . ALA B 1 232 ? -21.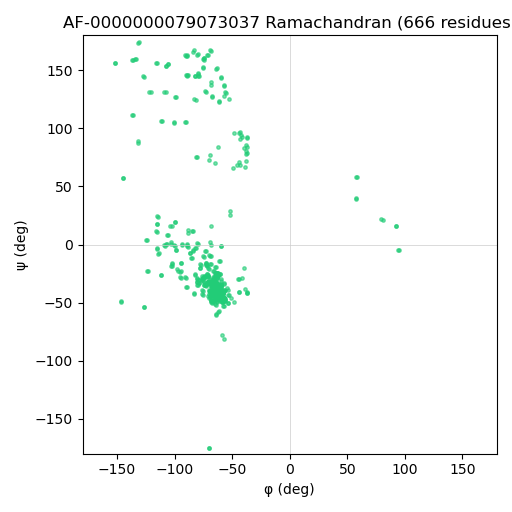906 5.73 23.766 1 98.44 232 ALA B CA 1
ATOM 4569 C C . ALA B 1 232 ? -20.453 5.836 24.25 1 98.44 232 ALA B C 1
ATOM 4571 O O . ALA B 1 232 ? -19.891 6.93 24.281 1 98.44 232 ALA B O 1
ATOM 4572 N N . GLU B 1 233 ? -19.922 4.695 24.594 1 98.56 233 GLU B N 1
ATOM 4573 C CA . GLU B 1 233 ? -18.516 4.645 25.016 1 98.56 233 GLU B CA 1
ATOM 4574 C C . GLU B 1 233 ? -17.594 5.098 23.891 1 98.56 233 GLU B C 1
ATOM 4576 O O . GLU B 1 233 ? -16.656 5.859 24.125 1 98.56 233 GLU B O 1
ATOM 4581 N N . MET B 1 234 ? -17.875 4.656 22.688 1 98.69 234 MET B N 1
ATOM 4582 C CA . MET B 1 234 ? -17.031 5.004 21.547 1 98.69 234 MET B CA 1
ATOM 4583 C C . MET B 1 234 ? -17.188 6.477 21.188 1 98.69 234 MET B C 1
ATOM 4585 O O . MET B 1 234 ? -16.203 7.141 20.828 1 98.69 234 MET B O 1
ATOM 4589 N N . LYS B 1 235 ? -18.391 6.969 21.25 1 98.75 235 LYS B N 1
ATOM 4590 C CA . LYS B 1 235 ? -18.594 8.391 21.031 1 98.75 235 LYS B CA 1
ATOM 4591 C C . LYS B 1 235 ? -17.781 9.234 22 1 98.75 235 LYS B C 1
ATOM 4593 O O . LYS B 1 235 ? -17.094 10.18 21.594 1 98.75 235 LYS B O 1
ATOM 4598 N N . LYS B 1 236 ? -17.859 8.891 23.25 1 98.75 236 LYS B N 1
ATOM 4599 C CA . LYS B 1 236 ? -17.078 9.602 24.266 1 98.75 236 LYS B CA 1
ATOM 4600 C C . LYS B 1 236 ? -15.586 9.523 23.969 1 98.75 236 LYS B C 1
ATOM 4602 O O . LYS B 1 236 ? -14.867 10.523 24.109 1 98.75 236 LYS B O 1
ATOM 4607 N N . PHE B 1 237 ? -15.109 8.359 23.594 1 98.81 237 PHE B N 1
ATOM 4608 C CA . PHE B 1 237 ? -13.703 8.188 23.234 1 98.81 237 PHE B CA 1
ATOM 4609 C C . PHE B 1 237 ? -13.312 9.125 22.109 1 98.81 237 PHE B C 1
ATOM 4611 O O . PHE B 1 237 ? -12.281 9.797 22.172 1 98.81 237 PHE B O 1
ATOM 4618 N N . VAL B 1 238 ? -14.148 9.164 21.047 1 98.88 238 VAL B N 1
ATOM 4619 C CA . VAL B 1 238 ? -13.836 9.961 19.859 1 98.88 238 VAL B CA 1
ATOM 4620 C C . VAL B 1 238 ? -13.711 11.43 20.25 1 98.88 238 VAL B C 1
ATOM 4622 O O . VAL B 1 238 ? -12.727 12.094 19.891 1 98.88 238 VAL B O 1
ATOM 4625 N N . PHE B 1 239 ? -14.633 11.961 20.984 1 98.81 239 PHE B N 1
ATOM 4626 C CA . PHE B 1 239 ? -14.633 13.375 21.359 1 98.81 239 PHE B CA 1
ATOM 4627 C C . PHE B 1 239 ? -13.484 13.688 22.297 1 98.81 239 PHE B C 1
ATOM 4629 O O . PHE B 1 239 ? -12.805 14.711 22.156 1 98.81 239 PHE B O 1
ATOM 4636 N N . ASP B 1 240 ? -13.234 12.805 23.281 1 98.81 240 ASP B N 1
ATOM 4637 C CA . ASP B 1 240 ? -12.125 13.008 24.203 1 98.81 240 ASP B CA 1
ATOM 4638 C C . ASP B 1 240 ? -10.781 12.992 23.469 1 98.81 240 ASP B C 1
ATOM 4640 O O . ASP B 1 240 ? -9.906 13.812 23.75 1 98.81 240 ASP B O 1
ATOM 4644 N N . PHE B 1 241 ? -10.648 12.047 22.578 1 98.81 241 PHE B N 1
ATOM 4645 C CA . PHE B 1 241 ? -9.414 11.906 21.812 1 98.81 241 PHE B CA 1
ATOM 4646 C C . PHE B 1 241 ? -9.195 13.117 20.906 1 98.81 241 PHE B C 1
ATOM 4648 O O . PHE B 1 241 ? -8.094 13.656 20.844 1 98.81 241 PHE B O 1
ATOM 4655 N N . LEU B 1 242 ? -10.25 13.578 20.266 1 98.81 242 LEU B N 1
ATOM 4656 C CA . LEU B 1 242 ? -10.156 14.758 19.422 1 98.81 242 LEU B CA 1
ATOM 4657 C C . LEU B 1 242 ? -9.781 15.984 20.234 1 98.81 242 LEU B C 1
ATOM 4659 O O . LEU B 1 242 ? -8.945 16.797 19.812 1 98.81 242 LEU B O 1
ATOM 4663 N N . ASP B 1 243 ? -10.375 16.141 21.391 1 98.62 243 ASP B N 1
ATOM 4664 C CA . ASP B 1 243 ? -10.078 17.281 22.266 1 98.62 243 ASP B CA 1
ATOM 4665 C C . ASP B 1 243 ? -8.609 17.297 22.672 1 98.62 243 ASP B C 1
ATOM 4667 O O . ASP B 1 243 ? -7.965 18.344 22.656 1 98.62 243 ASP B O 1
ATOM 4671 N N . LYS B 1 244 ? -8.156 16.141 22.984 1 98.81 244 LYS B N 1
ATOM 4672 C CA . LYS B 1 244 ? -6.738 16.031 23.328 1 98.81 244 LYS B CA 1
ATOM 4673 C C . LYS B 1 244 ? -5.859 16.422 22.141 1 98.81 244 LYS B C 1
ATOM 4675 O O . LYS B 1 244 ? -4.883 17.156 22.312 1 98.81 244 LYS B O 1
ATOM 4680 N N . LEU B 1 245 ? -6.188 15.977 20.969 1 98.81 245 LEU B N 1
ATOM 4681 C CA . LEU B 1 245 ? -5.383 16.266 19.781 1 98.81 245 LEU B CA 1
ATOM 4682 C C . LEU B 1 245 ? -5.504 17.734 19.391 1 98.81 245 LEU B C 1
ATOM 4684 O O . LEU B 1 245 ? -4.547 18.312 18.875 1 98.81 245 LEU B O 1
ATOM 4688 N N . ILE B 1 246 ? -6.672 18.375 19.625 1 98.81 246 ILE B N 1
ATOM 4689 C CA . ILE B 1 246 ? -6.84 19.812 19.359 1 98.81 246 ILE B CA 1
ATOM 4690 C C . ILE B 1 246 ? -5.883 20.609 20.234 1 98.81 246 ILE B C 1
ATOM 4692 O O . ILE B 1 246 ? -5.238 21.547 19.766 1 98.81 246 ILE B O 1
ATOM 4696 N N . ASP B 1 247 ? -5.73 20.219 21.484 1 98.75 247 ASP B N 1
ATOM 4697 C CA . ASP B 1 247 ? -4.805 20.906 22.391 1 98.75 247 ASP B CA 1
ATOM 4698 C C . ASP B 1 247 ? -3.363 20.766 21.891 1 98.75 247 ASP B C 1
ATOM 4700 O O . ASP B 1 247 ? -2.605 21.734 21.891 1 98.75 247 ASP B O 1
ATOM 4704 N N . LEU B 1 248 ? -3.008 19.578 21.5 1 98.75 248 LEU B N 1
ATOM 4705 C CA . LEU B 1 248 ? -1.666 19.344 21 1 98.75 248 LEU B CA 1
ATOM 4706 C C . LEU B 1 248 ? -1.431 20.125 19.703 1 98.75 248 LEU B C 1
ATOM 4708 O O . LEU B 1 248 ? -0.349 20.672 19.5 1 98.75 248 LEU B O 1
ATOM 4712 N N . GLU B 1 249 ? -2.484 20.172 18.859 1 98.5 249 GLU B N 1
ATOM 4713 C CA . GLU B 1 249 ? -2.398 20.906 17.594 1 98.5 249 GLU B CA 1
ATOM 4714 C C . GLU B 1 249 ? -2.211 22.406 17.844 1 98.5 249 GLU B C 1
ATOM 4716 O O . GLU B 1 249 ? -1.383 23.047 17.188 1 98.5 249 GLU B O 1
ATOM 4721 N N . LYS B 1 250 ? -2.941 22.953 18.734 1 98.38 250 LYS B N 1
ATOM 4722 C CA . LYS B 1 250 ? -2.83 24.375 19.062 1 98.38 250 LYS B CA 1
ATOM 4723 C C . LYS B 1 250 ? -1.429 24.719 19.547 1 98.38 250 LYS B C 1
ATOM 4725 O O . LYS B 1 250 ? -0.848 25.719 19.141 1 98.38 250 LYS B O 1
ATOM 4730 N N . LYS B 1 251 ? -0.924 23.875 20.391 1 98.5 251 LYS B N 1
ATOM 4731 C CA . LYS B 1 251 ? 0.432 24.094 20.891 1 98.5 251 LYS B CA 1
ATOM 4732 C C . LYS B 1 251 ? 1.442 24.094 19.75 1 98.5 251 LYS B C 1
ATOM 4734 O O . LYS B 1 251 ? 2.307 24.969 19.672 1 98.5 251 LYS B O 1
ATOM 4739 N N . TYR B 1 252 ? 1.361 23.219 18.875 1 98.56 252 TYR B N 1
ATOM 4740 C CA . TYR B 1 252 ? 2.256 23.109 17.734 1 98.56 252 TYR B CA 1
ATOM 4741 C C . TYR B 1 252 ? 2.115 24.312 16.812 1 98.56 252 TYR B C 1
ATOM 4743 O O . TYR B 1 252 ? 3.117 24.875 16.359 1 98.56 252 TYR B O 1
ATOM 4751 N N . LEU B 1 253 ? 0.868 24.703 16.5 1 98.38 253 LEU B N 1
ATOM 4752 C CA . LEU B 1 253 ? 0.63 25.812 15.578 1 98.38 253 LEU B CA 1
ATOM 4753 C C . LEU B 1 253 ? 1.156 27.125 16.156 1 98.38 253 LEU B C 1
ATOM 4755 O O . LEU B 1 253 ? 1.625 27.984 15.406 1 98.38 253 LEU B O 1
ATOM 4759 N N . HIS B 1 254 ? 1.097 27.266 17.484 1 97.81 254 HIS B N 1
ATOM 4760 C CA . HIS B 1 254 ? 1.697 28.438 18.094 1 97.81 254 HIS B CA 1
ATOM 4761 C C . HIS B 1 254 ? 3.209 28.453 17.891 1 97.81 254 HIS B C 1
ATOM 4763 O O . HIS B 1 254 ? 3.783 29.5 17.578 1 97.81 254 HIS B O 1
ATOM 4769 N N . GLU B 1 255 ? 3.795 27.328 18 1 96.38 255 GLU B N 1
ATOM 4770 C CA . GLU B 1 255 ? 5.238 27.234 17.812 1 96.38 255 GLU B CA 1
ATOM 4771 C C . GLU B 1 255 ? 5.617 27.484 16.344 1 96.38 255 GLU B C 1
ATOM 4773 O O . GLU B 1 255 ? 6.66 28.078 16.062 1 96.38 255 GLU B O 1
ATOM 4778 N N . LEU B 1 256 ? 4.793 27.094 15.477 1 96.75 256 LEU B N 1
ATOM 4779 C CA . LEU B 1 256 ? 5.082 27.141 14.047 1 96.75 256 LEU B CA 1
ATOM 4780 C C . LEU B 1 256 ? 4.789 28.531 13.477 1 96.75 256 LEU B C 1
ATOM 4782 O O . LEU B 1 256 ? 5.582 29.062 12.695 1 96.75 256 LEU B O 1
ATOM 4786 N N . TYR B 1 257 ? 3.68 29.156 13.891 1 97.06 257 TYR B N 1
ATOM 4787 C CA . TYR B 1 257 ? 3.121 30.281 13.133 1 97.06 257 TYR B CA 1
ATOM 4788 C C . TYR B 1 257 ? 3.176 31.562 13.945 1 97.06 257 TYR B C 1
ATOM 4790 O O . TYR B 1 257 ? 2.834 32.625 13.438 1 97.06 257 TYR B O 1
ATOM 4798 N N . ASP B 1 258 ? 3.607 31.578 15.172 1 92.56 258 ASP B N 1
ATOM 4799 C CA . ASP B 1 258 ? 3.482 32.75 16.047 1 92.56 258 ASP B CA 1
ATOM 4800 C C . ASP B 1 258 ? 4.148 33.969 15.422 1 92.56 258 ASP B C 1
ATOM 4802 O O . ASP B 1 258 ? 3.615 35.062 15.5 1 92.56 258 ASP B O 1
ATOM 4806 N N . ASP B 1 259 ? 5.234 33.844 14.812 1 94.56 259 ASP B N 1
ATOM 4807 C CA . ASP B 1 259 ? 5.996 34.969 14.289 1 94.56 259 ASP B CA 1
ATOM 4808 C C . ASP B 1 259 ? 5.422 35.438 12.961 1 94.56 259 ASP B C 1
ATOM 4810 O O . ASP B 1 259 ? 5.883 36.438 12.406 1 94.56 259 ASP B O 1
ATOM 4814 N N . PHE B 1 260 ? 4.332 34.844 12.453 1 96.56 260 PHE B N 1
ATOM 4815 C CA . PHE B 1 260 ? 3.85 35.156 11.117 1 96.56 260 PHE B CA 1
ATOM 4816 C C . PHE B 1 260 ? 2.391 35.594 11.156 1 96.56 260 PHE B C 1
ATOM 4818 O O . PHE B 1 260 ? 1.774 35.812 10.109 1 96.56 260 PHE B O 1
ATOM 4825 N N . ASP B 1 261 ? 1.774 35.719 12.367 1 94.44 261 ASP B N 1
ATOM 4826 C CA . ASP B 1 261 ? 0.392 36.156 12.562 1 94.44 261 ASP B CA 1
ATOM 4827 C C . ASP B 1 261 ? -0.575 35.25 11.797 1 94.44 261 ASP B C 1
ATOM 4829 O O . ASP B 1 261 ? -1.478 35.75 11.117 1 94.44 261 ASP B O 1
ATOM 4833 N N . LEU B 1 262 ? -0.36 33.938 11.766 1 96.75 262 LEU B N 1
ATOM 4834 C CA . LEU B 1 262 ? -1.178 32.938 11.047 1 96.75 262 LEU B CA 1
ATOM 4835 C C . LEU B 1 262 ? -1.873 32 12.016 1 96.75 262 LEU B C 1
ATOM 4837 O O . LEU B 1 262 ? -2.736 31.219 11.617 1 96.75 262 LEU B O 1
ATOM 4841 N N . VAL B 1 263 ? -1.559 32.062 13.305 1 97.5 263 VAL B N 1
ATOM 4842 C CA . VAL B 1 263 ? -1.922 31.016 14.266 1 97.5 263 VAL B CA 1
ATOM 4843 C C . VAL B 1 263 ? -3.441 30.906 14.367 1 97.5 263 VAL B C 1
ATOM 4845 O O . VAL B 1 263 ? -4.004 29.812 14.242 1 97.5 263 VAL B O 1
ATOM 4848 N N . ASP B 1 264 ? -4.105 32.031 14.539 1 97.19 264 ASP B N 1
ATOM 4849 C CA . ASP B 1 264 ? -5.551 32 14.75 1 97.19 264 ASP B CA 1
ATOM 4850 C C . ASP B 1 264 ? -6.273 31.438 13.523 1 97.19 264 ASP B C 1
ATOM 4852 O O . ASP B 1 264 ? -7.16 30.594 13.656 1 97.19 264 ASP B O 1
ATOM 4856 N N . ASP B 1 265 ? -5.879 31.875 12.375 1 97.25 265 ASP B N 1
ATOM 4857 C CA . ASP B 1 265 ? -6.508 31.406 11.148 1 97.25 265 ASP B CA 1
ATOM 4858 C C . ASP B 1 265 ? -6.254 29.922 10.93 1 97.25 265 ASP B C 1
ATOM 4860 O O . ASP B 1 265 ? -7.148 29.188 10.5 1 97.25 265 ASP B O 1
ATOM 4864 N N . ALA B 1 266 ? -5.059 29.516 11.203 1 98.06 266 ALA B N 1
ATOM 4865 C CA . ALA B 1 266 ? -4.723 28.109 11.055 1 98.06 266 ALA B CA 1
ATOM 4866 C C . ALA B 1 266 ? -5.527 27.25 12.031 1 98.06 266 ALA B C 1
ATOM 4868 O O . ALA B 1 266 ? -5.957 26.141 11.688 1 98.06 266 ALA B O 1
ATOM 4869 N N . ILE B 1 267 ? -5.715 27.766 13.273 1 98.31 267 ILE B N 1
ATOM 4870 C CA . ILE B 1 267 ? -6.504 27.062 14.273 1 98.31 267 ILE B CA 1
ATOM 4871 C C . ILE B 1 267 ? -7.957 26.969 13.805 1 98.31 267 ILE B C 1
ATOM 4873 O O . ILE B 1 267 ? -8.578 25.906 13.898 1 98.31 267 ILE B O 1
ATOM 4877 N N . HIS B 1 268 ? -8.484 28.062 13.266 1 98.25 268 HIS B N 1
ATOM 4878 C CA . HIS B 1 268 ? -9.844 28.031 12.719 1 98.25 268 HIS B CA 1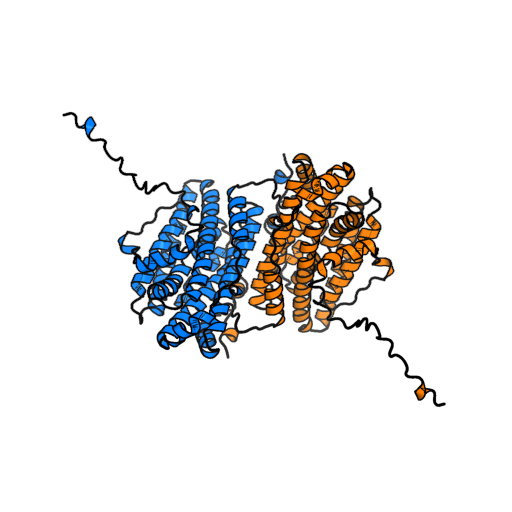
ATOM 4879 C C . HIS B 1 268 ? -9.977 26.984 11.625 1 98.25 268 HIS B C 1
ATOM 4881 O O . HIS B 1 268 ? -10.953 26.219 11.602 1 98.25 268 HIS B O 1
ATOM 4887 N N . PHE B 1 269 ? -9.016 26.984 10.742 1 97.75 269 PHE B N 1
ATOM 4888 C CA . PHE B 1 269 ? -9.008 26.016 9.648 1 97.75 269 PHE B CA 1
ATOM 4889 C C . PHE B 1 269 ? -8.953 24.594 10.18 1 97.75 269 PHE B C 1
ATOM 4891 O O . PHE B 1 269 ? -9.656 23.719 9.68 1 97.75 269 PHE B O 1
ATOM 4898 N N . SER B 1 270 ? -8.141 24.312 11.203 1 98.12 270 SER B N 1
ATOM 4899 C CA . SER B 1 270 ? -8.039 23.016 11.836 1 98.12 270 SER B CA 1
ATOM 4900 C C . SER B 1 270 ? -9.367 22.594 12.461 1 98.12 270 SER B C 1
ATOM 4902 O O . SER B 1 270 ? -9.805 21.453 12.297 1 98.12 270 SER B O 1
ATOM 4904 N N . LEU B 1 271 ? -10.023 23.562 13.141 1 98.56 271 LEU B N 1
ATOM 4905 C CA . LEU B 1 271 ? -11.273 23.234 13.82 1 98.56 271 LEU B CA 1
ATOM 4906 C C . LEU B 1 271 ? -12.391 22.984 12.805 1 98.56 271 LEU B C 1
ATOM 4908 O O . LEU B 1 271 ? -13.273 22.156 13.047 1 98.56 271 LEU B O 1
ATOM 4912 N N . TYR B 1 272 ? -12.328 23.688 11.703 1 97.69 272 TYR B N 1
ATOM 4913 C CA . TYR B 1 272 ? -13.25 23.406 10.609 1 97.69 272 TYR B CA 1
ATOM 4914 C C . TYR B 1 272 ? -13.133 21.953 10.156 1 97.69 272 TYR B C 1
ATOM 4916 O O . TYR B 1 272 ? -14.141 21.266 10.039 1 97.69 272 TYR B O 1
ATOM 4924 N N . ASN B 1 273 ? -11.984 21.516 9.977 1 97.62 273 ASN B N 1
ATOM 4925 C CA . ASN B 1 273 ? -11.75 20.141 9.5 1 97.62 273 ASN B CA 1
ATOM 4926 C C . ASN B 1 273 ? -11.992 19.125 10.602 1 97.62 273 ASN B C 1
ATOM 4928 O O . ASN B 1 273 ? -12.414 18 10.328 1 97.62 273 ASN B O 1
ATOM 4932 N N . ALA B 1 274 ? -11.781 19.516 11.906 1 98.62 274 ALA B N 1
ATOM 4933 C CA . ALA B 1 274 ? -12.172 18.656 13.016 1 98.62 274 ALA B CA 1
ATOM 4934 C C . ALA B 1 274 ? -13.664 18.344 12.969 1 98.62 274 ALA B C 1
ATOM 4936 O O . ALA B 1 274 ? -14.078 17.203 13.234 1 98.62 274 ALA B O 1
ATOM 4937 N N . GLY B 1 275 ? -14.406 19.344 12.664 1 98.25 275 GLY B N 1
ATOM 4938 C CA . GLY B 1 275 ? -15.836 19.141 12.5 1 98.25 275 GLY B CA 1
ATOM 4939 C C . GLY B 1 275 ? -16.172 18.156 11.383 1 98.25 275 GLY B C 1
ATOM 4940 O O . GLY B 1 275 ? -17.016 17.281 11.555 1 98.25 275 GLY B O 1
ATOM 4941 N N . LYS B 1 276 ? -15.508 18.297 10.242 1 97.44 276 LYS B N 1
ATOM 4942 C CA . LYS B 1 276 ? -15.711 17.375 9.117 1 97.44 276 LYS B CA 1
ATOM 4943 C C . LYS B 1 276 ? -15.312 15.953 9.484 1 97.44 276 LYS B C 1
ATOM 4945 O O . LYS B 1 276 ? -15.992 15 9.094 1 97.44 276 LYS B O 1
ATOM 4950 N N . PHE B 1 277 ? -14.242 15.852 10.242 1 98.56 277 PHE B N 1
ATOM 4951 C CA . PHE B 1 277 ? -13.812 14.555 10.758 1 98.56 277 PHE B CA 1
ATOM 4952 C C . PHE B 1 277 ? -14.922 13.906 11.578 1 98.56 277 PHE B C 1
ATOM 4954 O O . PHE B 1 277 ? -15.266 12.742 11.359 1 98.56 277 PHE B O 1
ATOM 4961 N N . LEU B 1 278 ? -15.508 14.656 12.492 1 98.75 278 LEU B N 1
ATOM 4962 C CA . LEU B 1 278 ? -16.594 14.141 13.328 1 98.75 278 LEU B CA 1
ATOM 4963 C C . LEU B 1 278 ? -17.781 13.742 12.477 1 98.75 278 LEU B C 1
ATOM 4965 O O . LEU B 1 278 ? -18.391 12.688 12.695 1 98.75 278 LEU B O 1
ATOM 4969 N N . GLN B 1 279 ? -18.094 14.5 11.523 1 98.44 279 GLN B N 1
ATOM 4970 C CA . GLN B 1 279 ? -19.234 14.203 10.648 1 98.44 279 GLN B CA 1
ATOM 4971 C C . GLN B 1 279 ? -19 12.914 9.867 1 98.44 279 GLN B C 1
ATOM 4973 O O . GLN B 1 279 ? -19.922 12.109 9.703 1 98.44 279 GLN B O 1
ATOM 4978 N N . ASN B 1 280 ? -17.797 12.711 9.391 1 98.19 280 ASN B N 1
ATOM 4979 C CA . ASN B 1 280 ? -17.469 11.484 8.68 1 98.19 280 ASN B CA 1
ATOM 4980 C C . ASN B 1 280 ? -17.609 10.258 9.586 1 98.19 280 ASN B C 1
ATOM 4982 O O . ASN B 1 280 ? -17.828 9.148 9.102 1 98.19 280 ASN B O 1
ATOM 4986 N N . LEU B 1 281 ? -17.484 10.461 10.922 1 98.69 281 LEU B N 1
ATOM 4987 C CA . LEU B 1 281 ? -17.672 9.367 11.875 1 98.69 281 LEU B CA 1
ATOM 4988 C C . LEU B 1 281 ? -19.125 9.258 12.289 1 98.69 281 LEU B C 1
ATOM 4990 O O . LEU B 1 281 ? -19.5 8.383 13.078 1 98.69 281 LEU B O 1
ATOM 4994 N N . GLY B 1 282 ? -20.031 10.117 11.773 1 98.19 282 GLY B N 1
ATOM 4995 C CA . GLY B 1 282 ? -21.453 10.062 12.07 1 98.19 282 GLY B CA 1
ATOM 4996 C C . GLY B 1 282 ? -21.859 10.938 13.242 1 98.19 282 GLY B C 1
ATOM 4997 O O . GLY B 1 282 ? -22.938 10.773 13.805 1 98.19 282 GLY B O 1
ATOM 4998 N N . TYR B 1 283 ? -20.984 11.922 13.68 1 98.62 283 TYR B N 1
ATOM 4999 C CA . TYR B 1 283 ? -21.266 12.773 14.836 1 98.62 283 TYR B CA 1
ATOM 5000 C C . TYR B 1 283 ? -21.406 14.234 14.414 1 98.62 283 TYR B C 1
ATOM 5002 O O . TYR B 1 283 ? -20.844 14.648 13.398 1 98.62 283 TYR B O 1
ATOM 5010 N N . ASP B 1 284 ? -22.094 14.984 15.203 1 97.88 284 ASP B N 1
ATOM 5011 C CA . ASP B 1 284 ? -22.25 16.422 14.953 1 97.88 284 ASP B CA 1
ATOM 5012 C C . ASP B 1 284 ? -21.016 17.188 15.398 1 97.88 284 ASP B C 1
ATOM 5014 O O . ASP B 1 284 ? -20.406 16.859 16.422 1 97.88 284 ASP B O 1
ATOM 5018 N N . SER B 1 285 ? -20.719 18.219 14.633 1 97.81 285 SER B N 1
ATOM 5019 C CA . SER B 1 285 ? -19.641 19.125 15.023 1 97.81 285 SER B CA 1
ATOM 5020 C C . SER B 1 285 ? -20.047 20 16.203 1 97.81 285 SER B C 1
ATOM 5022 O O . SER B 1 285 ? -21.094 20.625 16.172 1 97.81 285 SER B O 1
ATOM 5024 N N . PRO B 1 286 ? -19.234 20.078 17.172 1 98.12 286 PRO B N 1
ATOM 5025 C CA . PRO B 1 286 ? -19.547 20.953 18.312 1 98.12 286 PRO B CA 1
ATOM 5026 C C . PRO B 1 286 ? -19.047 22.391 18.109 1 98.12 286 PRO B C 1
ATOM 5028 O O . PRO B 1 286 ? -19.25 23.234 18.969 1 98.12 286 PRO B O 1
ATOM 5031 N N . PHE B 1 287 ? -18.406 22.656 17.047 1 98.44 287 PHE B N 1
ATOM 5032 C CA . PHE B 1 287 ? -17.734 23.922 16.859 1 98.44 287 PHE B CA 1
ATOM 5033 C C . PHE B 1 287 ? -18.656 24.953 16.234 1 98.44 287 PHE B C 1
ATOM 5035 O O . PHE B 1 287 ? -19.453 24.625 15.359 1 98.44 287 PHE B O 1
ATOM 5042 N N . THR B 1 288 ? -18.484 26.266 16.656 1 98 288 THR B N 1
ATOM 5043 C CA . THR B 1 288 ? -19.328 27.344 16.156 1 98 288 THR B CA 1
ATOM 5044 C C . THR B 1 288 ? -18.812 27.859 14.82 1 98 288 THR B C 1
ATOM 5046 O O . THR B 1 288 ? -17.672 27.578 14.438 1 98 288 THR B O 1
ATOM 5049 N N . ALA B 1 289 ? -19.641 28.641 14.156 1 96.44 289 ALA B N 1
ATOM 5050 C CA . ALA B 1 289 ? -19.25 29.281 12.906 1 96.44 289 ALA B CA 1
ATOM 5051 C C . ALA B 1 289 ? -18.062 30.219 13.133 1 96.44 289 ALA B C 1
ATOM 5053 O O . ALA B 1 289 ? -17.203 30.359 12.258 1 96.44 289 ALA B O 1
ATOM 5054 N N . GLU B 1 290 ? -18.016 30.828 14.25 1 97.38 290 GLU B N 1
ATOM 5055 C CA . GLU B 1 290 ? -16.938 31.75 14.578 1 97.38 290 GLU B CA 1
ATOM 5056 C C . GLU B 1 290 ? -15.617 31 14.773 1 97.38 290 GLU B C 1
ATOM 5058 O O . GLU B 1 290 ? -14.57 31.438 14.289 1 97.38 290 GLU B O 1
ATOM 5063 N N . GLU B 1 291 ? -15.656 29.844 15.422 1 97.75 291 GLU B N 1
ATOM 5064 C CA . GLU B 1 291 ? -14.469 29.062 15.719 1 97.75 291 GLU B CA 1
ATOM 5065 C C . GLU B 1 291 ? -13.891 28.422 14.453 1 97.75 291 GLU B C 1
ATOM 5067 O O . GLU B 1 291 ? -12.711 28.078 14.406 1 97.75 291 GLU B O 1
ATOM 5072 N N . THR B 1 292 ? -14.75 28.312 13.391 1 97.69 292 THR B N 1
ATOM 5073 C CA . THR B 1 292 ? -14.344 27.562 12.203 1 97.69 292 THR B CA 1
ATOM 5074 C C . THR B 1 292 ? -14.25 28.5 10.992 1 97.69 292 THR B C 1
ATOM 5076 O O . THR B 1 292 ? -14.258 28.031 9.852 1 97.69 292 THR B O 1
ATOM 5079 N N . TYR B 1 293 ? -14.18 29.766 11.258 1 96.81 293 TYR B N 1
ATOM 5080 C CA . TYR B 1 293 ? -14.172 30.719 10.164 1 96.81 293 TYR B CA 1
ATOM 5081 C C . TYR B 1 293 ? -12.891 30.609 9.352 1 96.81 293 TYR B C 1
ATOM 5083 O O . TYR B 1 293 ? -11.789 30.672 9.898 1 96.81 293 TYR B O 1
ATOM 5091 N N . VAL B 1 294 ? -13.023 30.453 8.07 1 94.62 294 VAL B N 1
ATOM 5092 C CA . VAL B 1 294 ? -11.93 30.469 7.109 1 94.62 294 VAL B CA 1
ATOM 5093 C C . VAL B 1 294 ? -12.156 31.578 6.09 1 94.62 294 VAL B C 1
ATOM 5095 O O . VAL B 1 294 ? -13.242 31.703 5.52 1 94.62 294 VAL B O 1
ATOM 5098 N N . SER B 1 295 ? -11.156 32.375 5.852 1 94.44 295 SER B N 1
ATOM 5099 C CA . SER B 1 295 ? -11.297 33.5 4.91 1 94.44 295 SER B CA 1
ATOM 5100 C C . SER B 1 295 ? -11.68 33 3.52 1 94.44 295 SER B C 1
ATOM 5102 O O . SER B 1 295 ? -11.188 31.938 3.078 1 94.44 295 SER B O 1
ATOM 5104 N N . PRO B 1 296 ? -12.508 33.719 2.816 1 93.38 296 PRO B N 1
ATOM 5105 C CA . PRO B 1 296 ? -12.945 33.312 1.48 1 93.38 296 PRO B CA 1
ATOM 5106 C C . PRO B 1 296 ? -11.789 33.156 0.501 1 93.38 296 PRO B C 1
ATOM 5108 O O . PRO B 1 296 ? -11.836 32.281 -0.371 1 93.38 296 PRO B O 1
ATOM 5111 N N . GLU B 1 297 ? -10.836 33.938 0.634 1 92.69 297 GLU B N 1
ATOM 5112 C CA . GLU B 1 297 ? -9.695 33.875 -0.279 1 92.69 297 GLU B CA 1
ATOM 5113 C C . GLU B 1 297 ? -8.961 32.562 -0.136 1 92.69 297 GLU B C 1
ATOM 5115 O O . GLU B 1 297 ? -8.492 31.984 -1.127 1 92.69 297 GLU B O 1
ATOM 5120 N N . VAL B 1 298 ? -8.867 32.062 1.113 1 91.5 298 VAL B N 1
ATOM 5121 C CA . VAL B 1 298 ? -8.203 30.781 1.355 1 91.5 298 VAL B CA 1
ATOM 5122 C C . VAL B 1 298 ? -9.125 29.641 0.923 1 91.5 298 VAL B C 1
ATOM 5124 O O . VAL B 1 298 ? -8.672 28.688 0.29 1 91.5 298 VAL B O 1
ATOM 5127 N N . PHE B 1 299 ? -10.406 29.766 1.184 1 90.12 299 PHE B N 1
ATOM 5128 C CA . PHE B 1 299 ? -11.375 28.75 0.813 1 90.12 299 PHE B CA 1
ATOM 5129 C C . PHE B 1 299 ? -11.422 28.562 -0.699 1 90.12 299 PHE B C 1
ATOM 5131 O O . PHE B 1 299 ? -11.578 27.438 -1.191 1 90.12 299 PHE B O 1
ATOM 5138 N N . ALA B 1 300 ? -11.289 29.625 -1.405 1 89.62 300 ALA B N 1
ATOM 5139 C CA . ALA B 1 300 ? -11.328 29.594 -2.865 1 89.62 300 ALA B CA 1
ATOM 5140 C C . ALA B 1 300 ? -10.164 28.781 -3.426 1 89.62 300 ALA B C 1
ATOM 5142 O O . ALA B 1 300 ? -10.258 28.234 -4.523 1 89.62 300 ALA B O 1
ATOM 5143 N N . GLN B 1 301 ? -9.078 28.688 -2.658 1 87.88 301 GLN B N 1
ATOM 5144 C CA . GLN B 1 301 ? -7.895 27.969 -3.111 1 87.88 301 GLN B CA 1
ATOM 5145 C C . GLN B 1 301 ? -8.086 26.453 -2.979 1 87.88 301 GLN B C 1
ATOM 5147 O O . GLN B 1 301 ? -7.352 25.672 -3.596 1 87.88 301 GLN B O 1
ATOM 5152 N N . LEU B 1 302 ? -9.023 26.031 -2.145 1 85.88 302 LEU B N 1
ATOM 5153 C CA . LEU B 1 302 ? -9.266 24.609 -1.919 1 85.88 302 LEU B CA 1
ATOM 5154 C C . LEU B 1 302 ? -9.992 23.984 -3.105 1 85.88 302 LEU B C 1
ATOM 5156 O O . LEU B 1 302 ? -9.781 22.812 -3.428 1 85.88 302 LEU B O 1
ATOM 5160 N N . SER B 1 303 ? -10.953 24.781 -3.811 1 70.56 303 SER B N 1
ATOM 5161 C CA . SER B 1 303 ? -11.844 24.281 -4.859 1 70.56 303 SER B CA 1
ATOM 5162 C C . SER B 1 303 ? -11.281 24.578 -6.246 1 70.56 303 SER B C 1
ATOM 5164 O O . SER B 1 303 ? -11.828 24.125 -7.254 1 70.56 303 SER B O 1
ATOM 5166 N N . ALA B 1 304 ? -10.422 25.5 -6.352 1 53.81 304 ALA B N 1
ATOM 5167 C CA . ALA B 1 304 ? -10.016 26 -7.66 1 53.81 304 ALA B CA 1
ATOM 5168 C C . ALA B 1 304 ? -9.773 24.859 -8.641 1 53.81 304 ALA B C 1
ATOM 5170 O O . ALA B 1 304 ? -10.039 24.984 -9.836 1 53.81 304 ALA B O 1
ATOM 5171 N N . GLN B 1 305 ? -9.203 23.797 -8.367 1 50.62 305 GLN B N 1
ATOM 5172 C CA . GLN B 1 305 ? -9.07 22.766 -9.398 1 50.62 305 GLN B CA 1
ATOM 5173 C C . GLN B 1 305 ? -9.984 21.578 -9.109 1 50.62 305 GLN B C 1
ATOM 5175 O O . GLN B 1 305 ? -9.984 20.609 -9.852 1 50.62 305 GLN B O 1
ATOM 5180 N N . ALA B 1 306 ? -10.695 21.781 -7.922 1 45.41 306 ALA B N 1
ATOM 5181 C CA . ALA B 1 306 ? -11.609 20.703 -7.547 1 45.41 306 ALA B CA 1
ATOM 5182 C C . ALA B 1 306 ? -12.836 20.688 -8.453 1 45.41 306 ALA B C 1
ATOM 5184 O O . ALA B 1 306 ? -13.805 19.984 -8.18 1 45.41 306 ALA B O 1
ATOM 5185 N N . ASP B 1 307 ? -13.031 21.625 -9.352 1 40.91 307 ASP B N 1
ATOM 5186 C CA . ASP B 1 307 ? -14.242 21.625 -10.156 1 40.91 307 ASP B CA 1
ATOM 5187 C C . ASP B 1 307 ? -14.672 20.203 -10.516 1 40.91 307 ASP B C 1
ATOM 5189 O O . ASP B 1 307 ? -15.836 19.969 -10.852 1 40.91 307 ASP B O 1
ATOM 5193 N N . GLU B 1 308 ? -13.703 19.359 -10.867 1 39.31 308 GLU B N 1
ATOM 5194 C CA . GLU B 1 308 ? -14.242 18.094 -11.352 1 39.31 308 GLU B CA 1
ATOM 5195 C C . GLU B 1 308 ? -14.922 17.312 -10.227 1 39.31 308 GLU B C 1
ATOM 5197 O O . GLU B 1 308 ? -15.883 16.578 -10.469 1 39.31 308 GLU B O 1
ATOM 5202 N N . ASN B 1 309 ? -14.297 17.094 -9.031 1 39 309 ASN B N 1
ATOM 5203 C CA . ASN B 1 309 ? -14.688 16.016 -8.125 1 39 309 ASN B CA 1
ATOM 5204 C C . ASN B 1 309 ? -15.523 16.531 -6.965 1 39 309 ASN B C 1
ATOM 5206 O O . ASN B 1 309 ? -15.586 15.898 -5.91 1 39 309 ASN B O 1
ATOM 5210 N N . HIS B 1 310 ? -16.078 17.703 -7.004 1 37.53 310 HIS B N 1
ATOM 5211 C CA . HIS B 1 310 ? -16.828 18.109 -5.828 1 37.53 310 HIS B CA 1
ATOM 5212 C C . HIS B 1 310 ? -18.047 17.219 -5.602 1 37.53 310 HIS B C 1
ATOM 5214 O O . HIS B 1 310 ? -18.844 17.469 -4.703 1 37.53 310 HIS B O 1
ATOM 5220 N N . ASP B 1 311 ? -18.531 16.609 -6.641 1 37.25 311 ASP B N 1
ATOM 5221 C CA . ASP B 1 311 ? -19.781 15.922 -6.332 1 37.25 311 ASP B CA 1
ATOM 5222 C C . ASP B 1 311 ? -19.578 14.875 -5.242 1 37.25 311 ASP B C 1
ATOM 5224 O O . ASP B 1 311 ? -20.297 13.883 -5.184 1 37.25 311 ASP B O 1
ATOM 5228 N N . PHE B 1 312 ? -18.453 14.711 -4.781 1 39.28 312 PHE B N 1
ATOM 5229 C CA . PHE B 1 312 ? -18.359 13.391 -4.168 1 39.28 312 PHE B CA 1
ATOM 5230 C C . PHE B 1 312 ? -19.422 13.219 -3.094 1 39.28 312 PHE B C 1
ATOM 5232 O O . PHE B 1 312 ? -20.125 12.203 -3.066 1 39.28 312 PHE B O 1
ATOM 5239 N N . PHE B 1 313 ? -19.141 13.789 -1.812 1 38.97 313 PHE B N 1
ATOM 5240 C CA . PHE B 1 313 ? -19.844 13.336 -0.616 1 38.97 313 PHE B CA 1
ATOM 5241 C C . PHE B 1 313 ? -21.125 14.125 -0.422 1 38.97 313 PHE B C 1
ATOM 5243 O O . PHE B 1 313 ? -21.344 14.734 0.628 1 38.97 313 PHE B O 1
ATOM 5250 N N . SER B 1 314 ? -21.578 14.891 -1.39 1 35.16 314 SER B N 1
ATOM 5251 C CA . SER B 1 314 ? -22.781 15.625 -0.972 1 35.16 314 SER B CA 1
ATOM 5252 C C . SER B 1 314 ? -23.828 14.688 -0.392 1 35.16 314 SER B C 1
ATOM 5254 O O . SER B 1 314 ? -24.828 14.398 -1.04 1 35.16 314 SER B O 1
ATOM 5256 N N . GLY B 1 315 ? -23.438 13.633 0.172 1 33.03 315 GLY B N 1
ATOM 5257 C CA . GLY B 1 315 ? -24.562 13.055 0.891 1 33.03 315 GLY B CA 1
ATOM 5258 C C . GLY B 1 315 ? -25.312 14.055 1.743 1 33.03 315 GLY B C 1
ATOM 5259 O O . GLY B 1 315 ? -26.375 13.742 2.299 1 33.03 315 GLY B O 1
ATOM 5260 N N . ASN B 1 316 ? -24.641 14.875 2.6 1 31.56 316 ASN B N 1
ATOM 5261 C CA . ASN B 1 316 ? -25.641 15.609 3.365 1 31.56 316 ASN B CA 1
ATOM 5262 C C . ASN B 1 316 ? -26.406 16.609 2.488 1 31.56 316 ASN B C 1
ATOM 5264 O O . ASN B 1 316 ? -25.844 17.141 1.522 1 31.56 316 ASN B O 1
ATOM 5268 N N . GLY B 1 317 ? -27.812 16.781 2.57 1 28.78 317 GLY B N 1
ATOM 5269 C CA . GLY B 1 317 ? -29 17.484 2.143 1 28.78 317 GLY B CA 1
ATOM 5270 C C . GLY B 1 317 ? -28.781 18.984 1.992 1 28.78 317 GLY B C 1
ATOM 5271 O O . GLY B 1 317 ? -29.734 19.734 1.792 1 28.78 317 GLY B O 1
ATOM 5272 N N . SER B 1 318 ? -27.781 19.703 2.557 1 28.95 318 SER B N 1
ATOM 5273 C CA . SER B 1 318 ? -28.125 21.109 2.393 1 28.95 318 SER B CA 1
ATOM 5274 C C . SER B 1 318 ? -28.047 21.531 0.93 1 28.95 318 SER B C 1
ATOM 5276 O O . SER B 1 318 ? -26.984 21.516 0.328 1 28.95 318 SER B O 1
ATOM 5278 N N . SER B 1 319 ? -29.078 21.156 0.083 1 28.72 319 SER B N 1
ATOM 5279 C CA . SER B 1 319 ? -29.531 21.656 -1.21 1 28.72 319 SER B CA 1
ATOM 5280 C C . SER B 1 319 ? -29.438 23.172 -1.276 1 28.72 319 SER B C 1
ATOM 5282 O O . SER B 1 319 ? -30.125 23.875 -0.54 1 28.72 319 SER B O 1
ATOM 5284 N N . TYR B 1 320 ? -28.312 23.859 -1.262 1 24.83 320 TYR B N 1
ATOM 5285 C CA . TYR B 1 320 ? -28.5 25.203 -1.782 1 24.83 320 TYR B CA 1
ATOM 5286 C C . TYR B 1 320 ? -29.25 25.188 -3.107 1 24.83 320 TYR B C 1
ATOM 5288 O O . TYR B 1 320 ? -28.703 24.781 -4.137 1 24.83 320 TYR B O 1
ATOM 5296 N N . VAL B 1 321 ? -30.562 24.75 -3.078 1 27.31 321 VAL B N 1
ATOM 5297 C CA . VAL B 1 321 ? -31.5 25.047 -4.145 1 27.31 321 VAL B CA 1
ATOM 5298 C C . VAL B 1 321 ? -31.359 26.516 -4.559 1 27.31 321 VAL B C 1
ATOM 5300 O O . VAL B 1 321 ? -31.641 27.422 -3.766 1 27.31 321 VAL B O 1
ATOM 5303 N N . MET B 1 322 ? -30.281 26.922 -5.211 1 26.33 322 MET B N 1
ATOM 5304 C CA . MET B 1 322 ? -30.484 28.172 -5.938 1 26.33 322 MET B CA 1
ATOM 5305 C C . MET B 1 322 ? -31.891 28.219 -6.547 1 26.33 322 MET B C 1
ATOM 5307 O O . MET B 1 322 ? -32.25 27.375 -7.367 1 26.33 322 MET B O 1
ATOM 5311 N N . GLY B 1 323 ? -32.906 28.562 -5.727 1 26.56 323 GLY B N 1
ATOM 5312 C CA . GLY B 1 323 ? -34.312 28.875 -6.043 1 26.56 323 GLY B CA 1
ATOM 5313 C C . GLY B 1 323 ? -34.469 29.656 -7.328 1 26.56 323 GLY B C 1
ATOM 5314 O O . GLY B 1 323 ? -33.875 30.734 -7.48 1 26.56 323 GLY B O 1
ATOM 5315 N N . THR B 1 324 ? -34.375 28.969 -8.477 1 28.34 324 THR B N 1
ATOM 5316 C CA . THR B 1 324 ? -34.906 29.578 -9.695 1 28.34 324 THR B CA 1
ATOM 5317 C C . THR B 1 324 ? -36.188 30.359 -9.398 1 28.34 324 THR B C 1
ATOM 5319 O O . THR B 1 324 ? -37.125 29.812 -8.805 1 28.34 324 THR B O 1
ATOM 5322 N N . GLY B 1 325 ? -36.031 31.656 -9.109 1 28.67 325 GLY B N 1
ATOM 5323 C CA . GLY B 1 325 ? -37.125 32.594 -9.055 1 28.67 325 GLY B CA 1
ATOM 5324 C C . GLY B 1 325 ? -38.188 32.344 -10.094 1 28.67 325 GLY B C 1
ATOM 5325 O O . GLY B 1 325 ? -37.906 32.188 -11.281 1 28.67 325 GLY B O 1
ATOM 5326 N N . GLU B 1 326 ? -39.094 31.406 -9.719 1 29.88 326 GLU B N 1
ATOM 5327 C CA . GLU B 1 326 ? -40.312 31.297 -10.508 1 29.88 326 GLU B CA 1
ATOM 5328 C C . GLU B 1 326 ? -40.875 32.688 -10.844 1 29.88 326 GLU B C 1
ATOM 5330 O O . GLU B 1 326 ? -41.031 33.531 -9.961 1 29.88 326 GLU B O 1
ATOM 5335 N N . GLU B 1 327 ? -40.531 33.125 -12.039 1 30.5 327 GLU B N 1
ATOM 5336 C CA . GLU B 1 327 ? -41.25 34.281 -12.555 1 30.5 327 GLU B CA 1
ATOM 5337 C C . GLU B 1 327 ? -42.75 34.156 -12.297 1 30.5 327 GLU B C 1
ATOM 5339 O O . GLU B 1 327 ? -43.375 33.156 -12.648 1 30.5 327 GLU B O 1
ATOM 5344 N N . THR B 1 328 ? -43.281 34.656 -11.18 1 26.77 328 THR B N 1
ATOM 5345 C CA . THR B 1 328 ? -44.688 34.812 -10.828 1 26.77 328 THR B CA 1
ATOM 5346 C C . THR B 1 328 ? -45.469 35.375 -12 1 26.77 328 THR B C 1
ATOM 5348 O O . THR B 1 328 ? -45.062 36.375 -12.609 1 26.77 328 THR B O 1
ATOM 5351 N N . LYS B 1 329 ? -46.125 34.5 -12.82 1 32.06 329 LYS B N 1
ATOM 5352 C CA . LYS B 1 329 ? -47.094 35.031 -13.773 1 32.06 329 LYS B CA 1
ATOM 5353 C C . LYS B 1 329 ? -48.188 35.844 -13.07 1 32.06 329 LYS B C 1
ATOM 5355 O O . LYS B 1 329 ? -48.469 35.625 -11.898 1 32.06 329 LYS B O 1
ATOM 5360 N N . ASP B 1 330 ? -48.5 37.125 -13.461 1 30.58 330 ASP B N 1
ATOM 5361 C CA . ASP B 1 330 ? -49.406 38.188 -13.055 1 30.58 330 ASP B CA 1
ATOM 5362 C C . ASP B 1 330 ? -50.75 37.656 -12.648 1 30.58 330 ASP B C 1
ATOM 5364 O O . ASP B 1 330 ? -51.5 38.312 -11.906 1 30.58 330 ASP B O 1
ATOM 5368 N N . ASP B 1 331 ? -51.25 36.594 -13.391 1 32.72 331 ASP B N 1
ATOM 5369 C CA . ASP B 1 331 ? -52.719 36.5 -13.32 1 32.72 331 ASP B CA 1
ATOM 5370 C C . ASP B 1 331 ? -53.188 36.031 -11.945 1 32.72 331 ASP B C 1
ATOM 5372 O O . ASP B 1 331 ? -54.375 35.781 -11.727 1 32.72 331 ASP B O 1
ATOM 5376 N N . ASP B 1 332 ? -52.312 35.281 -11.266 1 27.7 332 ASP B N 1
ATOM 5377 C CA . ASP B 1 332 ? -52.875 34.719 -10.047 1 27.7 332 ASP B CA 1
ATOM 5378 C C . ASP B 1 332 ? -53.156 35.844 -9.023 1 27.7 332 ASP B C 1
ATOM 5380 O O . ASP B 1 332 ? -53.406 35.562 -7.844 1 27.7 332 ASP B O 1
ATOM 5384 N N . TRP B 1 333 ? -52.844 37.031 -9.414 1 24.16 333 TRP B N 1
ATOM 5385 C CA . TRP B 1 333 ? -53.188 38.156 -8.594 1 24.16 333 TRP B CA 1
ATOM 5386 C C . TRP B 1 333 ? -54.688 38.375 -8.562 1 24.16 333 TRP B C 1
ATOM 5388 O O . TRP B 1 333 ? -55.188 39.469 -8.273 1 24.16 333 TRP B O 1
ATOM 5398 N N . ASP B 1 334 ? -55.406 37.5 -9.234 1 25.56 334 ASP B N 1
ATOM 5399 C CA . ASP B 1 334 ? -56.812 37.844 -9.195 1 25.56 334 ASP B CA 1
ATOM 5400 C C . ASP B 1 334 ? -57.375 37.75 -7.777 1 25.56 334 ASP B C 1
ATOM 5402 O O . ASP B 1 334 ? -57.5 36.625 -7.23 1 25.56 334 ASP B O 1
ATOM 5406 N N . PHE B 1 335 ? -56.969 38.625 -7.027 1 22.92 335 PHE B N 1
ATOM 5407 C CA . PHE B 1 335 ? -57.812 38.875 -5.859 1 22.92 335 PHE B CA 1
ATOM 5408 C C . PHE B 1 335 ? -59.219 39.25 -6.27 1 22.92 335 PHE B C 1
ATOM 5410 O O . PHE B 1 335 ? -59.406 39.875 -7.309 1 22.92 335 PHE B O 1
#

Nearest PDB structures (foldseek):
  7mmu-assembly1_B  TM=9.972E-01  e=5.009E-34  Aerococcus sp. Group 1
  7mmr-assembly2_B  TM=9.726E-01  e=1.016E-34  Aerococcus sp. Group 1
  6ebz-assembly2_D-2  TM=9.764E-01  e=4.606E-34  Aerococcus sp. Group 1
  7mmq-assembly4_D  TM=9.226E-01  e=5.886E-35  Aerococcus sp. Group 1
  6gp3-assembly1_A  TM=9.867E-01  e=2.820E-32  Mesoplasma florum L1

pLDDT: mean 91.39, std 19.37, range [21.97, 98.94]

Foldseek 3Di:
DDPVVQEDDPLCCVPPNPPGHHDDADPPDDPDPVLVVLVVVLVVLDDALVVFPLLVQQVLLVVDDPLLNLLLLLLLLLLLVLLLLLLVQQLCLVLSLDPGPSSNVSSPSVSVVSVSLSVNSVVNCVNHHDPVSNVVSNVCNVPPPLSVVLSVLLRCQSPDDDSLSSLLSQLCSLQFLSQLSLLVLLVQVLVVHSLSSLVSSLSVNVSSLSSNLVSLQRSLVVLVPDDPVVNVVSVVVSVVSLVVSLVSSLVVLCVSCVVPPCSQQSSLCSLLSVQVSQVSNVHGRPDDCVSNDHDPSSVCSNCVVVVVPVVPPVVDPPPPPPPPPPPPDPPVPPD/DDPVVQEDDPLCCVPPNPPGHHDDADPPDDPDPVLVVLVVVLVVLDDALVVFPLLVQQVLLVVDDPLLNLLLLLLLLLLLVLLLLLLVQQLCLVLSLDPGPSSNVSSPSVSVVSVSLSVNSVVNCVNHHDPVSNVVSNVCNVPPVLSVVLSVLLRCQSPDDDSLSSLLSQLCSLQFLSQLSLLVLLVQVLVVHSLSSLVSSLSVNVSSLSSNLVSLQRSLVVLVPDDPVVNVVSVVVSVVSLVVSLVSSLVVLCVSCVVPPCSQQSSLCSLLSVQVSQVSNVHGRPDDCVSNDHDPSSVCSNCVVVVVPVVDPVPDPPPPPPPPPPPPDPPVPPD

Solvent-accessible surface area (backbone atoms only — not comparable to full-atom values): 35580 Å² total; per-residue (Å²): 132,60,55,72,78,69,33,36,44,47,51,37,54,74,76,57,59,81,84,54,40,50,40,44,68,53,76,83,61,77,89,48,71,64,48,56,55,49,44,54,49,59,62,70,62,63,81,62,60,87,78,51,66,49,68,76,23,46,68,52,55,70,70,47,53,70,68,54,51,49,47,52,48,35,42,45,40,46,49,19,29,55,28,41,33,34,24,59,40,28,30,49,37,39,35,76,53,40,91,48,69,64,44,25,45,43,26,26,41,49,11,24,53,32,34,49,49,30,45,36,47,30,53,50,40,71,67,69,47,54,71,66,58,52,50,50,23,49,38,45,44,43,68,31,62,49,61,45,48,52,58,62,65,42,50,61,32,30,74,45,90,47,57,64,55,18,31,50,40,49,14,39,44,56,23,30,73,49,40,50,55,55,39,53,49,30,52,36,34,58,70,76,34,38,58,45,56,32,51,54,52,49,56,46,47,59,50,26,53,52,50,15,38,52,33,14,46,54,40,40,62,56,46,68,74,47,57,70,71,58,39,51,50,49,52,52,49,52,55,53,52,49,52,53,49,51,54,38,48,52,55,30,39,46,73,68,25,56,93,68,81,41,35,68,56,26,50,10,43,22,47,38,33,41,29,51,38,33,42,37,49,75,39,81,54,87,72,50,71,78,56,33,46,64,60,66,59,40,54,51,56,70,47,68,81,36,74,79,65,66,72,67,74,68,73,67,76,83,67,81,67,77,70,74,73,71,77,75,69,74,73,76,63,70,116,133,59,56,71,77,67,32,34,45,48,51,38,54,74,76,58,60,82,82,54,39,49,42,43,67,54,74,83,62,75,89,47,71,64,48,56,55,50,45,54,49,60,62,70,62,63,80,60,59,87,79,53,66,46,70,76,23,45,68,52,56,70,71,46,54,69,68,55,50,49,48,51,47,34,42,45,42,44,50,19,28,54,27,41,34,34,22,59,39,29,30,50,37,40,35,75,53,40,92,46,68,63,44,26,45,44,26,26,40,49,11,23,53,32,34,50,49,29,45,35,46,30,53,50,40,72,67,71,46,55,71,65,57,51,50,50,22,51,37,46,45,42,67,31,62,48,60,46,48,52,59,63,66,40,49,59,33,29,74,45,92,48,55,64,56,18,30,49,42,48,13,41,45,55,22,29,75,48,40,50,55,56,39,53,49,29,53,35,35,58,69,74,34,37,57,46,57,33,49,54,51,48,55,46,48,59,50,25,52,51,51,15,37,51,32,14,46,54,40,38,61,56,46,67,73,45,56,69,70,57,39,52,51,50,53,51,48,52,54,54,52,48,52,53,49,50,55,40,46,51,55,29,39,45,73,67,24,56,93,69,81,42,35,68,56,25,49,10,43,22,47,38,32,41,29,51,38,33,42,37,49,76,39,80,52,89,71,50,73,79,57,32,45,63,58,66,61,40,55,51,57,68,45,67,79,37,73,79,64,65,71,66,73,67,70,68,75,83,68,79,65,78,72,74,75,70,78,76,71,73,73,78,64,70,118

Sequence (670 aa):
MGYYDHSQSPVEFAYNNNGKNMRAINWNDIKDDKDLEVWNRVTQNFWLPEKIPVSNDISSWNQLSDDWQQLITRTFTGLTLLDTTQSSVGDVAQIKNSQTDIEQAIYANFAFMVAVHARSYGTIFSTLCTSEQIEEAHEWVVNNDALQARAKAVIPYYTGNDPLKSKVAAAIMPGFL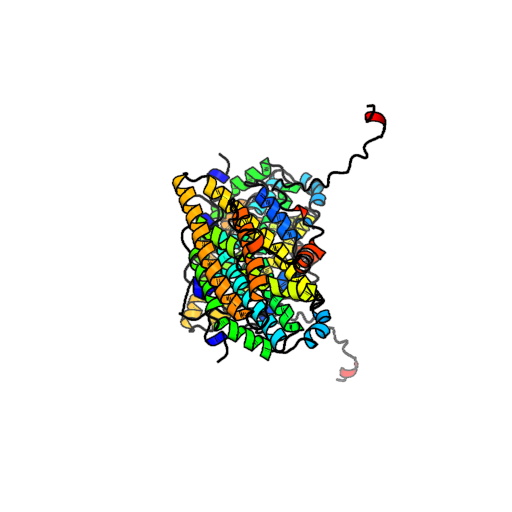LYGGFYLPFYLAARGKLPNTADIIRLILRDKVIHNYYSGYKYQLAVKKLAPAKQAEMKKFVFDFLDKLIDLEKKYLHELYDDFDLVDDAIHFSLYNAGKFLQNLGYDSPFTAEETYVSPEVFAQLSAQADENHDFFSGNGSSYVMGTGEETKDDDWDFMGYYDHSQSPVEFAYNNNGKNMRAINWNDIKDDKDLEVWNRVTQNFWLPEKIPVSNDISSWNQLSDDWQQLITRTFTGLTLLDTTQSSVGDVAQIKNSQTDIEQAIYANFAFMVAVHARSYGTIFSTLCTSEQIEEAHEWVVNNDALQARAKAVIPYYTGNDPLKSKVAAAIMPGFLLYGGFYLPFYLAARGKLPNTADIIRLILRDKVIHNYYSGYKYQLAVKKLAPAKQAEMKKFVFDFLDKLIDLEKKYLHELYDDFDLVDDAIHFSLYNAGKFLQNLGYDSPFTAEETYVSPEVFAQLSAQADENHDFFSGNGSSYVMGTGEETKDDDWDF

Organism: NCBI:txid47770

InterPro domains:
  IPR000358 Ribonucleotide reductase small subunit family [PF00268] (24-290)
  IPR000358 Ribonucleotide reductase small subunit family [PTHR23409] (25-324)
  IPR009078 Ferritin-like superfamily [SSF47240] (18-335)
  IPR012348 Ribonucleotide reductase-like [G3DSA:1.10.620.20] (11-303)
  IPR026494 Ribonucleoside-diphosphate reductase subunit beta [TIGR04171] (22-335)
  IPR033909 Ribonucleotide reductase small subunit [cd01049] (25-303)

Secondary structure (DSSP, 8-state):
--TTTTEE-HHHHHHH--SPEE----TTS-S-HHHHHHHHHHHHT---GGGS-GGGGHHHHHTS-HHHHHHHHHHHHHHHHHHHHIIIIIHHHHHHT-SSHHHHHHHHHHHHHHHHHHHHHHHHHHHH--HHHHHHHHHHHHH-HHHHHHHHHHHHHHHSS-HHHHHHHHHHIIIIITHHHHHHHHHHHTTT--HHHHHHHHHHHHHHHHHHHHHHHHHHHHHTTS-HHHHHHHHHHHHHHHHHHHHHHHHHHHHHHGGGT-HHHHHHHHHHHHHHHHHHTT------TTTT---HHHHHHHHTTGGGTTTTTTTS-------------GGGG--/--TTTTEE-HHHHHHH--SPEE----TTS-S-HHHHHHHHHHHHT---GGGS-GGGGHHHHHHS-HHHHHHHHHHHHHHHHHHHHIIIIIHHHHHHT-SSHHHHHHHHHHHHHHHHHHHHHHHHHHHH--HHHHHHHHHHHHH-HHHHHHHHHHHHHHHSS-HHHHHHHHHHIIIIITHHHHHHHHHHHTTT--HHHHHHHHHHHHHHHHHHHHHHHHHHHHHTTS-HHHHHHHHHHHHHHHHHHHHHHHHHHHHHHGGGT-HHHHHHHHHHHHHHHHHHTT------TTTT---HHHHHHHHTTGGGTTTTTTTS-------------GGGG--